Protein AF-A0A9J6ZWC7-F1 (afdb_monomer_lite)

pLDDT: mean 93.31, std 6.36, range [54.69, 98.81]

Sequence (562 aa):
MQPASQAVLKKHYLTGLRQRFKWEINRMTSGAMGELLAERPDAANLSFLMSYLYGYHWLRHNVHPSYLADLLVPFRRSRGFLMDLLLESEDAEAFVRGYIDHWLQAPADAPVQRAQLLALLESADGDPERLTARVVRLWQGLGLLTESYKLAYSGLAREERQRYGEMLNEADRERLALLDGLPDPGGETRFAKLGLIPAMGCPQTCRHCMFIWRPPVKQQLEPQSLYQLVDGLTESVLFTGGDLTRHLDHFYAAIRSMRHIRQFAILLNGDFADNRASTERVFKAMQRALKDRPVHWPDASLLLQISFDEFHQEVVVDKRGALKERIPVAKIANIVETAPHFKRIQLCLLHKQTSLNFSMELFQKGVFGRLLEELRERGQQVQLLSSAPSPRLKRNPLDSSQQGQLIKDASFVLARHPQRPILLTSSTIDAYGRAELLEAGEFVKEHDLLQQVLQSGPPPGESFDTDLMFWFNGWVTLFNAVHISLGNLQQEGAERILARHRKDPLSAALQRFDRRLLEYYAEIRDDLQPLIDKATGPHHLFHMLTEQAEARLHLTRRLLGH

Radius of gyration: 26.54 Å; chains: 1; bounding box: 59×59×76 Å

Organism: NCBI:txid393765

Secondary structure (DSSP, 8-state):
-PPPPHHHHHHHHHHHHHHHHHHHHHHIIIIIHHHHTTTSTTHHHHHHHHHHHHHHHHHHHHS-GGGHHHHHGGGHHHHHHHHHHHHH-SSHHHHHHHHHHHHHHS-TT--HHHHHHHHHHHTTTT-HHHHHHHHHHHHHHHTTT-S-HHHHHHHHHHHHHHHHHTTT-HHHHHHHHHHHTSPP------BS-EEEES----S---TT-S-SS-----SPP-HHHHHHHHHTTBSEEEE-SS-GGGGHHHHHHHHHH-SS--EEEEEE-STT-SSHHHHHHHHHHHHHHHHSS-TTSPP-EEEEEEE-STTTT-EEE-TTS-EEESS-HHHHHHHHHHGGG-TTEEEEEEEE--GGGGSGGGGTSHHHHHHHHHHHHTT--EEEEEEEEEEEEEEETTEEEEEEEEEEEEEEEETT-TT--EEEEEE-----GGGGGS-TTSS---HHHHHHHHHH-PPTT------EEEETTSEEEESS-TT-EEEEHHHH-HHHHHHHHHH-HHHHHHHTT-THHHHHHHTT-S-HHHHHHH-SSHHHHHHHTTSSHHHHHHHHHHHTT-

Foldseek 3Di:
DDFDDLVVLLVQQLVVVLVVLVLQLCCQLVCPQLVLCVVPPLSVLLSNLVSLLLSLLCCVQPPDLVCLLVSCVVVCPPPVQSSCLSNPQPDSLSSQLSLLVVLVPDDPPDDPNSVSSVVLCVVQVVDSNSSSVVSVVVSVVSVPSVDHLVVVQVVLQVVVVVLVVCQVPPLLVVLLVVLLPDDFPDDQAADQEEEEEAFQDAPFDFLLDQPSDTDGLPFFDPLLVVLAVRLRHYQYYEYDHYACLVVCVSLLVSLARRQRHAEYEYEHQLQQQPDLVSLLVSLVSVLVSQVNHDPPGDRHAYEYEHAFECRSQPWDQDPVRGIHGSRHLLSVLSNQVNQLVRPRYAAEYEYAAALCQQDPCVCCDGRNVVNQVSCVVVVWDKAWDDWDWDPDWFAHLSHRVDIDTGGAKTWMHTPVRRVRIHIYGYDYRWCRRSSLVDDSRGHTFALVQQVCCLPPWHDPPDFAQQHWYAYRSQWIAGDLQRSNTLDGCVVQNDVSSSSSSSSQLLSVCRGRLNNVLLVQLVVPDVCSVVLSVSTRHSSNSSNVQVSDSNSSSSSRCVSVVD

InterPro domains:
  IPR007197 Radical SAM [SFLDS00029] (199-310)
  IPR058240 Radical SAM superfamily [SSF102114] (194-265)

Structure (mmCIF, N/CA/C/O backbone):
data_AF-A0A9J6ZWC7-F1
#
_entry.id   AF-A0A9J6ZWC7-F1
#
loop_
_atom_site.group_PDB
_atom_site.id
_atom_site.type_symbol
_atom_site.label_atom_id
_atom_site.label_alt_id
_atom_site.label_comp_id
_atom_site.label_asym_id
_atom_site.label_entity_id
_atom_site.label_seq_id
_atom_site.pdbx_PDB_ins_code
_atom_site.Cartn_x
_atom_site.Cartn_y
_atom_site.Cartn_z
_atom_site.occupancy
_atom_site.B_iso_or_equiv
_atom_site.auth_seq_id
_atom_site.auth_comp_id
_atom_site.auth_asym_id
_atom_site.auth_atom_id
_atom_site.pdbx_PDB_model_num
ATOM 1 N N . MET A 1 1 ? -20.782 -17.957 -11.125 1.00 54.69 1 MET A N 1
ATOM 2 C CA . MET A 1 1 ? -20.296 -18.124 -9.740 1.00 54.69 1 MET A CA 1
ATOM 3 C C . MET A 1 1 ? -21.247 -17.356 -8.848 1.00 54.69 1 MET A C 1
ATOM 5 O O . MET A 1 1 ? -21.543 -16.216 -9.192 1.00 54.69 1 MET A O 1
ATOM 9 N N . GLN A 1 2 ? -21.794 -17.967 -7.797 1.00 57.41 2 GLN A N 1
ATOM 10 C CA . GLN A 1 2 ? -22.556 -17.180 -6.830 1.00 57.41 2 GLN A CA 1
ATOM 11 C C . GLN A 1 2 ? -21.550 -16.403 -5.971 1.00 57.41 2 GLN A C 1
ATOM 13 O O . GLN A 1 2 ? -20.580 -17.004 -5.512 1.00 57.41 2 GLN A O 1
ATOM 18 N N . PRO A 1 3 ? -21.710 -15.080 -5.812 1.00 68.88 3 PRO A N 1
ATOM 19 C CA . PRO A 1 3 ? -20.962 -14.330 -4.813 1.00 68.88 3 PRO A CA 1
ATOM 20 C C . PRO A 1 3 ? -21.109 -14.994 -3.441 1.00 68.88 3 PRO A C 1
ATOM 22 O O . PRO A 1 3 ? -22.145 -15.612 -3.176 1.00 68.88 3 PRO A O 1
ATOM 25 N N . ALA A 1 4 ? -20.113 -14.833 -2.565 1.00 82.12 4 ALA A N 1
ATOM 26 C CA . ALA A 1 4 ? -20.266 -15.233 -1.171 1.00 82.12 4 ALA A CA 1
ATOM 27 C C . ALA A 1 4 ? -21.575 -14.655 -0.607 1.00 82.12 4 ALA A C 1
ATOM 29 O O . ALA A 1 4 ? -21.960 -13.520 -0.916 1.00 82.12 4 ALA A O 1
ATOM 30 N N . SER A 1 5 ? -22.290 -15.452 0.187 1.00 90.81 5 SER A N 1
ATOM 31 C CA . SER A 1 5 ? -23.587 -15.032 0.714 1.00 90.81 5 SER A CA 1
ATOM 32 C C . SER A 1 5 ? -23.440 -13.780 1.584 1.00 90.81 5 SER A C 1
ATOM 34 O O . SER A 1 5 ? -22.409 -13.565 2.227 1.00 90.81 5 SER A O 1
ATOM 36 N N . GLN A 1 6 ? -24.492 -12.961 1.662 1.00 94.25 6 GLN A N 1
ATOM 37 C CA . GLN A 1 6 ? -24.478 -11.767 2.515 1.00 94.25 6 GLN A CA 1
ATOM 38 C C . GLN A 1 6 ? -24.183 -12.108 3.984 1.00 94.25 6 GLN A C 1
ATOM 40 O O . GLN A 1 6 ? -23.531 -11.326 4.667 1.00 94.25 6 GLN A O 1
ATOM 45 N N . ALA A 1 7 ? -24.593 -13.288 4.462 1.00 93.62 7 ALA A N 1
ATOM 46 C CA . ALA A 1 7 ? -24.286 -13.749 5.815 1.00 93.62 7 ALA A CA 1
ATOM 47 C C . ALA A 1 7 ? -22.776 -13.976 6.026 1.00 93.62 7 ALA A C 1
ATOM 49 O O . ALA A 1 7 ? -22.216 -13.517 7.024 1.00 93.62 7 ALA A O 1
ATOM 50 N N . VAL A 1 8 ? -22.107 -14.629 5.070 1.00 93.62 8 VAL A N 1
ATOM 51 C CA . VAL A 1 8 ? -20.653 -14.859 5.104 1.00 93.62 8 VAL A CA 1
ATOM 52 C C . VAL A 1 8 ? -19.900 -13.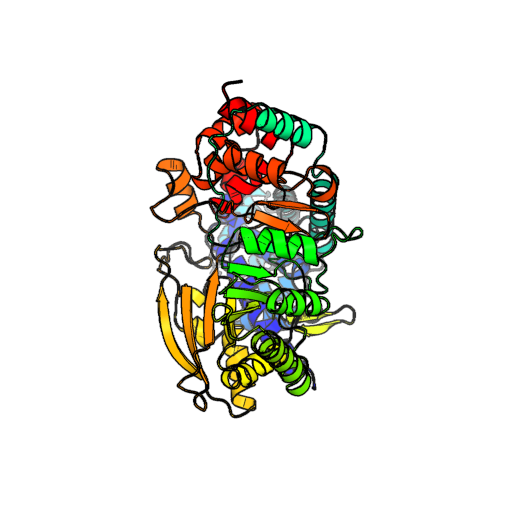532 5.006 1.00 93.62 8 VAL A C 1
ATOM 54 O O . VAL A 1 8 ? -19.039 -13.239 5.836 1.00 93.62 8 VAL A O 1
ATOM 57 N N . LEU A 1 9 ? -20.282 -12.671 4.061 1.00 95.25 9 LEU A N 1
ATOM 58 C CA . LEU A 1 9 ? -19.668 -11.351 3.907 1.00 95.25 9 LEU A CA 1
ATOM 59 C C . LEU A 1 9 ? -19.861 -10.477 5.149 1.00 95.25 9 LEU A C 1
ATOM 61 O O . LEU A 1 9 ? -18.912 -9.829 5.585 1.00 95.25 9 LEU A O 1
ATOM 65 N N . LYS A 1 10 ? -21.046 -10.509 5.773 1.00 96.06 10 LYS A N 1
ATOM 66 C CA . LYS A 1 10 ? -21.331 -9.790 7.024 1.00 96.06 10 LYS A CA 1
ATOM 67 C C . LYS A 1 10 ? -20.418 -10.251 8.153 1.00 96.06 10 LYS A C 1
ATOM 69 O O . LYS A 1 10 ? -19.895 -9.407 8.877 1.00 96.06 10 LYS A O 1
ATOM 74 N N . LYS A 1 11 ? -20.167 -11.559 8.277 1.00 95.12 11 LYS A N 1
ATOM 75 C CA . LYS A 1 11 ? -19.208 -12.097 9.254 1.00 95.12 11 LYS A CA 1
ATOM 76 C C . LYS A 1 11 ? -17.814 -11.498 9.039 1.00 95.12 11 LYS A C 1
ATOM 78 O O . LYS A 1 11 ? -17.239 -10.977 9.989 1.00 95.12 11 LYS A O 1
ATOM 83 N N . HIS A 1 12 ? -17.283 -11.535 7.817 1.00 94.38 12 HIS A N 1
ATOM 84 C CA . HIS A 1 12 ? -15.941 -11.009 7.532 1.00 94.38 12 HIS A CA 1
ATOM 85 C C . HIS A 1 12 ? -15.851 -9.489 7.717 1.00 94.38 12 HIS A C 1
ATOM 87 O O . HIS A 1 12 ? -14.918 -9.011 8.361 1.00 94.38 12 HIS A O 1
ATOM 93 N N . TYR A 1 13 ? -16.846 -8.750 7.223 1.00 95.62 13 TYR A N 1
ATOM 94 C CA . TYR A 1 13 ? -16.947 -7.299 7.372 1.00 95.62 13 TYR A CA 1
ATOM 95 C C . TYR A 1 13 ? -16.936 -6.875 8.846 1.00 95.62 13 TYR A C 1
ATOM 97 O O . TYR A 1 13 ? -16.116 -6.053 9.257 1.00 95.62 13 TYR A O 1
ATOM 105 N N . LEU A 1 14 ? -17.793 -7.490 9.670 1.00 96.25 14 LEU A N 1
ATOM 106 C CA . LEU A 1 14 ? -17.870 -7.180 11.097 1.00 96.25 14 LEU A CA 1
ATOM 107 C C . LEU A 1 14 ? -16.609 -7.606 11.850 1.00 96.25 14 LEU A C 1
ATOM 109 O O . LEU A 1 14 ? -16.180 -6.885 12.744 1.00 96.25 14 LEU A O 1
ATOM 113 N N . THR A 1 15 ? -15.997 -8.746 11.516 1.00 93.25 15 THR A N 1
ATOM 114 C CA . THR A 1 15 ? -14.742 -9.175 12.155 1.00 93.25 15 THR A CA 1
ATOM 115 C C . THR A 1 15 ? -13.626 -8.155 11.932 1.00 93.25 15 THR A C 1
ATOM 117 O O . THR A 1 15 ? -13.000 -7.741 12.907 1.00 93.25 15 THR A O 1
ATOM 120 N N . GLY A 1 16 ? -13.412 -7.711 10.688 1.00 91.38 16 GLY A N 1
ATOM 121 C CA . GLY A 1 16 ? -12.384 -6.714 10.373 1.00 91.38 16 GLY A CA 1
ATOM 122 C C . GLY A 1 16 ? -12.642 -5.371 11.060 1.00 91.38 16 GLY A C 1
ATOM 123 O O . GLY A 1 16 ? -11.756 -4.825 11.715 1.00 91.38 16 GLY A O 1
ATOM 124 N N . LEU A 1 17 ? -13.879 -4.864 11.000 1.00 94.56 17 LEU A N 1
ATOM 125 C CA . LEU A 1 17 ? -14.219 -3.586 11.634 1.00 94.56 17 LEU A CA 1
ATOM 126 C C . LEU A 1 17 ? -14.171 -3.628 13.163 1.00 94.56 17 LEU A C 1
ATOM 128 O O . LEU A 1 17 ? -13.737 -2.661 13.778 1.00 94.56 17 LEU A O 1
ATOM 132 N N . ARG A 1 18 ? -14.573 -4.736 13.797 1.00 94.62 18 ARG A N 1
ATOM 133 C CA . ARG A 1 18 ? -14.462 -4.894 15.257 1.00 94.62 18 ARG A CA 1
ATOM 134 C C . ARG A 1 18 ? -13.010 -4.889 15.710 1.00 94.62 18 ARG A C 1
ATOM 136 O O . ARG A 1 18 ? -12.722 -4.338 16.767 1.00 94.62 18 ARG A O 1
ATOM 143 N N . GLN A 1 19 ? -12.112 -5.501 14.939 1.00 91.19 19 GLN A N 1
ATOM 144 C CA . GLN A 1 19 ? -10.681 -5.458 15.232 1.00 91.19 19 GLN A CA 1
ATOM 145 C C . GLN A 1 19 ? -10.161 -4.023 15.160 1.00 91.19 19 GLN A C 1
ATOM 147 O O . GLN A 1 19 ? -9.636 -3.543 16.160 1.00 91.19 19 GLN A O 1
ATOM 152 N N . ARG A 1 20 ? -10.415 -3.312 14.053 1.00 92.19 20 ARG A N 1
ATOM 153 C CA . ARG A 1 20 ? -10.023 -1.902 13.894 1.00 92.19 20 ARG A CA 1
ATOM 154 C C . ARG A 1 20 ? -10.582 -1.007 15.002 1.00 92.19 20 ARG A C 1
ATOM 156 O O . ARG A 1 20 ? -9.818 -0.323 15.670 1.00 92.19 20 ARG A O 1
ATOM 163 N N . PHE A 1 21 ? -11.886 -1.095 15.278 1.00 94.44 21 PHE A N 1
ATOM 164 C CA . PHE A 1 21 ? -12.525 -0.322 16.347 1.00 94.44 21 PHE A CA 1
ATOM 165 C C . PHE A 1 21 ? -11.898 -0.604 17.715 1.00 94.44 21 PHE A C 1
ATOM 167 O O . PHE A 1 21 ? -11.541 0.318 18.443 1.00 94.44 21 PHE A O 1
ATOM 174 N N . LYS A 1 22 ? -11.719 -1.886 18.065 1.00 92.88 22 LYS A N 1
ATOM 175 C CA . LYS A 1 22 ? -11.086 -2.279 19.328 1.00 92.88 22 LYS A CA 1
ATOM 176 C C . LYS A 1 22 ? -9.674 -1.704 19.441 1.00 92.88 22 LYS A C 1
ATOM 178 O O . LYS A 1 22 ? -9.298 -1.254 20.519 1.00 92.88 22 LYS A O 1
ATOM 183 N N . TRP A 1 23 ? -8.895 -1.749 18.366 1.00 90.75 23 TRP A N 1
ATOM 184 C CA . TRP A 1 23 ? -7.521 -1.256 18.365 1.00 90.75 23 TRP A CA 1
ATOM 185 C C . TRP A 1 23 ? -7.457 0.251 18.528 1.00 90.75 23 TRP A C 1
ATOM 187 O O . TRP A 1 23 ? -6.712 0.714 19.382 1.00 90.75 23 TRP A O 1
ATOM 197 N N . GLU A 1 24 ? -8.279 1.000 17.802 1.00 92.50 24 GLU A N 1
ATOM 198 C CA . GLU A 1 24 ? -8.314 2.453 17.937 1.00 92.50 24 GLU A CA 1
ATOM 199 C C . GLU A 1 24 ? -8.761 2.889 19.338 1.00 92.50 24 GLU A C 1
ATOM 201 O O . GLU A 1 24 ? -8.116 3.739 19.953 1.00 92.50 24 GLU A O 1
ATOM 206 N N . ILE A 1 25 ? -9.784 2.247 19.914 1.00 93.50 25 ILE A N 1
ATOM 207 C CA . ILE A 1 25 ? -10.195 2.523 21.299 1.00 93.50 25 ILE A CA 1
ATOM 208 C C . ILE A 1 25 ? -9.080 2.178 22.290 1.00 93.50 25 ILE A C 1
ATOM 210 O O . ILE A 1 25 ? -8.806 2.962 23.200 1.00 93.50 25 ILE A O 1
ATOM 214 N N . ASN A 1 26 ? -8.412 1.034 22.129 1.00 92.44 26 ASN A N 1
ATOM 215 C CA . ASN A 1 26 ? -7.294 0.662 22.994 1.00 92.44 26 ASN A CA 1
ATOM 216 C C . ASN A 1 26 ? -6.139 1.663 22.868 1.00 92.44 26 ASN A C 1
ATOM 218 O O . ASN A 1 26 ? -5.677 2.166 23.880 1.00 92.44 26 ASN A O 1
ATOM 222 N N . ARG A 1 27 ? -5.729 2.025 21.648 1.00 91.06 27 ARG A N 1
ATOM 223 C CA . ARG A 1 27 ? -4.666 3.008 21.389 1.00 91.06 27 ARG A CA 1
ATOM 224 C C . ARG A 1 27 ? -4.960 4.342 22.074 1.00 91.06 27 ARG A C 1
ATOM 226 O O . ARG A 1 27 ? -4.100 4.877 22.769 1.00 91.06 27 ARG A O 1
ATOM 233 N N . MET A 1 28 ? -6.183 4.852 21.917 1.00 93.69 28 MET A N 1
ATOM 234 C CA . MET A 1 28 ? -6.595 6.116 22.528 1.00 93.69 28 MET A CA 1
ATOM 235 C C . MET A 1 28 ? -6.631 6.033 24.056 1.00 93.69 28 MET A C 1
ATOM 237 O O . MET A 1 28 ? -6.068 6.899 24.725 1.00 93.69 28 MET A O 1
ATOM 241 N N . THR A 1 29 ? -7.204 4.959 24.609 1.00 92.88 29 THR A N 1
ATOM 242 C CA . THR A 1 29 ? -7.317 4.776 26.068 1.00 92.88 29 THR A CA 1
ATOM 243 C C . THR A 1 29 ? -6.007 4.386 26.758 1.00 92.88 29 THR A C 1
ATOM 245 O O . THR A 1 29 ? -5.887 4.596 27.962 1.00 92.88 29 THR A O 1
ATOM 248 N N . SER A 1 30 ? -5.023 3.856 26.028 1.00 90.56 30 SER A N 1
ATOM 249 C CA . SER A 1 30 ? -3.704 3.469 26.549 1.00 90.56 30 SER A CA 1
ATOM 250 C C . SER A 1 30 ? -2.672 4.600 26.556 1.00 90.56 30 SER A C 1
ATOM 252 O O . SER A 1 30 ? -1.551 4.365 26.994 1.00 90.56 30 SER A O 1
ATOM 254 N N . GLY A 1 31 ? -3.023 5.808 26.105 1.00 89.94 31 GLY A N 1
ATOM 255 C CA . GLY A 1 31 ? -2.154 6.982 26.251 1.00 89.94 31 GLY A CA 1
ATOM 256 C C . GLY A 1 31 ? -2.227 7.983 25.106 1.00 89.94 31 GLY A C 1
ATOM 257 O O . GLY A 1 31 ? -2.042 9.170 25.354 1.00 89.94 31 GLY A O 1
ATOM 258 N N . ALA A 1 32 ? -2.586 7.561 23.888 1.00 91.44 32 ALA A N 1
ATOM 259 C CA . ALA A 1 32 ? -2.527 8.453 22.726 1.00 91.44 32 ALA A CA 1
ATOM 260 C C . ALA A 1 32 ? -3.464 9.668 22.850 1.00 91.44 32 ALA A C 1
ATOM 262 O O . ALA A 1 32 ? -3.132 10.756 22.390 1.00 91.44 32 ALA A O 1
ATOM 263 N N . MET A 1 33 ? -4.622 9.520 23.507 1.00 95.81 33 MET A N 1
ATOM 264 C CA . MET A 1 33 ? -5.476 10.675 23.803 1.00 95.81 33 MET A CA 1
ATOM 265 C C . MET A 1 33 ? -4.850 11.600 24.856 1.00 95.81 33 MET A C 1
ATOM 267 O O . MET A 1 33 ? -4.997 12.812 24.771 1.00 95.81 33 MET A O 1
ATOM 271 N N . GLY A 1 34 ? -4.130 11.044 25.831 1.00 95.19 34 GLY A N 1
ATOM 272 C CA . GLY A 1 34 ? -3.400 11.830 26.825 1.00 95.19 34 GLY A CA 1
ATOM 273 C C . GLY A 1 34 ? -2.278 12.654 26.199 1.00 95.19 34 GLY A C 1
ATOM 274 O O . GLY A 1 34 ? -2.135 13.821 26.540 1.00 95.19 34 GLY A O 1
ATOM 275 N N . GLU A 1 35 ? -1.547 12.088 25.235 1.00 92.88 35 GLU A N 1
ATOM 276 C CA . GLU A 1 35 ? -0.516 12.793 24.457 1.00 92.88 35 GLU A CA 1
ATOM 277 C C . GLU A 1 35 ? -1.107 13.961 23.657 1.00 92.88 35 GLU A C 1
ATOM 279 O O . GLU A 1 35 ? -0.589 15.073 23.712 1.00 92.88 35 GLU A O 1
ATOM 284 N N . LEU A 1 36 ? -2.248 13.746 22.992 1.00 93.44 36 LEU A N 1
ATOM 285 C CA . LEU A 1 36 ? -2.978 14.806 22.281 1.00 93.44 36 LEU A CA 1
ATOM 286 C C . LEU A 1 36 ? -3.473 15.926 23.210 1.00 93.44 36 LEU A C 1
ATOM 288 O O . LEU A 1 36 ? -3.717 17.045 22.765 1.00 93.44 36 LEU A O 1
ATOM 292 N N . LEU A 1 37 ? -3.645 15.623 24.496 1.00 94.94 37 LEU A N 1
ATOM 293 C CA . LEU A 1 37 ? -4.096 16.557 25.520 1.00 94.94 37 LEU A CA 1
ATOM 294 C C . LEU A 1 37 ? -2.947 17.061 26.405 1.00 94.94 37 LEU A C 1
ATOM 296 O O . LEU A 1 37 ? -3.234 17.778 27.357 1.00 94.94 37 LEU A O 1
ATOM 300 N N . ALA A 1 38 ? -1.683 16.711 26.135 1.00 87.88 38 ALA A N 1
ATOM 301 C CA . ALA A 1 38 ? -0.575 16.825 27.094 1.00 87.88 38 ALA A CA 1
ATOM 302 C C . ALA A 1 38 ? -0.332 18.244 27.638 1.00 87.88 38 ALA A C 1
ATOM 304 O O . ALA A 1 38 ? 0.132 18.404 28.763 1.00 87.88 38 ALA A O 1
ATOM 305 N N . GLU A 1 39 ? -0.699 19.282 26.884 1.00 88.12 39 GLU A N 1
ATOM 306 C CA . GLU A 1 39 ? -0.608 20.681 27.323 1.00 88.12 39 GLU A CA 1
ATOM 307 C C . GLU A 1 39 ? -1.696 21.084 28.343 1.00 88.12 39 GLU A C 1
ATOM 309 O O . GLU A 1 39 ? -1.729 22.221 28.817 1.00 88.12 39 GLU A O 1
ATOM 314 N N . ARG A 1 40 ? -2.626 20.180 28.680 1.00 89.25 40 ARG A N 1
ATOM 315 C CA . ARG A 1 40 ? -3.758 20.438 29.578 1.00 89.25 40 ARG A CA 1
ATOM 316 C C . ARG A 1 40 ? -3.476 19.904 30.988 1.00 89.25 40 ARG A C 1
ATOM 318 O O . ARG A 1 40 ? -3.154 18.726 31.140 1.00 89.25 40 ARG A O 1
ATOM 325 N N . PRO A 1 41 ? -3.714 20.704 32.043 1.00 89.62 41 PRO A N 1
ATOM 326 C CA . PRO A 1 41 ? -3.497 20.265 33.424 1.00 89.62 41 PRO A CA 1
ATOM 327 C C . PRO A 1 41 ? -4.420 19.111 33.848 1.00 89.62 41 PRO A C 1
ATOM 329 O O . PRO A 1 41 ? -4.077 18.338 34.735 1.00 89.62 41 PRO A O 1
ATOM 332 N N . ASP A 1 42 ? -5.578 18.960 33.204 1.00 93.44 42 ASP A N 1
ATOM 333 C CA . ASP A 1 42 ? -6.567 17.917 33.477 1.00 93.44 42 ASP A CA 1
ATOM 334 C C . ASP A 1 42 ? -6.637 16.836 32.384 1.00 93.44 42 ASP A C 1
ATOM 336 O O . ASP A 1 42 ? -7.616 16.086 32.306 1.00 93.44 42 ASP A O 1
ATOM 340 N N . ALA A 1 43 ? -5.583 16.703 31.568 1.00 94.25 43 ALA A N 1
ATOM 341 C CA . ALA A 1 43 ? -5.481 15.705 30.500 1.00 94.25 43 ALA A CA 1
ATOM 342 C C . ALA A 1 43 ? -5.809 14.282 30.982 1.00 94.25 43 ALA A C 1
ATOM 344 O O . ALA A 1 43 ? -6.548 13.551 30.318 1.00 94.25 43 ALA A O 1
ATOM 345 N N . ALA A 1 44 ? -5.319 13.900 32.165 1.00 93.31 44 ALA A N 1
ATOM 346 C CA . ALA A 1 44 ? -5.562 12.583 32.753 1.00 93.31 44 ALA A CA 1
ATOM 347 C C . ALA A 1 44 ? -7.055 12.312 33.016 1.00 93.31 44 ALA A C 1
ATOM 349 O O . ALA A 1 44 ? -7.523 11.192 32.809 1.00 93.31 44 ALA A O 1
ATOM 350 N N . ASN A 1 45 ? -7.814 13.335 33.422 1.00 95.88 45 ASN A N 1
ATOM 351 C CA . ASN A 1 45 ? -9.249 13.212 33.682 1.00 95.88 45 ASN A CA 1
ATOM 352 C C . ASN A 1 45 ? -10.063 13.221 32.377 1.00 95.88 45 ASN A C 1
ATOM 354 O O . ASN A 1 45 ? -11.038 12.483 32.253 1.00 95.88 45 ASN A O 1
ATOM 358 N N . LEU A 1 46 ? -9.640 14.008 31.381 1.00 96.31 46 LEU A N 1
ATOM 359 C CA . LEU A 1 46 ? -10.296 14.096 30.070 1.00 96.31 46 LEU A CA 1
ATOM 360 C C . LEU A 1 46 ? -10.080 12.851 29.198 1.00 96.31 46 LEU A C 1
ATOM 362 O O . LEU A 1 46 ? -10.957 12.491 28.411 1.00 96.31 46 LEU A O 1
ATOM 366 N N . SER A 1 47 ? -8.925 12.192 29.324 1.00 96.19 47 SER A N 1
ATOM 367 C CA . SER A 1 47 ? -8.447 11.190 28.360 1.00 96.19 47 SER A CA 1
ATOM 368 C C . SER A 1 47 ? -9.444 10.063 28.086 1.00 96.19 47 SER A C 1
ATOM 370 O O . SER A 1 47 ? -9.643 9.689 26.929 1.00 96.19 47 SER A O 1
ATOM 372 N N . PHE A 1 48 ? -10.104 9.525 29.116 1.00 95.75 48 PHE A N 1
ATOM 373 C CA . PHE A 1 48 ? -11.038 8.411 28.933 1.00 95.75 48 PHE A CA 1
ATOM 374 C C . PHE A 1 48 ? -12.311 8.836 28.183 1.00 95.75 48 PHE A C 1
ATOM 376 O O . PHE A 1 48 ? -12.675 8.192 27.199 1.00 95.75 48 PHE A O 1
ATOM 383 N N . LEU A 1 49 ? -12.951 9.935 28.602 1.00 96.88 49 LEU A N 1
ATOM 384 C CA . LEU A 1 49 ? -14.126 10.503 27.928 1.00 96.88 49 LEU A CA 1
ATOM 385 C C . LEU A 1 49 ? -13.801 10.849 26.470 1.00 96.88 49 LEU A C 1
ATOM 387 O O . LEU A 1 49 ? -14.489 10.406 25.552 1.00 96.88 49 LEU A O 1
ATOM 391 N N . MET A 1 50 ? -12.700 11.569 26.254 1.00 97.69 50 MET A N 1
ATOM 392 C CA . MET A 1 50 ? -12.266 11.991 24.924 1.00 97.69 50 MET A CA 1
ATOM 393 C C . MET A 1 50 ? -11.932 10.800 24.016 1.00 97.69 50 MET A C 1
ATOM 395 O O . MET A 1 50 ? -12.216 10.845 22.822 1.00 97.69 50 MET A O 1
ATOM 399 N N . SER A 1 51 ? -11.412 9.695 24.564 1.00 97.38 51 SER A N 1
ATOM 400 C CA . SER A 1 51 ? -11.172 8.461 23.797 1.00 97.38 51 SER A CA 1
ATOM 401 C C . SER A 1 51 ? -12.465 7.828 23.273 1.00 97.38 51 SER A C 1
ATOM 403 O O . SER A 1 51 ? -12.486 7.284 22.169 1.00 97.38 51 SER A O 1
ATOM 405 N N . TYR A 1 52 ? -13.562 7.902 24.028 1.00 97.19 52 TYR A N 1
ATOM 406 C CA . TYR A 1 52 ? -14.857 7.402 23.562 1.00 97.19 52 TYR A CA 1
ATOM 407 C C . TYR A 1 52 ? -15.607 8.400 22.685 1.00 97.19 52 TYR A C 1
ATOM 409 O O . TYR A 1 52 ? -16.308 7.964 21.775 1.00 97.19 52 TYR A O 1
ATOM 417 N N . LEU A 1 53 ? -15.398 9.706 22.873 1.00 97.62 53 LEU A N 1
ATOM 418 C CA . LEU A 1 53 ? -15.851 10.710 21.912 1.00 97.62 53 LEU A CA 1
ATOM 419 C C . LEU A 1 53 ? -15.146 10.528 20.555 1.00 97.62 53 LEU A C 1
ATOM 421 O O . LEU A 1 53 ? -15.788 10.549 19.507 1.00 97.62 53 LEU A O 1
ATOM 425 N N . TYR A 1 54 ? -13.849 10.209 20.561 1.00 97.06 54 TYR A N 1
ATOM 426 C CA . TYR A 1 54 ? -13.156 9.745 19.360 1.00 97.06 54 TYR A CA 1
ATOM 427 C C . TYR A 1 54 ? -13.831 8.494 18.777 1.00 97.06 54 TYR A C 1
ATOM 429 O O . TYR A 1 54 ? -14.118 8.453 17.584 1.00 97.06 54 TYR A O 1
ATOM 437 N N . GLY A 1 55 ? -14.152 7.499 19.612 1.00 96.56 55 GLY A N 1
ATOM 438 C CA . GLY A 1 55 ? -14.893 6.300 19.204 1.00 96.56 55 GLY A CA 1
ATOM 439 C C . GLY A 1 55 ? -16.233 6.595 18.525 1.00 96.56 55 GLY A C 1
ATOM 440 O O . GLY A 1 55 ? -16.557 5.985 17.504 1.00 96.56 55 GLY A O 1
ATOM 441 N N . TYR A 1 56 ? -16.989 7.558 19.055 1.00 97.00 56 TYR A N 1
ATOM 442 C CA . TYR A 1 56 ? -18.258 8.032 18.503 1.00 97.00 56 TYR A CA 1
ATOM 443 C C . TYR A 1 56 ? -18.085 8.544 17.065 1.00 97.00 56 TYR A C 1
ATOM 445 O O . TYR A 1 56 ? -18.827 8.130 16.163 1.00 97.00 56 TYR A O 1
ATOM 453 N N . HIS A 1 57 ? -17.081 9.398 16.841 1.00 95.56 57 HIS A N 1
ATOM 454 C CA . HIS A 1 57 ? -16.773 9.948 15.521 1.00 95.56 57 HIS A CA 1
ATOM 455 C C . HIS A 1 57 ? -16.194 8.885 14.588 1.00 95.56 57 HIS A C 1
ATOM 457 O O . HIS A 1 57 ? -16.585 8.812 13.422 1.00 95.56 57 HIS A O 1
ATOM 463 N N . TRP A 1 58 ? -15.328 8.010 15.102 1.00 95.00 58 TRP A N 1
ATOM 464 C CA . TRP A 1 58 ? -14.724 6.926 14.336 1.00 95.00 58 TRP A CA 1
ATOM 465 C C . TRP A 1 58 ? -15.786 6.008 13.733 1.00 95.00 58 TRP A C 1
ATOM 467 O O . TRP A 1 58 ? -15.716 5.703 12.543 1.00 95.00 58 TRP A O 1
ATOM 477 N N . LEU A 1 59 ? -16.802 5.613 14.513 1.00 95.50 59 LEU A N 1
ATOM 478 C CA . LEU A 1 59 ? -17.894 4.756 14.037 1.00 95.50 59 LEU A CA 1
ATOM 479 C C . LEU A 1 59 ? -18.662 5.408 12.884 1.00 95.50 59 LEU A C 1
ATOM 481 O O . LEU A 1 59 ? -18.898 4.763 11.867 1.00 95.50 59 LEU A O 1
ATOM 485 N N . ARG A 1 60 ? -18.997 6.694 13.008 1.00 92.44 60 ARG A N 1
ATOM 486 C CA . ARG A 1 60 ? -19.721 7.452 11.970 1.00 92.44 60 ARG A CA 1
ATOM 487 C C . ARG A 1 60 ? -18.880 7.690 10.721 1.00 92.44 60 ARG A C 1
ATOM 489 O O . ARG A 1 60 ? -19.420 7.785 9.623 1.00 92.44 60 ARG A O 1
ATOM 496 N N . HIS A 1 61 ? -17.564 7.756 10.884 1.00 90.00 61 HIS A N 1
ATOM 497 C CA . HIS A 1 61 ? -16.627 7.941 9.788 1.00 90.00 61 HIS A CA 1
ATOM 498 C C . HIS A 1 61 ? -16.334 6.628 9.032 1.00 90.00 61 HIS A C 1
ATOM 500 O O . HIS A 1 61 ? -16.189 6.639 7.810 1.00 90.00 61 HIS A O 1
ATOM 506 N N . ASN A 1 62 ? -16.283 5.489 9.734 1.00 90.38 62 ASN A N 1
ATOM 507 C CA . ASN A 1 62 ? -15.802 4.211 9.191 1.00 90.38 62 ASN A CA 1
ATOM 508 C C . ASN A 1 62 ? -16.885 3.165 8.912 1.00 90.38 62 ASN A C 1
ATOM 510 O O . ASN A 1 62 ? -16.652 2.237 8.133 1.00 90.38 62 ASN A O 1
ATOM 514 N N . VAL A 1 63 ? -18.040 3.253 9.570 1.00 93.12 63 VAL A N 1
ATOM 515 C CA . VAL A 1 63 ? -19.014 2.160 9.616 1.00 93.12 63 VAL A CA 1
ATOM 516 C C . VAL A 1 63 ? -20.311 2.606 8.968 1.00 93.12 63 VAL A C 1
ATOM 518 O O . VAL A 1 63 ? -20.946 3.570 9.382 1.00 93.12 63 VAL A O 1
ATOM 521 N N . HIS A 1 64 ? -20.742 1.863 7.950 1.00 92.94 64 HIS A N 1
ATOM 522 C CA . HIS A 1 64 ? -22.050 2.097 7.353 1.00 92.94 64 HIS A CA 1
ATOM 523 C C . HIS A 1 64 ? -23.173 1.902 8.400 1.00 92.94 64 HIS A C 1
ATOM 525 O O . HIS A 1 64 ? -23.165 0.869 9.084 1.00 92.94 64 HIS A O 1
ATOM 531 N N . PRO A 1 65 ? -24.166 2.814 8.495 1.00 92.25 65 PRO A N 1
ATOM 532 C CA . PRO A 1 65 ? -25.157 2.828 9.578 1.00 92.25 65 PRO A CA 1
ATOM 533 C C . PRO A 1 65 ? -25.871 1.492 9.814 1.00 92.25 65 PRO A C 1
ATOM 535 O O . PRO A 1 65 ? -26.034 1.067 10.953 1.00 92.25 65 PRO A O 1
ATOM 538 N N . SER A 1 66 ? -26.207 0.767 8.741 1.00 93.81 66 SER A N 1
ATOM 539 C CA . SER A 1 66 ? -26.889 -0.538 8.813 1.00 93.81 66 SER A CA 1
ATOM 540 C C . SER A 1 66 ? -26.124 -1.638 9.561 1.00 93.81 66 SER A C 1
ATOM 542 O O . SER A 1 66 ? -26.700 -2.688 9.825 1.00 93.81 66 SER A O 1
ATOM 544 N N . TYR A 1 67 ? -24.843 -1.436 9.877 1.00 95.25 67 TYR A N 1
ATOM 545 C CA . TYR A 1 67 ? -24.002 -2.419 10.568 1.00 95.25 67 TYR A CA 1
ATOM 546 C C . TYR A 1 67 ? -23.473 -1.925 11.919 1.00 95.25 67 TYR A C 1
ATOM 548 O O . TYR A 1 67 ? -22.758 -2.668 12.592 1.00 95.25 67 TYR A O 1
ATOM 556 N N . LEU A 1 68 ? -23.805 -0.695 12.326 1.00 94.50 68 LEU A N 1
ATOM 557 C CA . LEU A 1 68 ? -23.250 -0.072 13.530 1.00 94.50 68 LEU A CA 1
ATOM 558 C C . LEU A 1 68 ? -23.672 -0.828 14.797 1.00 94.50 68 LEU A C 1
ATOM 560 O O . LEU A 1 68 ? -22.818 -1.218 15.592 1.00 94.50 68 LEU A O 1
ATOM 564 N N . ALA A 1 69 ? -24.966 -1.131 14.935 1.00 95.31 69 ALA A N 1
ATOM 565 C CA . ALA A 1 69 ? -25.482 -1.903 16.065 1.00 95.31 69 ALA A CA 1
ATOM 566 C C . ALA A 1 69 ? -24.814 -3.286 16.166 1.00 95.31 69 ALA A C 1
ATOM 568 O O . ALA A 1 69 ? -24.287 -3.652 17.217 1.00 95.31 69 ALA A O 1
ATOM 569 N N . ASP A 1 70 ? -24.752 -4.025 15.052 1.00 96.12 70 ASP A N 1
ATOM 570 C CA . ASP A 1 70 ? -24.129 -5.351 15.002 1.00 96.12 70 ASP A CA 1
ATOM 571 C C . ASP A 1 70 ? -22.642 -5.319 15.369 1.00 96.12 70 ASP A C 1
ATOM 573 O O . ASP A 1 70 ? -22.137 -6.242 16.015 1.00 96.12 70 ASP A O 1
ATOM 577 N N . LEU A 1 71 ? -21.917 -4.278 14.953 1.00 96.00 71 LEU A N 1
ATOM 578 C CA . LEU A 1 71 ? -20.505 -4.111 15.281 1.00 96.00 71 LEU A CA 1
ATOM 579 C C . LEU A 1 71 ? -20.304 -4.045 16.795 1.00 96.00 71 LEU A C 1
ATOM 581 O O . LEU A 1 71 ? -19.405 -4.725 17.294 1.00 96.00 71 LEU A O 1
ATOM 585 N N . LEU A 1 72 ? -21.158 -3.300 17.505 1.00 95.69 72 LEU A N 1
ATOM 586 C CA . LEU A 1 72 ? -21.006 -3.010 18.932 1.00 95.69 72 LEU A CA 1
ATOM 587 C C . LEU A 1 72 ? -21.428 -4.152 19.869 1.00 95.69 72 LEU A C 1
ATOM 589 O O . LEU A 1 72 ? -20.962 -4.194 21.009 1.00 95.69 72 LEU A O 1
ATOM 593 N N . VAL A 1 73 ? -22.242 -5.113 19.406 1.00 94.50 73 VAL A N 1
ATOM 594 C CA . VAL A 1 73 ? -22.773 -6.224 20.230 1.00 94.50 73 VAL A CA 1
ATOM 595 C C . VAL A 1 73 ? -21.714 -6.898 21.124 1.00 94.50 73 VAL A C 1
ATOM 597 O O . VAL A 1 73 ? -21.956 -7.006 22.329 1.00 94.50 73 VAL A O 1
ATOM 600 N N . PRO A 1 74 ? -20.531 -7.319 20.626 1.00 93.56 74 PRO A N 1
ATOM 601 C CA . PRO A 1 74 ? -19.558 -8.033 21.459 1.00 93.56 74 PRO A CA 1
ATOM 602 C C . PRO A 1 74 ? -18.925 -7.178 22.565 1.00 93.56 74 PRO A C 1
ATOM 604 O O . PRO A 1 74 ? -18.381 -7.730 23.520 1.00 93.56 74 PRO A O 1
ATOM 607 N N . PHE A 1 75 ? -18.980 -5.849 22.452 1.00 93.69 75 PHE A N 1
ATOM 608 C CA . PHE A 1 75 ? -18.355 -4.919 23.396 1.00 93.69 75 PHE A CA 1
ATOM 609 C C . PHE A 1 75 ? -19.287 -4.514 24.551 1.00 93.69 75 PHE A C 1
ATOM 611 O O . PHE A 1 75 ? -18.831 -3.936 25.536 1.00 93.69 75 PHE A O 1
ATOM 618 N N . ARG A 1 76 ? -20.580 -4.870 24.488 1.00 91.56 76 ARG A N 1
ATOM 619 C CA . ARG A 1 76 ? -21.574 -4.505 25.515 1.00 91.56 76 ARG A CA 1
ATOM 620 C C . ARG A 1 76 ? -21.324 -5.149 26.881 1.00 91.56 76 ARG A C 1
ATOM 622 O O . ARG A 1 76 ? -21.731 -4.590 27.891 1.00 91.56 76 ARG A O 1
ATOM 629 N N . ARG A 1 77 ? -20.659 -6.310 26.940 1.00 84.25 77 ARG A N 1
ATOM 630 C CA . ARG A 1 77 ? -20.569 -7.125 28.169 1.00 84.25 77 ARG A CA 1
ATOM 631 C C . ARG A 1 77 ? -19.899 -6.406 29.349 1.00 84.25 77 ARG A C 1
ATOM 633 O O . ARG A 1 77 ? -20.299 -6.642 30.480 1.00 84.25 77 ARG A O 1
ATOM 640 N N . SER A 1 78 ? -18.894 -5.565 29.102 1.00 72.75 78 SER A N 1
ATOM 641 C CA . SER A 1 78 ? -18.170 -4.829 30.156 1.00 72.75 78 SER A CA 1
ATOM 642 C C . SER A 1 78 ? -18.431 -3.322 30.159 1.00 72.75 78 SER A C 1
ATOM 644 O O . SER A 1 78 ? -18.088 -2.650 31.127 1.00 72.75 78 SER A O 1
ATOM 646 N N . ARG A 1 79 ? -18.995 -2.773 29.076 1.00 83.25 79 ARG A N 1
ATOM 647 C CA . ARG A 1 79 ? -19.157 -1.327 28.848 1.00 83.25 79 ARG A CA 1
ATOM 648 C C . ARG A 1 79 ? -20.488 -1.010 28.155 1.00 83.25 79 ARG A C 1
ATOM 650 O O . ARG A 1 79 ? -20.529 -0.190 27.245 1.00 83.25 79 ARG A O 1
ATOM 657 N N . GLY A 1 80 ? -21.560 -1.692 28.566 1.00 90.62 80 GLY A N 1
ATOM 658 C CA . GLY A 1 80 ? -22.888 -1.620 27.943 1.00 90.62 80 GLY A CA 1
ATOM 659 C C . GLY A 1 80 ? -23.371 -0.190 27.713 1.00 90.62 80 GLY A C 1
ATOM 660 O O . GLY A 1 80 ? -23.619 0.168 26.569 1.00 90.62 80 GLY A O 1
ATOM 661 N N . PHE A 1 81 ? -23.350 0.639 28.762 1.00 93.81 81 PHE A N 1
ATOM 662 C CA . PHE A 1 81 ? -23.792 2.035 28.683 1.00 93.81 81 PHE A CA 1
ATOM 663 C C . PHE A 1 81 ? -23.015 2.854 27.639 1.00 93.81 81 PHE A C 1
ATOM 665 O O . PHE A 1 81 ? -23.605 3.641 26.913 1.00 93.81 81 PHE A O 1
ATOM 672 N N . LEU A 1 82 ? -21.695 2.649 27.511 1.00 95.31 82 LEU A N 1
ATOM 673 C CA . LEU A 1 82 ? -20.901 3.348 26.495 1.00 95.31 82 LEU A CA 1
ATOM 674 C C . LEU A 1 82 ? -21.306 2.902 25.096 1.00 95.31 82 LEU A C 1
ATOM 676 O O . LEU A 1 82 ? -21.356 3.723 24.192 1.00 95.31 82 LEU A O 1
ATOM 680 N N . MET A 1 83 ? -21.582 1.611 24.902 1.00 96.69 83 MET A N 1
ATOM 681 C CA . MET A 1 83 ? -22.026 1.113 23.600 1.00 96.69 83 MET A CA 1
ATOM 682 C C . MET A 1 83 ? -23.408 1.658 23.233 1.00 96.69 83 MET A C 1
ATOM 684 O O . MET A 1 83 ? -23.631 1.945 22.060 1.00 96.69 83 MET A O 1
ATOM 688 N N . ASP A 1 84 ? -24.292 1.827 24.220 1.00 96.06 84 ASP A N 1
ATOM 689 C CA . ASP A 1 84 ? -25.589 2.491 24.050 1.00 96.06 84 ASP A CA 1
ATOM 690 C C . ASP A 1 84 ? -25.395 3.952 23.645 1.00 96.06 84 ASP A C 1
ATOM 692 O O . ASP A 1 84 ? -25.854 4.351 22.580 1.00 96.06 84 ASP A O 1
ATOM 696 N N . LEU A 1 85 ? -24.578 4.714 24.381 1.00 97.00 85 LEU A N 1
ATOM 697 C CA . LEU A 1 85 ? -24.267 6.104 24.032 1.00 97.00 85 LEU A CA 1
ATOM 698 C C . LEU A 1 85 ? -23.666 6.239 22.625 1.00 97.00 85 LEU A C 1
ATOM 700 O O . LEU A 1 85 ? -24.080 7.106 21.859 1.00 97.00 85 LEU A O 1
ATOM 704 N N . LEU A 1 86 ? -22.713 5.382 22.248 1.00 96.88 86 LEU A N 1
ATOM 705 C CA . LEU A 1 86 ? -22.094 5.412 20.917 1.00 96.88 86 LEU A CA 1
ATOM 706 C C . LEU A 1 86 ? -23.114 5.202 19.783 1.00 96.88 86 LEU A C 1
ATOM 708 O O . LEU A 1 86 ? -22.961 5.793 18.705 1.00 96.88 86 LEU A O 1
ATOM 712 N N . LEU A 1 87 ? -24.114 4.350 20.028 1.00 95.81 87 LEU A N 1
ATOM 713 C CA . LEU A 1 87 ? -25.163 3.975 19.083 1.00 95.81 87 LEU A CA 1
ATOM 714 C C . LEU A 1 87 ? -26.279 5.024 19.012 1.00 95.81 87 LEU A C 1
ATOM 716 O O . LEU A 1 87 ? -26.699 5.372 17.912 1.00 95.81 87 LEU A O 1
ATOM 720 N N . GLU A 1 88 ? -26.741 5.509 20.161 1.00 95.69 88 GLU A N 1
ATOM 721 C CA . GLU A 1 88 ? -27.985 6.275 20.299 1.00 95.69 88 GLU A CA 1
ATOM 722 C C . GLU A 1 88 ? -27.776 7.791 20.238 1.00 95.69 88 GLU A C 1
ATOM 724 O O . GLU A 1 88 ? -28.701 8.514 19.883 1.00 95.69 88 GLU A O 1
ATOM 729 N N . SER A 1 89 ? -26.569 8.286 20.535 1.00 97.12 89 SER A N 1
ATOM 730 C CA . SER A 1 89 ? -26.312 9.732 20.544 1.00 97.12 89 SER A CA 1
ATOM 731 C C . SER A 1 89 ? -26.423 10.334 19.140 1.00 97.12 89 SER A C 1
ATOM 733 O O . SER A 1 89 ? -25.754 9.891 18.197 1.00 97.12 89 SER A O 1
ATOM 735 N N . GLU A 1 90 ? -27.232 11.381 19.000 1.00 94.62 90 GLU A N 1
ATOM 736 C CA . GLU A 1 90 ? -27.463 12.058 17.719 1.00 94.62 90 GLU A CA 1
ATOM 737 C C . GLU A 1 90 ? -26.222 12.831 17.254 1.00 94.62 90 GLU A C 1
ATOM 739 O O . GLU A 1 90 ? -25.813 12.724 16.097 1.00 94.62 90 GLU A O 1
ATOM 744 N N . ASP A 1 91 ? -25.548 13.508 18.183 1.00 95.69 91 ASP A N 1
ATOM 745 C CA . ASP A 1 91 ? -24.339 14.300 17.963 1.00 95.69 91 ASP A CA 1
ATOM 746 C C . ASP A 1 91 ? -23.304 14.098 19.097 1.00 95.69 91 ASP A C 1
ATOM 748 O O . ASP A 1 91 ? -23.468 13.265 19.997 1.00 95.69 91 ASP A O 1
ATOM 752 N N . ALA A 1 92 ? -22.193 14.835 19.018 1.00 95.50 92 ALA A N 1
ATOM 753 C CA . ALA A 1 92 ? -21.140 14.822 20.031 1.00 95.50 92 ALA A CA 1
ATOM 754 C C . ALA A 1 92 ? -21.603 15.393 21.383 1.00 95.50 92 ALA A C 1
ATOM 756 O O . ALA A 1 92 ? -21.120 14.959 22.427 1.00 95.50 92 ALA A O 1
ATOM 757 N N . GLU A 1 93 ? -22.522 16.359 21.373 1.00 97.69 93 GLU A N 1
ATOM 758 C CA . GLU A 1 93 ? -23.033 17.014 22.577 1.00 97.69 93 GLU A CA 1
ATOM 759 C C . GLU A 1 93 ? -23.917 16.049 23.372 1.00 97.69 93 GLU A C 1
ATOM 761 O O . GLU A 1 93 ? -23.685 15.841 24.563 1.00 97.69 93 GLU A O 1
ATOM 766 N N . ALA A 1 94 ? -24.840 15.364 22.694 1.00 98.06 94 ALA A N 1
ATOM 767 C CA . ALA A 1 94 ? -25.675 14.307 23.251 1.00 98.06 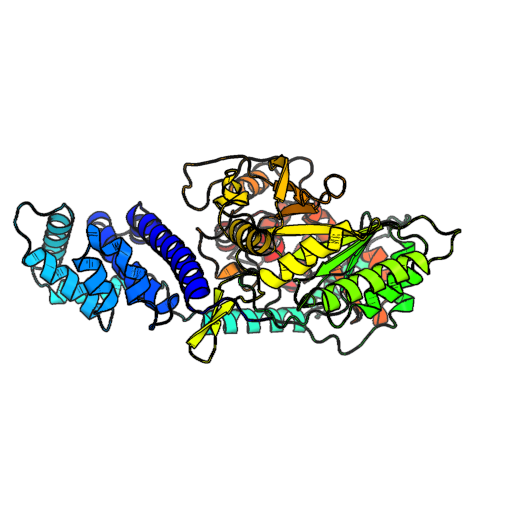94 ALA A CA 1
ATOM 768 C C . ALA A 1 94 ? -24.833 13.168 23.847 1.00 98.06 94 ALA A C 1
ATOM 770 O O . ALA A 1 94 ? -25.123 12.697 24.947 1.00 98.06 94 ALA A O 1
ATOM 771 N N . PHE A 1 95 ? -23.749 12.774 23.167 1.00 98.25 95 PHE A N 1
ATOM 772 C CA . PHE A 1 95 ? -22.822 11.765 23.684 1.00 98.25 95 PHE A CA 1
ATOM 773 C C . PHE A 1 95 ? -22.173 12.203 25.003 1.00 98.25 95 PHE A C 1
ATOM 775 O O . PHE A 1 95 ? -22.125 11.431 25.964 1.00 98.25 95 PHE A O 1
ATOM 782 N N . VAL A 1 96 ? -21.677 13.443 25.061 1.00 98.19 96 VAL A N 1
ATOM 783 C CA . VAL A 1 96 ? -21.015 13.980 26.256 1.00 98.19 96 VAL A CA 1
ATOM 784 C C . VAL A 1 96 ? -22.009 14.149 27.405 1.00 98.19 96 VAL A C 1
ATOM 786 O O . VAL A 1 96 ? -21.705 13.699 28.510 1.00 98.19 96 VAL A O 1
ATOM 789 N N . ARG A 1 97 ? -23.203 14.705 27.156 1.00 98.25 97 ARG A N 1
ATOM 790 C CA . ARG A 1 97 ? -24.265 14.819 28.172 1.00 98.25 97 ARG A CA 1
ATOM 791 C C . ARG A 1 97 ? -24.630 13.458 28.751 1.00 98.25 97 ARG A C 1
ATOM 793 O O . ARG A 1 97 ? -24.561 13.274 29.961 1.00 98.25 97 ARG A O 1
ATOM 800 N N . GLY A 1 98 ? -24.888 12.469 27.894 1.00 97.88 98 GLY A N 1
ATOM 801 C CA . GLY A 1 98 ? -25.226 11.119 28.343 1.00 97.88 98 GLY A CA 1
ATOM 802 C C . GLY A 1 98 ? -24.112 10.445 29.154 1.00 97.88 98 GLY A C 1
ATOM 803 O O . GLY A 1 98 ? -24.392 9.709 30.102 1.00 97.88 98 GLY A O 1
ATOM 804 N N . TYR A 1 99 ? -22.840 10.721 28.843 1.00 97.56 99 TYR A N 1
ATOM 805 C CA . TYR A 1 99 ? -21.715 10.259 29.662 1.00 97.56 99 TYR A CA 1
ATOM 806 C C . TYR A 1 99 ? -21.697 10.924 31.045 1.00 97.56 99 TYR A C 1
ATOM 808 O O . TYR A 1 99 ? -21.464 10.243 32.047 1.00 97.56 99 TYR A O 1
ATOM 816 N N . ILE A 1 100 ? -21.925 12.240 31.106 1.00 97.56 100 ILE A N 1
ATOM 817 C CA . ILE A 1 100 ? -21.967 12.999 32.362 1.00 97.56 100 ILE A CA 1
ATOM 818 C C . ILE A 1 100 ? -23.120 12.493 33.238 1.00 97.56 100 ILE A C 1
ATOM 820 O O . ILE A 1 100 ? -22.895 12.126 34.394 1.00 97.56 100 ILE A O 1
ATOM 824 N N . ASP A 1 101 ? -24.319 12.379 32.668 1.00 96.62 101 ASP A N 1
ATOM 825 C CA . ASP A 1 101 ? -25.526 11.922 33.363 1.00 96.62 101 ASP A CA 1
ATOM 826 C C . ASP A 1 101 ? -25.355 10.520 33.952 1.00 96.62 101 ASP A C 1
ATOM 828 O O . ASP A 1 101 ? -25.697 10.285 35.115 1.00 96.62 101 ASP A O 1
ATOM 832 N N . HIS A 1 102 ? -24.764 9.596 33.186 1.00 95.06 102 HIS A N 1
ATOM 833 C CA . HIS A 1 102 ? -24.509 8.232 33.644 1.00 95.06 102 HIS A CA 1
ATOM 834 C C . HIS A 1 102 ? -23.685 8.204 34.939 1.00 95.06 102 HIS A C 1
ATOM 836 O O . HIS A 1 102 ? -24.031 7.511 35.896 1.00 95.06 102 HIS A O 1
ATOM 842 N N . TRP A 1 103 ? -22.591 8.962 34.985 1.00 94.75 103 TRP A N 1
ATOM 843 C CA . TRP A 1 103 ? -21.670 8.939 36.121 1.00 94.75 103 TRP A CA 1
ATOM 844 C C . TRP A 1 103 ? -22.132 9.794 37.304 1.00 94.75 103 TRP A C 1
ATOM 846 O O . TRP A 1 103 ? -21.761 9.487 38.439 1.00 94.75 103 TRP A O 1
ATOM 856 N N . LEU A 1 104 ? -22.967 10.811 37.078 1.00 93.94 104 LEU A N 1
ATOM 857 C CA . LEU A 1 104 ? -23.653 11.532 38.155 1.00 93.94 104 LEU A CA 1
ATOM 858 C C . LEU A 1 104 ? -24.640 10.628 38.904 1.00 93.94 104 LEU A C 1
ATOM 860 O O . LEU A 1 104 ? -24.753 10.724 40.126 1.00 93.94 104 LEU A O 1
ATOM 864 N N . GLN A 1 105 ? -25.308 9.721 38.187 1.00 92.06 105 GLN A N 1
ATOM 865 C CA . GLN A 1 105 ? -26.262 8.761 38.754 1.00 92.06 105 GLN A CA 1
ATOM 866 C C . GLN A 1 105 ? -25.597 7.479 39.284 1.00 92.06 105 GLN A C 1
ATOM 868 O O . GLN A 1 105 ? -26.229 6.698 39.998 1.00 92.06 105 GLN A O 1
ATOM 873 N N . ALA A 1 106 ? -24.324 7.249 38.952 1.00 88.75 106 ALA A N 1
ATOM 874 C CA . ALA A 1 106 ? -23.585 6.074 39.391 1.00 88.75 106 ALA A CA 1
ATOM 875 C C . ALA A 1 106 ? -23.295 6.106 40.909 1.00 88.75 106 ALA A C 1
ATOM 877 O O . ALA A 1 106 ? -23.037 7.180 41.471 1.00 88.75 106 ALA A O 1
ATOM 878 N N . PRO A 1 107 ? -23.288 4.937 41.579 1.00 84.25 107 PRO A N 1
ATOM 879 C CA . PRO A 1 107 ? -23.032 4.844 43.013 1.00 84.25 107 PRO A CA 1
ATOM 880 C C . PRO A 1 107 ? -21.600 5.277 43.373 1.00 84.25 107 PRO A C 1
ATOM 882 O O . PRO A 1 107 ? -20.719 5.395 42.520 1.00 84.25 107 PRO A O 1
ATOM 885 N N . ALA A 1 108 ? -21.356 5.559 44.655 1.00 75.62 108 ALA A N 1
ATOM 886 C CA . ALA A 1 108 ? -20.081 6.117 45.113 1.00 75.62 108 ALA A CA 1
ATOM 887 C C . ALA A 1 108 ? -18.879 5.165 44.950 1.00 75.62 108 ALA A C 1
ATOM 889 O O . ALA A 1 108 ? -17.756 5.642 44.813 1.00 75.62 108 ALA A O 1
ATOM 890 N N . ASP A 1 109 ? -19.114 3.852 44.928 1.00 78.94 109 ASP A N 1
ATOM 891 C CA . ASP A 1 109 ? -18.133 2.785 44.683 1.00 78.94 109 ASP A CA 1
ATOM 892 C C . ASP A 1 109 ? -17.878 2.517 43.186 1.00 78.94 109 ASP A C 1
ATOM 894 O O . ASP A 1 109 ? -17.231 1.535 42.815 1.00 78.94 109 ASP A O 1
ATOM 898 N N . ALA A 1 110 ? -18.381 3.390 42.310 1.00 79.44 110 ALA A N 1
ATOM 899 C CA . ALA A 1 110 ? -18.168 3.303 40.876 1.00 79.44 110 ALA A CA 1
ATOM 900 C C . ALA A 1 110 ? -16.676 3.375 40.474 1.00 79.44 110 ALA A C 1
ATOM 902 O O . ALA A 1 110 ? -15.838 3.900 41.212 1.00 79.44 110 ALA A O 1
ATOM 903 N N . PRO A 1 111 ? -16.337 2.895 39.260 1.00 86.44 111 PRO A N 1
ATOM 904 C CA . PRO A 1 111 ? -14.993 2.974 38.693 1.00 86.44 111 PRO A CA 1
ATOM 905 C C . PRO A 1 111 ? -14.362 4.375 38.715 1.00 86.44 111 PRO A C 1
ATOM 907 O O . PRO A 1 111 ? -15.051 5.395 38.765 1.00 86.44 111 PRO A O 1
ATOM 910 N N . VAL A 1 112 ? -13.031 4.417 38.558 1.00 90.94 112 VAL A N 1
ATOM 911 C CA . VAL A 1 112 ? -12.201 5.642 38.537 1.00 90.94 112 VAL A CA 1
ATOM 912 C C . VAL A 1 112 ? -12.745 6.748 37.620 1.00 90.94 112 VAL A C 1
ATOM 914 O O . VAL A 1 112 ? -12.590 7.930 37.916 1.00 90.94 112 VAL A O 1
ATOM 917 N N . GLN A 1 113 ? -13.450 6.376 36.550 1.00 92.12 113 GLN A N 1
ATOM 918 C CA . GLN A 1 113 ? -14.096 7.294 35.612 1.00 92.12 113 GLN A CA 1
ATOM 919 C C . GLN A 1 113 ? -15.090 8.255 36.281 1.00 92.12 113 GLN A C 1
ATOM 921 O O . GLN A 1 113 ? -15.189 9.405 35.854 1.00 92.12 113 GLN A O 1
ATOM 926 N N . ARG A 1 114 ? -15.784 7.833 37.349 1.00 93.12 114 ARG A N 1
ATOM 927 C CA . ARG A 1 114 ? -16.676 8.718 38.111 1.00 93.12 114 ARG A CA 1
ATOM 928 C C . ARG A 1 114 ? -15.890 9.808 38.835 1.00 93.12 114 ARG A C 1
ATOM 930 O O . ARG A 1 114 ? -16.254 10.974 38.752 1.00 93.12 114 ARG A O 1
ATOM 937 N N . ALA A 1 115 ? -14.801 9.445 39.511 1.00 93.25 115 ALA A N 1
ATOM 938 C CA . ALA A 1 115 ? -13.946 10.409 40.205 1.00 93.25 115 ALA A CA 1
ATOM 939 C C . ALA A 1 115 ? -13.307 11.405 39.223 1.00 93.25 115 ALA A C 1
ATOM 941 O O . ALA A 1 115 ? -13.289 12.605 39.491 1.00 93.25 115 ALA A O 1
ATOM 942 N N . GLN A 1 116 ? -12.860 10.917 38.060 1.00 95.44 116 GLN A N 1
ATOM 943 C CA . GLN A 1 116 ? -12.351 11.762 36.977 1.00 95.44 116 GLN A CA 1
ATOM 944 C C . GLN A 1 116 ? -13.413 12.756 36.492 1.00 95.44 116 GLN A C 1
ATOM 946 O O . GLN A 1 116 ? -13.110 13.937 36.342 1.00 95.44 116 GLN A O 1
ATOM 951 N N . LEU A 1 117 ? -14.663 12.313 36.299 1.00 96.06 117 LEU A N 1
ATOM 952 C CA . LEU A 1 117 ? -15.752 13.212 35.924 1.00 96.06 117 LEU A CA 1
ATOM 953 C C . LEU A 1 117 ? -16.033 14.259 37.007 1.00 96.06 117 LEU A C 1
ATOM 955 O O . LEU A 1 117 ? -16.197 15.428 36.674 1.00 96.06 117 LEU A O 1
ATOM 959 N N . LEU A 1 118 ? -16.095 13.868 38.282 1.00 95.12 118 LEU A N 1
ATOM 960 C CA . LEU A 1 118 ? -16.375 14.807 39.374 1.00 95.12 118 LEU A CA 1
ATOM 961 C C . LEU A 1 118 ? -15.305 15.905 39.466 1.00 95.12 118 LEU A C 1
ATOM 963 O O . LEU A 1 118 ? -15.653 17.072 39.621 1.00 95.12 118 LEU A O 1
ATOM 967 N N . ALA A 1 119 ? -14.030 15.561 39.268 1.00 95.62 119 ALA A N 1
ATOM 968 C CA . ALA A 1 119 ? -12.949 16.546 39.184 1.00 95.62 119 ALA A CA 1
ATOM 969 C C . ALA A 1 119 ? -13.099 17.487 37.969 1.00 95.62 119 ALA A C 1
ATOM 971 O O . ALA A 1 119 ? -12.824 18.683 38.058 1.00 95.62 119 ALA A O 1
ATOM 972 N N . LEU A 1 120 ? -13.564 16.972 36.824 1.00 96.69 120 LEU A N 1
ATOM 973 C CA . LEU A 1 120 ? -13.867 17.808 35.657 1.00 96.69 120 LEU A CA 1
ATOM 974 C C . LEU A 1 120 ? -15.062 18.735 35.907 1.00 96.69 120 LEU A C 1
ATOM 976 O O . LEU A 1 120 ? -15.025 19.887 35.478 1.00 96.69 120 LEU A O 1
ATOM 980 N N . LEU A 1 121 ? -16.097 18.265 36.604 1.00 96.62 121 LEU A N 1
ATOM 981 C CA . LEU A 1 121 ? -17.255 19.078 36.981 1.00 96.62 121 LEU A CA 1
ATOM 982 C C . LEU A 1 121 ? -16.863 20.201 37.935 1.00 96.62 121 LEU A C 1
ATOM 984 O O . LEU A 1 121 ? -17.308 21.326 37.744 1.00 96.62 121 LEU A O 1
ATOM 988 N N . GLU A 1 122 ? -15.991 19.935 38.906 1.00 95.25 122 GLU A N 1
ATOM 989 C CA . GLU A 1 122 ? -15.459 20.970 39.799 1.00 95.25 122 GLU A CA 1
ATOM 990 C C . GLU A 1 122 ? -14.756 22.083 39.005 1.00 95.25 122 GLU A C 1
ATOM 992 O O . GLU A 1 122 ? -15.017 23.262 39.227 1.00 95.25 122 GLU A O 1
ATOM 997 N N . SER A 1 123 ? -13.970 21.726 37.980 1.00 92.50 123 SER A N 1
ATOM 998 C CA . SER A 1 123 ? -13.348 22.707 37.069 1.00 92.50 123 SER A CA 1
ATOM 999 C C . SER A 1 123 ? -14.347 23.506 36.211 1.00 92.50 123 SER A C 1
ATOM 1001 O O . SER A 1 123 ? -13.972 24.484 35.560 1.00 92.50 123 SER A O 1
ATOM 1003 N N . ALA A 1 124 ? -15.608 23.072 36.178 1.00 94.38 124 ALA A N 1
ATOM 1004 C CA . ALA A 1 124 ? -16.718 23.698 35.474 1.00 94.38 124 ALA A CA 1
ATOM 1005 C C . ALA A 1 124 ? -17.763 24.288 36.442 1.00 94.38 124 ALA A C 1
ATOM 1007 O O . ALA A 1 124 ? -18.917 24.447 36.057 1.00 94.38 124 ALA A O 1
ATOM 1008 N N . ASP A 1 125 ? -17.373 24.616 37.681 1.00 94.56 125 ASP A N 1
ATOM 1009 C CA . ASP A 1 125 ? -18.243 25.170 38.733 1.00 94.56 125 ASP A CA 1
ATOM 1010 C C . ASP A 1 125 ? -19.451 24.273 39.076 1.00 94.56 125 ASP A C 1
ATOM 1012 O O . ASP A 1 125 ? -20.513 24.744 39.478 1.00 94.56 125 ASP A O 1
ATOM 1016 N N . GLY A 1 126 ? -19.298 22.957 38.902 1.00 94.44 126 GLY A N 1
ATOM 1017 C CA . GLY A 1 126 ? -20.347 21.967 39.137 1.00 94.44 126 GLY A CA 1
ATOM 1018 C C . GLY A 1 126 ? -21.442 21.932 38.067 1.00 94.44 126 GLY A C 1
ATOM 1019 O O . GLY A 1 126 ? -22.434 21.237 38.273 1.00 94.44 126 GLY A O 1
ATOM 1020 N N . ASP A 1 127 ? -21.279 22.645 36.947 1.00 97.19 127 ASP A N 1
ATOM 1021 C CA . ASP A 1 127 ? -22.273 22.760 35.874 1.00 97.19 127 ASP A CA 1
ATOM 1022 C C . ASP A 1 127 ? -22.027 21.729 34.741 1.00 97.19 127 ASP A C 1
ATOM 1024 O O . ASP A 1 127 ? -21.042 21.842 33.993 1.00 97.19 127 ASP A O 1
ATOM 1028 N N . PRO A 1 128 ? -22.923 20.730 34.567 1.00 97.06 128 PRO A N 1
ATOM 1029 C CA . PRO A 1 128 ? -22.840 19.738 33.492 1.00 97.06 128 PRO A CA 1
ATOM 1030 C C . PRO A 1 128 ? -22.866 20.329 32.078 1.00 97.06 128 PRO A C 1
ATOM 1032 O O . PRO A 1 128 ? -22.178 19.823 31.186 1.00 97.06 128 PRO A O 1
ATOM 1035 N N . GLU A 1 129 ? -23.620 21.404 31.851 1.00 97.44 129 GLU A N 1
ATOM 1036 C CA . GLU A 1 129 ? -23.742 22.031 30.531 1.00 97.44 129 GLU A CA 1
ATOM 1037 C C . GLU A 1 129 ? -22.465 22.778 30.168 1.00 97.44 129 GLU A C 1
ATOM 1039 O O . GLU A 1 129 ? -21.942 22.661 29.053 1.00 97.44 129 GLU A O 1
ATOM 1044 N N . ARG A 1 130 ? -21.882 23.475 31.145 1.00 97.50 130 ARG A N 1
ATOM 1045 C CA . ARG A 1 130 ? -20.585 24.127 30.967 1.00 97.50 130 ARG A CA 1
ATOM 1046 C C . ARG A 1 130 ? -19.474 23.118 30.699 1.00 97.50 130 ARG A C 1
ATOM 1048 O O . ARG A 1 130 ? -18.631 23.365 29.831 1.00 97.50 130 ARG A O 1
ATOM 1055 N N . LEU A 1 131 ? -19.474 21.980 31.398 1.00 97.94 131 LEU A N 1
ATOM 1056 C CA . LEU A 1 131 ? -18.524 20.902 31.124 1.00 97.94 131 LEU A CA 1
ATOM 1057 C C . LEU A 1 131 ? -18.732 20.319 29.719 1.00 97.94 131 LEU A C 1
ATOM 1059 O O . LEU A 1 131 ? -17.757 20.139 28.988 1.00 97.94 131 LEU A O 1
ATOM 1063 N N . THR A 1 132 ? -19.980 20.089 29.312 1.00 98.31 132 THR A N 1
ATOM 1064 C CA . THR A 1 132 ? -20.321 19.597 27.969 1.00 98.31 132 THR A CA 1
ATOM 1065 C C . THR A 1 132 ? -19.766 20.520 26.886 1.00 98.31 132 THR A C 1
ATOM 1067 O O . THR A 1 132 ? -18.985 20.085 26.033 1.00 98.31 132 THR A O 1
ATOM 1070 N N . ALA A 1 133 ? -20.080 21.817 26.959 1.00 97.44 133 ALA A N 1
ATOM 1071 C CA . ALA A 1 133 ? -19.608 22.813 25.999 1.00 97.44 133 ALA A CA 1
ATOM 1072 C C . ALA A 1 133 ? -18.073 22.903 25.962 1.00 97.44 133 ALA A C 1
ATOM 1074 O O . ALA A 1 133 ? -17.475 23.095 24.898 1.00 97.44 133 ALA A O 1
ATOM 1075 N N . ARG A 1 134 ? -17.414 22.741 27.117 1.00 96.81 134 ARG A N 1
ATOM 1076 C CA . ARG A 1 134 ? -15.952 22.694 27.218 1.00 96.81 134 ARG A CA 1
ATOM 1077 C C . ARG A 1 134 ? -15.382 21.478 26.488 1.00 96.81 134 ARG A C 1
ATOM 1079 O O . ARG A 1 134 ? -14.474 21.649 25.678 1.00 96.81 134 ARG A O 1
ATOM 1086 N N . VAL A 1 135 ? -15.903 20.278 26.742 1.00 97.25 135 VAL A N 1
ATOM 1087 C CA . VAL A 1 135 ? -15.432 19.028 26.118 1.00 97.25 135 VAL A CA 1
ATOM 1088 C C . VAL A 1 135 ? -15.627 19.063 24.602 1.00 97.25 135 VAL A C 1
ATOM 1090 O O . VAL A 1 135 ? -14.687 18.774 23.863 1.00 97.25 135 VAL A O 1
ATOM 1093 N N . VAL A 1 136 ? -16.797 19.491 24.121 1.00 96.88 136 VAL A N 1
ATOM 1094 C CA . VAL A 1 136 ? -17.077 19.606 22.678 1.00 96.88 136 VAL A CA 1
ATOM 1095 C C . VAL A 1 136 ? -16.135 20.611 22.009 1.00 96.88 136 VAL A C 1
ATOM 1097 O O . VAL A 1 136 ? -15.576 20.322 20.951 1.00 96.88 136 VAL A O 1
ATOM 1100 N N . ARG A 1 137 ? -15.884 21.764 22.641 1.00 96.19 137 ARG A N 1
ATOM 1101 C CA . ARG A 1 137 ? -14.930 22.760 22.127 1.00 96.19 137 ARG A CA 1
ATOM 1102 C C . ARG A 1 137 ? -13.503 22.215 22.076 1.00 96.19 137 ARG A C 1
ATOM 1104 O O . ARG A 1 137 ? -12.790 22.465 21.108 1.00 96.19 137 ARG A O 1
ATOM 1111 N N . LEU A 1 138 ? -13.082 21.478 23.105 1.00 95.38 138 LEU A N 1
ATOM 1112 C CA . LEU A 1 138 ? -11.767 20.834 23.129 1.00 95.38 138 LEU A CA 1
ATOM 1113 C C . LEU A 1 138 ? -11.635 19.827 21.988 1.00 95.38 138 LEU A C 1
ATOM 1115 O O . LEU A 1 138 ? -10.637 19.854 21.278 1.00 95.38 138 LEU A O 1
ATOM 1119 N N . TRP A 1 139 ? -12.656 18.998 21.772 1.00 95.38 139 TRP A N 1
ATOM 1120 C CA . TRP A 1 139 ? -12.694 18.054 20.659 1.00 95.38 139 TRP A CA 1
ATOM 1121 C C . TRP A 1 139 ? -12.564 18.743 19.300 1.00 95.38 139 TRP A C 1
ATOM 1123 O O . TRP A 1 139 ? -11.713 18.359 18.501 1.00 95.38 139 TRP A O 1
ATOM 1133 N N . GLN A 1 140 ? -13.345 19.798 19.059 1.00 93.50 140 GLN A N 1
ATOM 1134 C CA . GLN A 1 140 ? -13.251 20.589 17.828 1.00 93.50 140 GLN A CA 1
ATOM 1135 C C . GLN A 1 140 ? -11.841 21.163 17.627 1.00 93.50 140 GLN A C 1
ATOM 1137 O O . GLN A 1 140 ? -11.331 21.163 16.509 1.00 93.50 140 GLN A O 1
ATOM 1142 N N . GLY A 1 141 ? -11.187 21.590 18.712 1.00 92.94 141 GLY A N 1
ATOM 1143 C CA . GLY A 1 141 ? -9.813 22.089 18.690 1.00 92.94 141 GLY A CA 1
ATOM 1144 C C . GLY A 1 141 ? -8.751 21.040 18.341 1.00 92.94 141 GLY A C 1
ATOM 1145 O O . GLY A 1 141 ? -7.688 21.423 17.867 1.00 92.94 141 GLY A O 1
ATOM 1146 N N . LEU A 1 142 ? -9.021 19.740 18.525 1.00 92.00 142 LEU A N 1
ATOM 1147 C CA . LEU A 1 142 ? -8.087 18.670 18.140 1.00 92.00 142 LEU A CA 1
ATOM 1148 C C . LEU A 1 142 ? -8.037 18.441 16.621 1.00 92.00 142 LEU A C 1
ATOM 1150 O O . LEU A 1 142 ? -7.106 17.805 16.135 1.00 92.00 142 LEU A O 1
ATOM 1154 N N . GLY A 1 143 ? -9.043 18.901 15.867 1.00 89.31 143 GLY A N 1
ATOM 1155 C CA . GLY A 1 143 ? -9.066 18.770 14.406 1.00 89.31 143 GLY A CA 1
ATOM 1156 C C . GLY A 1 143 ? -9.124 17.325 13.886 1.00 89.31 143 GLY A C 1
ATOM 1157 O O . GLY A 1 143 ? -8.801 17.076 12.726 1.00 89.31 143 GLY A O 1
ATOM 1158 N N . LEU A 1 144 ? -9.535 16.361 14.717 1.00 89.38 144 LEU A N 1
ATOM 1159 C CA . LEU A 1 144 ? -9.587 14.941 14.360 1.00 89.38 144 LEU A CA 1
ATOM 1160 C C . LEU A 1 144 ? -10.889 14.596 13.633 1.00 89.38 144 LEU A C 1
ATOM 1162 O O . LEU A 1 144 ? -11.966 15.020 14.047 1.00 89.38 144 LEU A O 1
ATOM 1166 N N . LEU A 1 145 ? -10.803 13.756 12.592 1.00 86.38 145 LEU A N 1
ATOM 1167 C CA . LEU A 1 145 ? -11.966 13.232 11.850 1.00 86.38 145 LEU A CA 1
ATOM 1168 C C . LEU A 1 145 ? -12.909 14.342 11.321 1.00 86.38 145 LEU A C 1
ATOM 1170 O O . LEU A 1 145 ? -14.116 14.132 11.204 1.00 86.38 145 LEU A O 1
ATOM 1174 N N . THR A 1 146 ? -12.358 15.523 11.019 1.00 80.31 146 THR A N 1
ATOM 1175 C CA . THR A 1 146 ? -13.090 16.733 10.595 1.00 80.31 146 THR A CA 1
ATOM 1176 C C . THR A 1 146 ? -13.678 16.622 9.193 1.00 80.31 146 THR A C 1
ATOM 1178 O O . THR A 1 146 ? -14.730 17.192 8.909 1.00 80.31 146 THR A O 1
ATOM 1181 N N . GLU A 1 147 ? -13.031 15.857 8.319 1.00 81.50 147 GLU A N 1
ATOM 1182 C CA . GLU A 1 147 ? -13.506 15.581 6.969 1.00 81.50 147 GLU A CA 1
ATOM 1183 C C . GLU A 1 147 ? -14.014 14.145 6.847 1.00 81.50 147 GLU A C 1
ATOM 1185 O O . GLU A 1 147 ? -13.616 13.257 7.593 1.00 81.50 147 GLU A O 1
ATOM 1190 N N . SER A 1 148 ? -14.889 13.883 5.873 1.00 81.81 148 SER A N 1
ATOM 1191 C CA . SER A 1 148 ? -15.261 12.506 5.520 1.00 81.81 148 SER A CA 1
ATOM 1192 C C . SER A 1 148 ? -14.175 11.847 4.665 1.00 81.81 148 SER A C 1
ATOM 1194 O O . SER A 1 148 ? -13.535 12.524 3.860 1.00 81.81 148 SER A O 1
ATOM 1196 N N . TYR A 1 149 ? -14.052 10.512 4.708 1.00 79.38 149 TYR A N 1
ATOM 1197 C CA . TYR A 1 149 ? -13.156 9.772 3.800 1.00 79.38 149 TYR A CA 1
ATOM 1198 C C . TYR A 1 149 ? -13.347 10.149 2.331 1.00 79.38 149 TYR A C 1
ATOM 1200 O O . TYR A 1 149 ? -12.390 10.169 1.565 1.00 79.38 149 TYR A O 1
ATOM 1208 N N . LYS A 1 150 ? -14.588 10.426 1.915 1.00 81.94 150 LYS A N 1
ATOM 1209 C CA . LYS A 1 150 ? -14.902 10.804 0.535 1.00 81.94 150 LYS A CA 1
ATOM 1210 C C . LYS A 1 150 ? -14.268 12.146 0.159 1.00 81.94 150 LYS A C 1
ATOM 1212 O O . LYS A 1 150 ? -13.789 12.279 -0.967 1.00 81.94 150 LYS A O 1
ATOM 1217 N N . LEU A 1 151 ? -14.287 13.117 1.071 1.00 84.25 151 LEU A N 1
ATOM 1218 C CA . LEU A 1 151 ? -13.685 14.434 0.865 1.00 84.25 151 LEU A CA 1
ATOM 1219 C C . LEU A 1 151 ? -12.161 14.323 0.848 1.00 84.25 151 LEU A C 1
ATOM 1221 O O . LEU A 1 151 ? -11.567 14.676 -0.167 1.00 84.25 151 LEU A O 1
ATOM 1225 N N . ALA A 1 152 ? -11.570 13.695 1.868 1.00 84.12 152 ALA A N 1
ATOM 1226 C CA . ALA A 1 152 ? -10.124 13.480 1.949 1.00 84.12 152 ALA A CA 1
ATOM 1227 C C . ALA A 1 152 ? -9.587 12.734 0.711 1.00 84.12 152 ALA A C 1
ATOM 1229 O O . ALA A 1 152 ? -8.639 13.167 0.062 1.00 84.12 152 ALA A O 1
ATOM 1230 N N . TYR A 1 153 ? -10.270 11.662 0.292 1.00 84.75 153 TYR A N 1
ATOM 1231 C CA . TYR A 1 153 ? -9.950 10.936 -0.942 1.00 84.75 153 TYR A CA 1
ATOM 1232 C C . TYR A 1 153 ? -10.019 11.819 -2.195 1.00 84.75 153 TYR A C 1
ATOM 1234 O O . TYR A 1 153 ? -9.185 11.689 -3.088 1.00 84.75 153 TYR A O 1
ATOM 1242 N N . SER A 1 154 ? -11.018 12.701 -2.288 1.00 85.75 154 SER A N 1
ATOM 1243 C CA . SER A 1 154 ? -11.165 13.605 -3.435 1.00 85.75 154 SER A CA 1
ATOM 1244 C C . SER A 1 154 ? -10.064 14.670 -3.465 1.00 85.75 154 SER A C 1
ATOM 1246 O O . SER A 1 154 ? -9.613 15.029 -4.553 1.00 85.75 154 SER A O 1
ATOM 1248 N N . GLY A 1 155 ? -9.617 15.138 -2.294 1.00 85.56 155 GLY A N 1
ATOM 1249 C CA . GLY A 1 155 ? -8.463 16.024 -2.140 1.00 85.56 155 GLY A CA 1
ATOM 1250 C C . GLY A 1 155 ? -7.189 15.378 -2.677 1.00 85.56 155 GLY A C 1
ATOM 1251 O O . GLY A 1 155 ? -6.628 15.872 -3.655 1.00 85.56 155 GLY A O 1
ATOM 1252 N N . LEU A 1 156 ? -6.838 14.201 -2.151 1.00 85.88 156 LEU A N 1
ATOM 1253 C CA . LEU A 1 156 ? -5.663 13.442 -2.596 1.00 85.88 156 LEU A CA 1
ATOM 1254 C C . LEU A 1 156 ? -5.714 13.111 -4.098 1.00 85.88 156 LEU A C 1
ATOM 1256 O O . LEU A 1 156 ? -4.722 13.237 -4.810 1.00 85.88 156 LEU A O 1
ATOM 1260 N N . ALA A 1 157 ? -6.886 12.733 -4.625 1.00 85.12 157 ALA A N 1
ATOM 1261 C CA . ALA A 1 157 ? -7.053 12.462 -6.055 1.00 85.12 157 ALA A CA 1
ATOM 1262 C C . ALA A 1 157 ? -6.794 13.701 -6.932 1.00 85.12 157 ALA A C 1
ATOM 1264 O O . ALA A 1 157 ? -6.318 13.576 -8.063 1.00 85.12 157 ALA A O 1
ATOM 1265 N N . ARG A 1 158 ? -7.149 14.896 -6.444 1.00 86.44 158 ARG A N 1
ATOM 1266 C CA . ARG A 1 158 ? -6.899 16.164 -7.139 1.00 86.44 158 ARG A CA 1
ATOM 1267 C C . ARG A 1 158 ? -5.416 16.524 -7.099 1.00 86.44 158 ARG A C 1
ATOM 1269 O O . ARG A 1 158 ? -4.889 16.924 -8.132 1.00 86.44 158 ARG A O 1
ATOM 1276 N N . GLU A 1 159 ? -4.767 16.352 -5.954 1.00 85.19 159 GLU A N 1
ATOM 1277 C CA . GLU A 1 159 ? -3.329 16.592 -5.784 1.00 85.19 159 GLU A CA 1
ATOM 1278 C C . GLU A 1 159 ? -2.504 15.668 -6.680 1.00 85.19 159 GLU A C 1
ATOM 1280 O O . GLU A 1 159 ? -1.686 16.144 -7.463 1.00 85.19 159 GLU A O 1
ATOM 1285 N N . GLU A 1 160 ? -2.790 14.364 -6.691 1.00 85.12 160 GLU A N 1
ATOM 1286 C CA . GLU A 1 160 ? -2.118 13.442 -7.611 1.00 85.12 160 GLU A CA 1
ATOM 1287 C C . GLU A 1 160 ? -2.352 13.814 -9.077 1.00 85.12 160 GLU A C 1
ATOM 1289 O O . GLU A 1 160 ? -1.420 13.806 -9.881 1.00 85.12 160 GLU A O 1
ATOM 1294 N N . ARG A 1 161 ? -3.588 14.176 -9.447 1.00 85.00 161 ARG A N 1
ATOM 1295 C CA . ARG A 1 161 ? -3.886 14.635 -10.810 1.00 85.00 161 ARG A CA 1
ATOM 1296 C C . ARG A 1 161 ? -3.021 15.822 -11.211 1.00 85.00 161 ARG A C 1
ATOM 1298 O O . ARG A 1 161 ? -2.575 15.874 -12.356 1.00 85.00 161 ARG A O 1
ATOM 1305 N N . GLN A 1 162 ? -2.847 16.773 -10.303 1.00 85.00 162 GLN A N 1
ATOM 1306 C CA . GLN A 1 162 ? -2.010 17.936 -10.531 1.00 85.00 162 GLN A CA 1
ATOM 1307 C C . GLN A 1 162 ? -0.548 17.515 -10.721 1.00 85.00 162 GLN A C 1
ATOM 1309 O O . GLN A 1 162 ? 0.019 17.825 -11.765 1.00 85.00 162 GLN A O 1
ATOM 1314 N N . ARG A 1 163 ? 0.004 16.696 -9.814 1.00 83.31 163 ARG A N 1
ATOM 1315 C CA . ARG A 1 163 ? 1.390 16.194 -9.895 1.00 83.31 163 ARG A CA 1
ATOM 1316 C C . ARG A 1 163 ? 1.702 15.533 -11.240 1.00 83.31 163 ARG A C 1
ATOM 1318 O O . ARG A 1 163 ? 2.686 15.873 -11.887 1.00 83.31 163 ARG A O 1
ATOM 1325 N N . TYR A 1 164 ? 0.847 14.622 -11.709 1.00 81.75 164 TYR A N 1
ATOM 1326 C CA . TYR A 1 164 ? 1.055 13.984 -13.016 1.00 81.75 164 TYR A CA 1
ATOM 1327 C C . TYR A 1 164 ? 0.803 14.927 -14.200 1.00 81.75 164 TYR A C 1
ATOM 1329 O O . TYR A 1 164 ? 1.376 14.723 -15.269 1.00 81.75 164 TYR A O 1
ATOM 1337 N N . GLY A 1 165 ? -0.073 15.925 -14.047 1.00 82.00 165 GLY A N 1
ATOM 1338 C CA . GLY A 1 165 ? -0.290 16.968 -15.052 1.00 82.00 165 GLY A CA 1
ATOM 1339 C C . GLY A 1 165 ? 0.912 17.904 -15.210 1.00 82.00 165 GLY A C 1
ATOM 1340 O O . GLY A 1 165 ? 1.127 18.436 -16.295 1.00 82.00 165 GLY A O 1
ATOM 1341 N N . GLU A 1 166 ? 1.702 18.054 -14.151 1.00 85.44 166 GLU A N 1
ATOM 1342 C CA . GLU A 1 166 ? 2.920 18.864 -14.086 1.00 85.44 166 GLU A CA 1
ATOM 1343 C C . GLU A 1 166 ? 4.192 18.062 -14.403 1.00 85.44 166 GLU A C 1
ATOM 1345 O O . GLU A 1 166 ? 5.293 18.606 -14.366 1.00 85.44 166 GLU A O 1
ATOM 1350 N N . MET A 1 167 ? 4.083 16.774 -14.740 1.00 87.94 167 MET A N 1
ATOM 1351 C CA . MET A 1 167 ? 5.262 15.977 -15.066 1.00 87.94 167 MET A CA 1
ATOM 1352 C C . MET A 1 167 ? 5.957 16.509 -16.325 1.00 87.94 167 MET A C 1
ATOM 1354 O O . MET A 1 167 ? 5.309 16.712 -17.355 1.00 87.94 167 MET A O 1
ATOM 1358 N N . LEU A 1 168 ? 7.282 16.692 -16.258 1.00 92.38 168 LEU A N 1
ATOM 1359 C CA . LEU A 1 168 ? 8.068 17.363 -17.305 1.00 92.38 168 LEU A CA 1
ATOM 1360 C C . LEU A 1 168 ? 7.640 18.832 -17.525 1.00 92.38 168 LEU A C 1
ATOM 1362 O O . LEU A 1 168 ? 7.652 19.322 -18.666 1.00 92.38 168 LEU A O 1
ATOM 1366 N N . ASN A 1 169 ? 7.257 19.531 -16.447 1.00 93.75 169 ASN A N 1
ATOM 1367 C CA . ASN A 1 169 ? 7.088 20.988 -16.425 1.00 93.75 169 ASN A CA 1
ATOM 1368 C C . ASN A 1 169 ? 8.432 21.727 -16.602 1.00 93.75 169 ASN A C 1
ATOM 1370 O O . ASN A 1 169 ? 9.464 21.130 -16.904 1.00 93.75 169 ASN A O 1
ATOM 1374 N N . GLU A 1 170 ? 8.418 23.051 -16.451 1.00 96.94 170 GLU A N 1
ATOM 1375 C CA . GLU A 1 170 ? 9.604 23.897 -16.610 1.00 96.94 170 GLU A CA 1
ATOM 1376 C C . GLU A 1 170 ? 10.750 23.512 -15.663 1.00 96.94 170 GLU A C 1
ATOM 1378 O O . GLU A 1 170 ? 11.866 23.310 -16.137 1.00 96.94 170 GLU A O 1
ATOM 1383 N N . ALA A 1 171 ? 10.475 23.316 -14.369 1.00 96.94 171 ALA A N 1
ATOM 1384 C CA . ALA A 1 171 ? 11.496 22.942 -13.390 1.00 96.94 171 ALA A CA 1
ATOM 1385 C C . ALA A 1 171 ? 12.110 21.560 -13.682 1.00 96.94 171 ALA A C 1
ATOM 1387 O O . ALA A 1 171 ? 13.329 21.393 -13.607 1.00 96.94 171 ALA A O 1
ATOM 1388 N N . ASP A 1 172 ? 11.297 20.578 -14.088 1.00 96.12 172 ASP A N 1
ATOM 1389 C CA . ASP A 1 172 ? 11.808 19.277 -14.533 1.00 96.12 172 ASP A CA 1
ATOM 1390 C C . ASP A 1 172 ? 12.669 19.415 -15.798 1.00 96.12 172 ASP A C 1
ATOM 1392 O O . ASP A 1 172 ? 13.740 18.819 -15.876 1.00 96.12 172 ASP A O 1
ATOM 1396 N N . ARG A 1 173 ? 12.246 20.206 -16.791 1.00 97.38 173 ARG A N 1
ATOM 1397 C CA . ARG A 1 173 ? 13.031 20.416 -18.023 1.00 97.38 173 ARG A CA 1
ATOM 1398 C C . ARG A 1 173 ? 14.347 21.117 -17.747 1.00 97.38 173 ARG A C 1
ATOM 1400 O O . ARG A 1 173 ? 15.360 20.729 -18.323 1.00 97.38 173 ARG A O 1
ATOM 1407 N N . GLU A 1 174 ? 14.340 22.110 -16.867 1.00 98.19 174 GLU A N 1
ATOM 1408 C CA . GLU A 1 174 ? 15.560 22.775 -16.435 1.00 98.19 174 GLU A CA 1
ATOM 1409 C C . GLU A 1 174 ? 16.497 21.779 -15.748 1.00 98.19 174 GLU A C 1
ATOM 1411 O O . GLU A 1 174 ? 17.675 21.690 -16.097 1.00 98.19 174 GLU A O 1
ATOM 1416 N N . ARG A 1 175 ? 15.965 20.947 -14.848 1.00 98.19 175 ARG A N 1
ATOM 1417 C CA . ARG A 1 175 ? 16.737 19.884 -14.204 1.00 98.19 175 ARG A CA 1
ATOM 1418 C C . ARG A 1 175 ? 17.347 18.936 -15.237 1.00 98.19 175 ARG A C 1
ATOM 1420 O O . ARG A 1 175 ? 18.530 18.625 -15.148 1.00 98.19 175 ARG A O 1
ATOM 1427 N N . LEU A 1 176 ? 16.569 18.478 -16.217 1.00 98.25 176 LEU A N 1
ATOM 1428 C CA . LEU A 1 176 ? 17.054 17.584 -17.272 1.00 98.25 176 LEU A CA 1
ATOM 1429 C C . LEU A 1 176 ? 18.123 18.254 -18.150 1.00 98.25 176 LEU A C 1
ATOM 1431 O O . LEU A 1 176 ? 19.081 17.586 -18.535 1.00 98.25 176 LEU A O 1
ATOM 1435 N N . ALA A 1 177 ? 18.015 19.560 -18.408 1.00 98.12 177 ALA A N 1
ATOM 1436 C CA . ALA A 1 177 ? 19.036 20.322 -19.125 1.00 98.12 177 ALA A CA 1
ATOM 1437 C C . ALA A 1 177 ? 20.360 20.401 -18.346 1.00 98.12 177 ALA A C 1
ATOM 1439 O O . ALA A 1 177 ? 21.423 20.286 -18.956 1.00 98.12 177 ALA A O 1
ATOM 1440 N N . LEU A 1 178 ? 20.311 20.513 -17.009 1.00 98.19 178 LEU A N 1
ATOM 1441 C CA . LEU A 1 178 ? 21.513 20.393 -16.172 1.00 98.19 178 LEU A CA 1
ATOM 1442 C C . LEU A 1 178 ? 22.183 19.031 -16.382 1.00 98.19 178 LEU A C 1
ATOM 1444 O O . LEU A 1 178 ? 23.390 18.979 -16.593 1.00 98.19 178 LEU A O 1
ATOM 1448 N N . LEU A 1 179 ? 21.404 17.941 -16.390 1.00 97.75 179 LEU A N 1
ATOM 1449 C CA . LEU A 1 179 ? 21.936 16.589 -16.614 1.00 97.75 179 LEU A CA 1
ATOM 1450 C C . LEU A 1 179 ? 22.546 16.423 -18.009 1.00 97.75 179 LEU A C 1
ATOM 1452 O O . LEU A 1 179 ? 23.582 15.777 -18.160 1.00 97.75 179 LEU A O 1
ATOM 1456 N N . ASP A 1 180 ? 21.914 17.002 -19.029 1.00 97.44 180 ASP A N 1
ATOM 1457 C CA . ASP A 1 180 ? 22.415 16.951 -20.403 1.00 97.44 180 ASP A CA 1
ATOM 1458 C C . ASP A 1 180 ? 23.786 17.640 -20.534 1.00 97.44 180 ASP A C 1
ATOM 1460 O O . ASP A 1 180 ? 24.617 17.186 -21.322 1.00 97.44 180 ASP A O 1
ATOM 1464 N N . GLY A 1 181 ? 24.047 18.676 -19.727 1.00 96.50 181 GLY A N 1
ATOM 1465 C CA . GLY A 1 181 ? 25.327 19.389 -19.672 1.00 96.50 181 GLY A CA 1
ATOM 1466 C C . GLY A 1 181 ? 26.457 18.656 -18.939 1.00 96.50 181 GLY A C 1
ATOM 1467 O O . GLY A 1 181 ? 27.616 19.051 -19.071 1.00 96.50 181 GLY A O 1
ATOM 1468 N N . LEU A 1 182 ? 26.162 17.591 -18.184 1.00 96.44 182 LEU A N 1
ATOM 1469 C CA . LEU A 1 182 ? 27.179 16.818 -17.464 1.00 96.44 182 LEU A CA 1
ATOM 1470 C C . LEU A 1 182 ? 27.953 15.882 -18.410 1.00 96.44 182 LEU A C 1
ATOM 1472 O O . LEU A 1 182 ? 27.367 15.345 -19.363 1.00 96.44 182 LEU A O 1
ATOM 1476 N N . PRO A 1 183 ? 29.248 15.617 -18.140 1.00 93.56 183 PRO A N 1
ATOM 1477 C CA . PRO A 1 183 ? 30.010 14.626 -18.894 1.00 93.56 183 PRO A CA 1
ATOM 1478 C C . PRO A 1 183 ? 29.361 13.242 -18.766 1.00 93.56 183 PRO A C 1
ATOM 1480 O O . PRO A 1 183 ? 28.936 12.842 -17.683 1.00 93.56 183 PRO A O 1
ATOM 1483 N N . ASP A 1 184 ? 29.264 12.507 -19.875 1.00 88.25 184 ASP A N 1
ATOM 1484 C CA . ASP A 1 184 ? 28.802 11.117 -19.836 1.00 88.25 184 ASP A CA 1
ATOM 1485 C C . ASP A 1 184 ? 29.959 10.222 -19.397 1.00 88.25 184 ASP A C 1
ATOM 1487 O O . ASP A 1 184 ? 30.978 10.195 -20.093 1.00 88.25 184 ASP A O 1
ATOM 1491 N N . PRO A 1 185 ? 29.835 9.485 -18.277 1.00 85.25 185 PRO A N 1
ATOM 1492 C CA . PRO A 1 185 ? 30.856 8.515 -17.895 1.00 85.25 185 PRO A CA 1
ATOM 1493 C C . PRO A 1 185 ? 31.022 7.397 -18.941 1.00 85.25 185 PRO A C 1
ATOM 1495 O O . PRO A 1 185 ? 32.017 6.675 -18.907 1.00 85.25 185 PRO A O 1
ATOM 1498 N N . GLY A 1 186 ? 30.079 7.259 -19.881 1.00 79.88 186 GLY A N 1
ATOM 1499 C CA . GLY A 1 186 ? 30.063 6.193 -20.871 1.00 79.88 186 GLY A CA 1
ATOM 1500 C C . GLY A 1 186 ? 29.754 4.833 -20.243 1.00 79.88 186 GLY A C 1
ATOM 1501 O O . GLY A 1 186 ? 29.416 4.723 -19.064 1.00 79.88 186 GLY A O 1
ATOM 1502 N N . GLY A 1 187 ? 29.863 3.780 -21.054 1.00 77.94 187 GLY A N 1
ATOM 1503 C CA . GLY A 1 187 ? 29.650 2.395 -20.631 1.00 77.94 187 GLY A CA 1
ATOM 1504 C C . GLY A 1 187 ? 28.310 1.800 -21.066 1.00 77.94 187 GLY A C 1
ATOM 1505 O O . GLY A 1 187 ? 27.332 2.502 -21.334 1.00 77.94 187 GLY A O 1
ATOM 1506 N N . GLU A 1 188 ? 28.277 0.469 -21.152 1.00 78.88 188 GLU A N 1
ATOM 1507 C CA . GLU A 1 188 ? 27.042 -0.263 -21.424 1.00 78.88 188 GLU A CA 1
ATOM 1508 C C . GLU A 1 188 ? 26.062 -0.085 -20.263 1.00 78.88 188 GLU A C 1
ATOM 1510 O O . GLU A 1 188 ? 26.388 -0.322 -19.100 1.00 78.88 188 GLU A O 1
ATOM 1515 N N . THR A 1 189 ? 24.835 0.328 -20.579 1.00 85.06 189 THR A N 1
ATOM 1516 C CA . THR A 1 189 ? 23.767 0.414 -19.582 1.00 85.06 189 THR A CA 1
ATOM 1517 C C . THR A 1 189 ? 23.019 -0.906 -19.555 1.00 85.06 189 THR A C 1
ATOM 1519 O O . THR A 1 189 ? 22.316 -1.242 -20.506 1.00 85.06 189 THR A O 1
ATOM 1522 N N . ARG A 1 190 ? 23.167 -1.651 -18.459 1.00 91.88 190 ARG A N 1
ATOM 1523 C CA . ARG A 1 190 ? 22.459 -2.910 -18.239 1.00 91.88 190 ARG A CA 1
ATOM 1524 C C . ARG A 1 190 ? 21.763 -2.894 -16.888 1.00 91.88 190 ARG A C 1
ATOM 1526 O O . ARG A 1 190 ? 22.372 -2.540 -15.883 1.00 91.88 190 ARG A O 1
ATOM 1533 N N . PHE A 1 191 ? 20.503 -3.308 -16.871 1.00 94.94 191 PHE A N 1
ATOM 1534 C CA . PHE A 1 191 ? 19.662 -3.299 -15.676 1.00 94.94 191 PHE A CA 1
ATOM 1535 C C . PHE A 1 191 ? 19.395 -4.713 -15.169 1.00 94.94 191 PHE A C 1
ATOM 1537 O O . PHE A 1 191 ? 19.222 -5.650 -15.958 1.00 94.94 191 PHE A O 1
ATOM 1544 N N . ALA A 1 192 ? 19.282 -4.853 -13.847 1.00 93.31 192 ALA A N 1
ATOM 1545 C CA . ALA A 1 192 ? 18.861 -6.103 -13.217 1.00 93.31 192 ALA A CA 1
ATOM 1546 C C . ALA A 1 192 ? 17.409 -6.452 -13.579 1.00 93.31 192 ALA A C 1
ATOM 1548 O O . ALA A 1 192 ? 17.090 -7.622 -13.802 1.00 93.31 192 ALA A O 1
ATOM 1549 N N . LYS A 1 193 ? 16.546 -5.436 -13.679 1.00 96.31 193 LYS A N 1
ATOM 1550 C CA . LYS A 1 193 ? 15.181 -5.529 -14.203 1.00 96.31 193 LYS A CA 1
ATOM 1551 C C . LYS A 1 193 ? 14.758 -4.198 -14.826 1.00 96.31 193 LYS A C 1
ATOM 1553 O O . LYS A 1 193 ? 15.305 -3.153 -14.497 1.00 96.31 193 LYS A O 1
ATOM 1558 N N . LEU A 1 194 ? 13.739 -4.231 -15.679 1.00 97.94 194 LEU A N 1
ATOM 1559 C CA . LEU A 1 194 ? 13.050 -3.028 -16.156 1.00 97.94 194 LEU A CA 1
ATOM 1560 C C . LEU A 1 194 ? 11.531 -3.176 -16.047 1.00 97.94 194 LEU A C 1
ATOM 1562 O O . LEU A 1 194 ? 10.981 -4.272 -16.185 1.00 97.94 194 LEU A O 1
ATOM 1566 N N . GLY A 1 195 ? 10.850 -2.061 -15.790 1.00 97.25 195 GLY A N 1
ATOM 1567 C CA . GLY A 1 195 ? 9.394 -1.989 -15.727 1.00 97.25 195 GLY A CA 1
ATOM 1568 C C . GLY A 1 195 ? 8.774 -1.585 -17.063 1.00 97.25 195 GLY A C 1
ATOM 1569 O O . GLY A 1 195 ? 9.268 -0.685 -17.739 1.00 97.25 195 GLY A O 1
ATOM 1570 N N . LEU A 1 196 ? 7.649 -2.201 -17.415 1.00 96.75 196 LEU A N 1
ATOM 1571 C CA . LEU A 1 196 ? 6.765 -1.770 -18.494 1.00 96.75 196 LEU A CA 1
ATOM 1572 C C . LEU A 1 196 ? 5.389 -1.426 -17.925 1.00 96.75 196 LEU A C 1
ATOM 1574 O O . LEU A 1 196 ? 4.792 -2.236 -17.210 1.00 96.75 196 LEU A O 1
ATOM 1578 N N . ILE A 1 197 ? 4.880 -0.244 -18.280 1.00 93.81 197 ILE A N 1
ATOM 1579 C CA . ILE A 1 197 ? 3.560 0.248 -17.870 1.00 93.81 197 ILE A CA 1
ATOM 1580 C C . ILE A 1 197 ? 2.686 0.468 -19.112 1.00 93.81 197 ILE A C 1
ATOM 1582 O O . ILE A 1 197 ? 2.710 1.548 -19.714 1.00 93.81 197 ILE A O 1
ATOM 1586 N N . PRO A 1 198 ? 1.885 -0.541 -19.508 1.00 91.94 198 PRO A N 1
ATOM 1587 C CA . PRO A 1 198 ? 0.938 -0.400 -20.611 1.00 91.94 198 PRO A CA 1
ATOM 1588 C C . PRO A 1 198 ? -0.244 0.508 -20.264 1.00 91.94 198 PRO A C 1
ATOM 1590 O O . PRO A 1 198 ? -0.761 1.223 -21.120 1.00 91.94 198 PRO A O 1
ATOM 1593 N N . ALA A 1 199 ? -0.698 0.456 -19.010 1.00 88.75 199 ALA A N 1
ATOM 1594 C CA . ALA A 1 199 ? -1.863 1.189 -18.539 1.00 88.75 199 ALA A CA 1
ATOM 1595 C C . ALA A 1 199 ? -1.844 1.369 -17.016 1.00 88.75 199 ALA A C 1
ATOM 1597 O O . ALA A 1 199 ? -1.424 0.479 -16.278 1.00 88.75 199 ALA A O 1
ATOM 1598 N N . MET A 1 200 ? -2.399 2.492 -16.550 1.00 85.44 200 MET A N 1
ATOM 1599 C CA . MET A 1 200 ? -2.583 2.787 -15.121 1.00 85.44 200 MET A CA 1
ATOM 1600 C C . MET A 1 200 ? -4.030 2.647 -14.635 1.00 85.44 200 MET A C 1
ATOM 1602 O O . MET A 1 200 ? -4.290 2.683 -13.435 1.00 85.44 200 MET A O 1
ATOM 1606 N N . GLY A 1 201 ? -4.992 2.461 -15.543 1.00 83.19 201 GLY A N 1
ATOM 1607 C CA . GLY A 1 201 ? -6.407 2.270 -15.211 1.00 83.19 201 GLY A CA 1
ATOM 1608 C C . GLY A 1 201 ? -6.647 1.017 -14.361 1.00 83.19 201 GLY A C 1
ATOM 1609 O O . GLY A 1 201 ? -6.265 -0.066 -14.777 1.00 83.19 201 GLY A O 1
ATOM 1610 N N . CYS A 1 202 ? -7.316 1.125 -13.207 1.00 85.81 202 CYS A N 1
ATOM 1611 C CA . CYS A 1 202 ? -7.715 -0.034 -12.395 1.00 85.81 202 CYS A CA 1
ATOM 1612 C C . CYS A 1 202 ? -9.122 0.147 -11.781 1.00 85.81 202 CYS A C 1
ATOM 1614 O O . CYS A 1 202 ? -9.326 0.995 -10.920 1.00 85.81 202 CYS A O 1
ATOM 1616 N N . PRO A 1 203 ? -10.150 -0.632 -12.134 1.00 83.69 203 PRO A N 1
ATOM 1617 C CA . PRO A 1 203 ? -11.491 -0.415 -11.573 1.00 83.69 203 PRO A CA 1
ATOM 1618 C C . PRO A 1 203 ? -11.538 -0.574 -10.040 1.00 83.69 203 PRO A C 1
ATOM 1620 O O . PRO A 1 203 ? -12.478 -0.112 -9.392 1.00 83.69 203 PRO A O 1
ATOM 1623 N N . GLN A 1 204 ? -10.508 -1.191 -9.458 1.00 85.88 204 GLN A N 1
ATOM 1624 C CA . GLN A 1 204 ? -10.365 -1.374 -8.027 1.00 85.88 204 GLN A CA 1
ATOM 1625 C C . GLN A 1 204 ? -9.864 -0.094 -7.352 1.00 85.88 204 GLN A C 1
ATOM 1627 O O . GLN A 1 204 ? -8.917 0.558 -7.793 1.00 85.88 204 GLN A O 1
ATOM 1632 N N . THR A 1 205 ? -10.515 0.262 -6.249 1.00 82.12 205 THR A N 1
ATOM 1633 C CA . THR A 1 205 ? -10.129 1.371 -5.371 1.00 82.12 205 THR A CA 1
ATOM 1634 C C . THR A 1 205 ? -9.526 0.810 -4.083 1.00 82.12 205 THR A C 1
ATOM 1636 O O . THR A 1 205 ? -10.120 0.928 -3.017 1.00 82.12 205 THR A O 1
ATOM 1639 N N . CYS A 1 206 ? -8.386 0.120 -4.157 1.00 89.19 206 CYS A N 1
ATOM 1640 C CA . CYS A 1 206 ? -7.721 -0.421 -2.962 1.00 89.19 206 CYS A CA 1
ATOM 1641 C C . CYS A 1 206 ? -7.257 0.720 -2.039 1.00 89.19 206 CYS A C 1
ATOM 1643 O O . CYS A 1 206 ? -6.876 1.785 -2.528 1.00 89.19 206 CYS A O 1
ATOM 1645 N N . ARG A 1 207 ? -7.311 0.528 -0.713 1.00 89.69 207 ARG A N 1
ATOM 1646 C CA . ARG A 1 207 ? -6.960 1.585 0.256 1.00 89.69 207 ARG A CA 1
ATOM 1647 C C . ARG A 1 207 ? -5.464 1.892 0.323 1.00 89.69 207 ARG A C 1
ATOM 1649 O O . ARG A 1 207 ? -5.124 3.019 0.627 1.00 89.69 207 ARG A O 1
ATOM 1656 N N . HIS A 1 208 ? -4.600 0.943 -0.038 1.00 90.62 208 HIS A N 1
ATOM 1657 C CA . HIS A 1 208 ? -3.146 1.160 -0.083 1.00 90.62 208 HIS A CA 1
ATOM 1658 C C . HIS A 1 208 ? -2.607 1.584 -1.457 1.00 90.62 208 HIS A C 1
ATOM 1660 O O . HIS A 1 208 ? -1.399 1.689 -1.642 1.00 90.62 208 HIS A O 1
ATOM 1666 N N . CYS A 1 209 ? -3.480 1.758 -2.454 1.00 86.62 209 CYS A N 1
ATOM 1667 C CA . CYS A 1 209 ? -3.021 2.038 -3.809 1.00 86.62 209 CYS A CA 1
ATOM 1668 C C . CYS A 1 209 ? -2.423 3.446 -3.886 1.00 86.62 209 CYS A C 1
ATOM 1670 O O . CYS A 1 209 ? -3.120 4.421 -3.602 1.00 86.62 209 CYS A O 1
ATOM 1672 N N . MET A 1 210 ? -1.170 3.518 -4.339 1.00 79.00 210 MET A N 1
ATOM 1673 C CA . MET A 1 210 ? -0.472 4.771 -4.626 1.00 79.00 210 MET A CA 1
ATOM 1674 C C . MET A 1 210 ? -1.206 5.596 -5.689 1.00 79.00 210 MET A C 1
ATOM 1676 O O . MET A 1 210 ? -1.402 6.781 -5.496 1.00 79.00 210 MET A O 1
ATOM 1680 N N . PHE A 1 211 ? -1.685 4.957 -6.762 1.00 75.25 211 PHE A N 1
ATOM 1681 C CA . PHE A 1 211 ? -2.290 5.632 -7.916 1.00 75.25 211 PHE A CA 1
ATOM 1682 C C . PHE A 1 211 ? -3.804 5.838 -7.752 1.00 75.25 211 PHE A C 1
ATOM 1684 O O . PHE A 1 211 ? -4.631 5.107 -8.329 1.00 75.25 211 PHE A O 1
ATOM 1691 N N . ILE A 1 212 ? -4.165 6.843 -6.957 1.00 73.12 212 ILE A N 1
ATOM 1692 C CA . ILE A 1 212 ? -5.525 7.367 -6.813 1.00 73.12 212 ILE A CA 1
ATOM 1693 C C . ILE A 1 212 ? -5.995 7.978 -8.131 1.00 73.12 212 ILE A C 1
ATOM 1695 O O . ILE A 1 212 ? -7.097 7.665 -8.596 1.00 73.12 212 ILE A O 1
ATOM 1699 N N . TRP A 1 213 ? -5.158 8.821 -8.739 1.00 71.62 213 TRP A N 1
ATOM 1700 C CA . TRP A 1 213 ? -5.384 9.370 -10.070 1.00 71.62 213 TRP A CA 1
ATOM 1701 C C . TRP A 1 213 ? -4.488 8.698 -11.105 1.00 71.62 213 TRP A C 1
ATOM 1703 O O . TRP A 1 213 ? -3.367 8.283 -10.828 1.00 71.62 213 TRP A O 1
ATOM 1713 N N . ARG A 1 214 ? -5.019 8.525 -12.320 1.00 71.56 214 ARG A N 1
ATOM 1714 C CA . ARG A 1 214 ? -4.385 7.698 -13.349 1.00 71.56 214 ARG A CA 1
ATOM 1715 C C . ARG A 1 214 ? -4.314 8.461 -14.660 1.00 71.56 214 ARG A C 1
ATOM 1717 O O . ARG A 1 214 ? -5.369 8.688 -15.265 1.00 71.56 214 ARG A O 1
ATOM 1724 N N . PRO A 1 215 ? -3.108 8.827 -15.121 1.00 63.62 215 PRO A N 1
ATOM 1725 C CA . PRO A 1 215 ? -2.957 9.495 -16.398 1.00 63.62 215 PRO A CA 1
ATOM 1726 C C . PRO A 1 215 ? -3.476 8.576 -17.509 1.00 63.62 215 PRO A C 1
ATOM 1728 O O . PRO A 1 215 ? -3.106 7.397 -17.568 1.00 63.62 215 PRO A O 1
ATOM 1731 N N . PRO A 1 216 ? -4.368 9.066 -18.386 1.00 63.94 216 PRO A N 1
ATOM 1732 C CA . PRO A 1 216 ? -4.822 8.270 -19.508 1.00 63.94 216 PRO A CA 1
ATOM 1733 C C . PRO A 1 216 ? -3.659 8.104 -20.496 1.00 63.94 216 PRO A C 1
ATOM 1735 O O . PRO A 1 216 ? -3.077 9.085 -20.956 1.00 63.94 216 PRO A O 1
ATOM 1738 N N . VAL A 1 217 ? -3.342 6.860 -20.857 1.00 63.59 217 VAL A N 1
ATOM 1739 C CA . VAL A 1 217 ? -2.365 6.531 -21.908 1.00 63.59 217 VAL A CA 1
ATOM 1740 C C . VAL A 1 217 ? -3.036 6.783 -23.266 1.00 63.59 217 VAL A C 1
ATOM 1742 O O . VAL A 1 217 ? -3.563 5.866 -23.889 1.00 63.59 217 VAL A O 1
ATOM 1745 N N . LYS A 1 218 ? -3.153 8.058 -23.665 1.00 58.91 218 LYS A N 1
ATOM 1746 C CA . LYS A 1 218 ? -3.847 8.468 -24.905 1.00 58.91 218 LYS A CA 1
ATOM 1747 C C . LYS A 1 218 ? -2.961 8.392 -26.147 1.00 58.91 218 LYS A C 1
ATOM 1749 O O . LYS A 1 218 ? -3.474 8.144 -27.230 1.00 58.91 218 LYS A O 1
ATOM 1754 N N . GLN A 1 219 ? -1.660 8.616 -25.987 1.00 59.44 219 GLN A N 1
ATOM 1755 C CA . GLN A 1 219 ? -0.657 8.370 -27.020 1.00 59.44 219 GLN A CA 1
ATOM 1756 C C . GLN A 1 219 ? 0.013 7.049 -26.675 1.00 59.44 219 GLN A C 1
ATOM 1758 O O . GLN A 1 219 ? 0.462 6.881 -25.547 1.00 59.44 219 GLN A O 1
ATOM 1763 N N . GLN A 1 220 ? 0.010 6.099 -27.604 1.00 65.81 220 GLN A N 1
ATOM 1764 C CA . GLN A 1 220 ? 0.726 4.842 -27.438 1.00 65.81 220 GLN A CA 1
ATOM 1765 C C . GLN A 1 220 ? 1.985 4.920 -28.292 1.00 65.81 220 GLN A C 1
ATOM 1767 O O . GLN A 1 220 ? 1.915 5.162 -29.494 1.00 65.81 220 GLN A O 1
ATOM 1772 N N . LEU A 1 221 ? 3.142 4.755 -27.658 1.00 74.50 221 LEU A N 1
ATOM 1773 C CA . LEU A 1 221 ? 4.330 4.262 -28.332 1.00 74.50 221 LEU A CA 1
ATOM 1774 C C . LEU A 1 221 ? 3.964 2.992 -29.090 1.00 74.50 221 LEU A C 1
ATOM 1776 O O . LEU A 1 221 ? 3.241 2.151 -28.555 1.00 74.50 221 LEU A O 1
ATOM 1780 N N . GLU A 1 222 ? 4.530 2.835 -30.284 1.00 82.62 222 GLU A N 1
ATOM 1781 C CA . GLU A 1 222 ? 4.526 1.547 -30.966 1.00 82.62 222 GLU A CA 1
ATOM 1782 C C . GLU A 1 222 ? 5.170 0.506 -30.040 1.00 82.62 222 GLU A C 1
ATOM 1784 O O . GLU A 1 222 ? 6.373 0.594 -29.771 1.00 82.62 222 GLU A O 1
ATOM 1789 N N . PRO A 1 223 ? 4.414 -0.476 -29.509 1.00 87.75 223 PRO A N 1
ATOM 1790 C CA . PRO A 1 223 ? 4.928 -1.323 -28.437 1.00 87.75 223 PRO A CA 1
ATOM 1791 C C . PRO A 1 223 ? 6.176 -2.103 -28.854 1.00 87.75 223 PRO A C 1
ATOM 1793 O O . PRO A 1 223 ? 7.053 -2.359 -28.036 1.00 87.75 223 PRO A O 1
ATOM 1796 N N . GLN A 1 224 ? 6.291 -2.435 -30.141 1.00 91.75 224 GLN A N 1
ATOM 1797 C CA . GLN A 1 224 ? 7.395 -3.230 -30.661 1.00 91.75 224 GLN A CA 1
ATOM 1798 C C . GLN A 1 224 ? 8.753 -2.516 -30.585 1.00 91.75 224 GLN A C 1
ATOM 1800 O O . GLN A 1 224 ? 9.751 -3.177 -30.297 1.00 91.75 224 GLN A O 1
ATOM 1805 N N . SER A 1 225 ? 8.814 -1.196 -30.799 1.00 91.38 225 SER A N 1
ATOM 1806 C CA . SER A 1 225 ? 10.075 -0.447 -30.674 1.00 91.38 225 SER A CA 1
ATOM 1807 C C . SER A 1 225 ? 10.510 -0.353 -29.213 1.00 91.38 225 SER A C 1
ATOM 1809 O O . SER A 1 225 ? 11.683 -0.548 -28.894 1.00 91.38 225 SER A O 1
ATOM 1811 N N . LEU A 1 226 ? 9.549 -0.160 -28.306 1.00 94.62 226 LEU A N 1
ATOM 1812 C CA . LEU A 1 226 ? 9.802 -0.200 -26.872 1.00 94.62 226 LEU A CA 1
ATOM 1813 C C . LEU A 1 226 ? 10.282 -1.588 -26.423 1.00 94.62 226 LEU A C 1
ATOM 1815 O O . LEU A 1 226 ? 11.206 -1.690 -25.617 1.00 94.62 226 LEU A O 1
ATOM 1819 N N . TYR A 1 227 ? 9.701 -2.662 -26.963 1.00 97.19 227 TYR A N 1
ATOM 1820 C CA . TYR A 1 227 ? 10.135 -4.019 -26.644 1.00 97.19 227 TYR A CA 1
ATOM 1821 C C . TYR A 1 227 ? 11.573 -4.282 -27.078 1.00 97.19 227 TYR A C 1
ATOM 1823 O O . TYR A 1 227 ? 12.334 -4.841 -26.298 1.00 97.19 227 TYR A O 1
ATOM 1831 N N . GLN A 1 228 ? 11.953 -3.850 -28.283 1.00 96.06 228 GLN A N 1
ATOM 1832 C CA . GLN A 1 228 ? 13.326 -3.976 -28.782 1.00 96.06 228 GLN A CA 1
ATOM 1833 C C . GLN A 1 228 ? 14.324 -3.210 -27.913 1.00 96.06 228 GLN A C 1
ATOM 1835 O O . GLN A 1 228 ? 15.389 -3.738 -27.604 1.00 96.06 228 GLN A O 1
ATOM 1840 N N . LEU A 1 229 ? 13.966 -1.996 -27.483 1.00 95.81 229 LEU A N 1
ATOM 1841 C CA . LEU A 1 229 ? 14.794 -1.210 -26.574 1.00 95.81 229 LEU A CA 1
ATOM 1842 C C . LEU A 1 229 ? 15.019 -1.950 -25.250 1.00 95.81 229 LEU A C 1
ATOM 1844 O O . LEU A 1 229 ? 16.157 -2.145 -24.840 1.00 95.81 229 LEU A O 1
ATOM 1848 N N . VAL A 1 230 ? 13.943 -2.386 -24.592 1.00 97.19 230 VAL A N 1
ATOM 1849 C CA . VAL A 1 230 ? 14.035 -3.054 -23.284 1.00 97.19 230 VAL A CA 1
ATOM 1850 C C . VAL A 1 230 ? 14.752 -4.404 -23.385 1.00 97.19 230 VAL A C 1
ATOM 1852 O O . VAL A 1 230 ? 15.565 -4.724 -22.520 1.00 97.19 230 VAL A O 1
ATOM 1855 N N . ASP A 1 231 ? 14.524 -5.161 -24.460 1.00 97.50 231 ASP A N 1
ATOM 1856 C CA . ASP A 1 231 ? 15.205 -6.433 -24.738 1.00 97.50 231 ASP A CA 1
ATOM 1857 C C . ASP A 1 231 ? 16.725 -6.281 -24.921 1.00 97.50 231 ASP A C 1
ATOM 1859 O O . ASP A 1 231 ? 17.469 -7.238 -24.728 1.00 97.50 231 ASP A O 1
ATOM 1863 N N . GLY A 1 232 ? 17.202 -5.087 -25.285 1.00 96.44 232 GLY A N 1
ATOM 1864 C CA . GLY A 1 232 ? 18.631 -4.774 -25.365 1.00 96.44 232 GLY A CA 1
ATOM 1865 C C . GLY A 1 232 ? 19.276 -4.401 -24.025 1.00 96.44 232 GLY A C 1
ATOM 1866 O O . GLY A 1 232 ? 20.498 -4.357 -23.939 1.00 96.44 232 GLY A O 1
ATOM 1867 N N . LEU A 1 233 ? 18.483 -4.127 -22.983 1.00 97.25 233 LEU A N 1
ATOM 1868 C CA . LEU A 1 233 ? 18.955 -3.502 -21.739 1.00 97.25 233 LEU A CA 1
ATOM 1869 C C . LEU A 1 233 ? 18.899 -4.423 -20.513 1.00 97.25 233 LEU A C 1
ATOM 1871 O O . LEU A 1 233 ? 19.516 -4.129 -19.488 1.00 97.25 233 LEU A O 1
ATOM 1875 N N . THR A 1 234 ? 18.153 -5.526 -20.572 1.00 97.56 234 THR A N 1
ATOM 1876 C CA . THR A 1 234 ? 17.978 -6.437 -19.432 1.00 97.56 234 THR A CA 1
ATOM 1877 C C . THR A 1 234 ? 17.655 -7.863 -19.880 1.00 97.56 234 THR A C 1
ATOM 1879 O O . THR A 1 234 ? 17.359 -8.114 -21.042 1.00 97.56 234 THR A O 1
ATOM 1882 N N . GLU A 1 235 ? 17.710 -8.812 -18.944 1.00 97.88 235 GLU A N 1
ATOM 1883 C CA . GLU A 1 235 ? 17.191 -10.178 -19.118 1.00 97.88 235 GLU A CA 1
ATOM 1884 C C . GLU A 1 235 ? 15.884 -10.406 -18.329 1.00 97.88 235 GLU A C 1
ATOM 1886 O O . GLU A 1 235 ? 15.327 -11.508 -18.362 1.00 97.88 235 GLU A O 1
ATOM 1891 N N . SER A 1 236 ? 15.386 -9.389 -17.613 1.00 98.06 236 SER A N 1
ATOM 1892 C CA . SER A 1 236 ? 14.228 -9.487 -16.718 1.00 98.06 236 SER A CA 1
ATOM 1893 C C . SER A 1 236 ? 13.297 -8.286 -16.865 1.00 98.06 236 SER A C 1
ATOM 1895 O O . SER A 1 236 ? 13.709 -7.139 -16.696 1.00 98.06 236 SER A O 1
ATOM 1897 N N . VAL A 1 237 ? 12.020 -8.538 -17.150 1.00 98.19 237 VAL A N 1
ATOM 1898 C CA . VAL A 1 237 ? 11.019 -7.480 -17.344 1.00 98.19 237 VAL A CA 1
ATOM 1899 C C . VAL A 1 237 ? 9.799 -7.698 -16.459 1.00 98.19 237 VAL A C 1
ATOM 1901 O O . VAL A 1 237 ? 9.298 -8.817 -16.336 1.00 98.19 237 VAL A O 1
ATOM 1904 N N . LEU A 1 238 ? 9.289 -6.615 -15.872 1.00 98.06 238 LEU A N 1
ATOM 1905 C CA . LEU A 1 238 ? 8.050 -6.598 -15.099 1.00 98.06 238 LEU A CA 1
ATOM 1906 C C . LEU A 1 238 ? 6.994 -5.735 -15.786 1.00 98.06 238 LEU A C 1
ATOM 1908 O O . LEU A 1 238 ? 7.160 -4.527 -15.924 1.00 98.06 238 LEU A O 1
ATOM 1912 N N . PHE A 1 239 ? 5.863 -6.340 -16.127 1.00 97.69 239 PHE A N 1
ATOM 1913 C CA . PHE A 1 239 ? 4.649 -5.627 -16.503 1.00 97.69 239 PHE A CA 1
ATOM 1914 C C . PHE A 1 239 ? 3.859 -5.267 -15.245 1.00 97.69 239 PHE A C 1
ATOM 1916 O O . PHE A 1 239 ? 3.460 -6.148 -14.479 1.00 97.69 239 PHE A O 1
ATOM 1923 N N . THR A 1 240 ? 3.634 -3.975 -15.026 1.00 93.81 240 THR A N 1
ATOM 1924 C CA . THR A 1 240 ? 2.927 -3.454 -13.849 1.00 93.81 240 THR A CA 1
ATOM 1925 C C . THR A 1 240 ? 2.151 -2.178 -14.190 1.00 93.81 240 THR A C 1
ATOM 1927 O O . THR A 1 240 ? 2.134 -1.735 -15.339 1.00 93.81 240 THR A O 1
ATOM 1930 N N . GLY A 1 241 ? 1.466 -1.608 -13.203 1.00 87.44 241 GLY A N 1
ATOM 1931 C CA . GLY A 1 241 ? 0.668 -0.396 -13.328 1.00 87.44 241 GLY A CA 1
ATOM 1932 C C . GLY A 1 241 ? -0.708 -0.571 -12.699 1.00 87.44 241 GLY A C 1
ATOM 1933 O O . GLY A 1 241 ? -0.828 -0.911 -11.523 1.00 87.44 241 GLY A O 1
ATOM 1934 N N . GLY A 1 242 ? -1.751 -0.314 -13.487 1.00 86.19 242 GLY A N 1
ATOM 1935 C CA . GLY A 1 242 ? -3.141 -0.525 -13.090 1.00 86.19 242 GLY A CA 1
ATOM 1936 C C . GLY A 1 242 ? -3.579 -1.989 -13.195 1.00 86.19 242 GLY A C 1
ATOM 1937 O O . GLY A 1 242 ? -2.824 -2.923 -12.950 1.00 86.19 242 GLY A O 1
ATOM 1938 N N . ASP A 1 243 ? -4.833 -2.199 -13.589 1.00 89.81 243 ASP A N 1
ATOM 1939 C CA . ASP A 1 243 ? -5.352 -3.526 -13.894 1.00 89.81 243 ASP A CA 1
ATOM 1940 C C . ASP A 1 243 ? -5.032 -3.887 -15.346 1.00 89.81 243 ASP A C 1
ATOM 1942 O O . ASP A 1 243 ? -5.677 -3.422 -16.290 1.00 89.81 243 ASP A O 1
ATOM 1946 N N . LEU A 1 244 ? -4.029 -4.744 -15.522 1.00 93.31 244 LEU A N 1
ATOM 1947 C CA . LEU A 1 244 ? -3.567 -5.156 -16.843 1.00 93.31 244 LEU A CA 1
ATOM 1948 C C . LEU A 1 244 ? -4.402 -6.285 -17.462 1.00 93.31 244 LEU A C 1
ATOM 1950 O O . LEU A 1 244 ? -4.059 -6.751 -18.546 1.00 93.31 244 LEU A O 1
ATOM 1954 N N . THR A 1 245 ? -5.517 -6.705 -16.851 1.00 92.31 245 THR A N 1
ATOM 1955 C CA . THR A 1 245 ? -6.385 -7.773 -17.387 1.00 92.31 245 THR A CA 1
ATOM 1956 C C . THR A 1 245 ? -6.812 -7.503 -18.834 1.00 92.31 245 THR A C 1
ATOM 1958 O O . THR A 1 245 ? -6.823 -8.411 -19.662 1.00 92.31 245 THR A O 1
ATOM 1961 N N . ARG A 1 246 ? -7.113 -6.242 -19.173 1.00 91.50 246 ARG A N 1
ATOM 1962 C CA . ARG A 1 246 ? -7.501 -5.824 -20.536 1.00 91.50 246 ARG A CA 1
ATOM 1963 C C . ARG A 1 246 ? -6.316 -5.524 -21.460 1.00 91.50 246 ARG A C 1
ATOM 1965 O O . ARG A 1 246 ? -6.523 -5.158 -22.609 1.00 91.50 246 ARG A O 1
ATOM 1972 N N . HIS A 1 247 ? -5.096 -5.670 -20.958 1.00 92.56 247 HIS A N 1
ATOM 1973 C CA . HIS A 1 247 ? -3.843 -5.328 -21.633 1.00 92.56 247 HIS A CA 1
ATOM 1974 C C . HIS A 1 247 ? -2.892 -6.534 -21.736 1.00 92.56 247 HIS A C 1
ATOM 1976 O O . HIS A 1 247 ? -1.721 -6.375 -22.081 1.00 92.56 247 HIS A O 1
ATOM 1982 N N . LEU A 1 248 ? -3.389 -7.747 -21.462 1.00 96.38 248 LEU A N 1
ATOM 1983 C CA . LEU A 1 248 ? -2.613 -8.989 -21.497 1.00 96.38 248 LEU A CA 1
ATOM 1984 C C . LEU A 1 248 ? -1.995 -9.282 -22.872 1.00 96.38 248 LEU A C 1
ATOM 1986 O O . LEU A 1 248 ? -0.932 -9.895 -22.935 1.00 96.38 248 LEU A O 1
ATOM 1990 N N . ASP A 1 249 ? -2.597 -8.802 -23.961 1.00 95.94 249 ASP A N 1
ATOM 1991 C CA . ASP A 1 249 ? -2.054 -8.999 -25.308 1.00 95.94 249 ASP A CA 1
ATOM 1992 C C . ASP A 1 249 ? -0.680 -8.345 -25.491 1.00 95.94 249 ASP A C 1
ATOM 1994 O O . ASP A 1 249 ? 0.190 -8.933 -26.134 1.00 95.94 249 ASP A O 1
ATOM 1998 N N . HIS A 1 250 ? -0.427 -7.199 -24.848 1.00 96.00 250 HIS A N 1
ATOM 1999 C CA . HIS A 1 250 ? 0.904 -6.584 -24.828 1.00 96.00 250 HIS A CA 1
ATOM 2000 C C . HIS A 1 250 ? 1.930 -7.483 -24.133 1.00 96.00 250 HIS A C 1
ATOM 2002 O O . HIS A 1 250 ? 3.055 -7.635 -24.603 1.00 96.00 250 HIS A O 1
ATOM 2008 N N . PHE A 1 251 ? 1.532 -8.132 -23.040 1.00 97.88 251 PHE A N 1
ATOM 2009 C CA . PHE A 1 251 ? 2.398 -9.070 -22.336 1.00 97.88 251 PHE A CA 1
ATOM 2010 C C . PHE A 1 251 ? 2.693 -10.311 -23.187 1.00 97.88 251 PHE A C 1
ATOM 2012 O O . PHE A 1 251 ? 3.841 -10.740 -23.295 1.00 97.88 251 PHE A O 1
ATOM 2019 N N . TYR A 1 252 ? 1.682 -10.860 -23.866 1.00 98.25 252 TYR A N 1
ATOM 2020 C CA . TYR A 1 252 ? 1.871 -11.993 -24.774 1.00 98.25 252 TYR A CA 1
ATOM 2021 C C . TYR A 1 252 ? 2.745 -11.637 -25.979 1.00 98.25 252 TYR A C 1
ATOM 2023 O O . TYR A 1 252 ? 3.543 -12.465 -26.413 1.00 98.25 252 TYR A O 1
ATOM 2031 N N . ALA A 1 253 ? 2.595 -10.432 -26.531 1.00 97.81 253 ALA A N 1
ATOM 2032 C CA . ALA A 1 253 ? 3.422 -9.942 -27.627 1.00 97.81 253 ALA A CA 1
ATOM 2033 C C . ALA A 1 253 ? 4.890 -9.819 -27.198 1.00 97.81 253 ALA A C 1
ATOM 2035 O O . ALA A 1 253 ? 5.756 -10.374 -27.870 1.00 97.81 253 ALA A O 1
ATOM 2036 N N . ALA A 1 254 ? 5.153 -9.205 -26.041 1.00 98.12 254 ALA A N 1
ATOM 2037 C CA . ALA A 1 254 ? 6.499 -9.075 -25.487 1.00 98.12 254 ALA A CA 1
ATOM 2038 C C . ALA A 1 254 ? 7.177 -10.437 -25.265 1.00 98.12 254 ALA A C 1
ATOM 2040 O O . ALA A 1 254 ? 8.319 -10.630 -25.679 1.00 98.12 254 ALA A O 1
ATOM 2041 N N . ILE A 1 255 ? 6.457 -11.425 -24.712 1.00 98.50 255 ILE A N 1
ATOM 2042 C CA . ILE A 1 255 ? 6.983 -12.793 -24.550 1.00 98.50 255 ILE A CA 1
ATOM 2043 C C . ILE A 1 255 ? 7.423 -13.391 -25.892 1.00 98.50 255 ILE A C 1
ATOM 2045 O O . ILE A 1 255 ? 8.412 -14.119 -25.938 1.00 98.50 255 ILE A O 1
ATOM 2049 N N . ARG A 1 256 ? 6.711 -13.112 -26.986 1.00 97.88 256 ARG A N 1
ATOM 2050 C CA . ARG A 1 256 ? 7.038 -13.669 -28.306 1.00 97.88 256 ARG A CA 1
ATOM 2051 C C . ARG A 1 256 ? 8.158 -12.923 -29.025 1.00 97.88 256 ARG A C 1
ATOM 2053 O O . ARG A 1 256 ? 8.809 -13.533 -29.866 1.00 97.88 256 ARG A O 1
ATOM 2060 N N . SER A 1 257 ? 8.362 -11.638 -28.739 1.00 97.44 257 SER A N 1
ATOM 2061 C CA . SER A 1 257 ? 9.247 -10.781 -29.538 1.00 97.44 257 SER A CA 1
ATOM 2062 C C . SER A 1 257 ? 10.556 -10.381 -28.856 1.00 97.44 257 SER A C 1
ATOM 2064 O O . SER A 1 257 ? 11.505 -10.054 -29.562 1.00 97.44 257 SER A O 1
ATOM 2066 N N . MET A 1 258 ? 10.639 -10.438 -27.524 1.00 98.19 258 MET A N 1
ATOM 2067 C CA . MET A 1 258 ? 11.850 -10.092 -26.769 1.00 98.19 258 MET A CA 1
ATOM 2068 C C . MET A 1 258 ? 12.787 -11.298 -26.647 1.00 98.19 258 MET A C 1
ATOM 2070 O O . MET A 1 258 ? 12.497 -12.251 -25.916 1.00 98.19 258 MET A O 1
ATOM 2074 N N . ARG A 1 259 ? 13.899 -11.286 -27.381 1.00 97.56 259 ARG A N 1
ATOM 2075 C CA . ARG A 1 259 ? 14.804 -12.429 -27.529 1.00 97.56 259 ARG A CA 1
ATOM 2076 C C . ARG A 1 259 ? 15.611 -12.726 -26.272 1.00 97.56 259 ARG A C 1
ATOM 2078 O O . ARG A 1 259 ? 15.761 -13.896 -25.918 1.00 97.56 259 ARG A O 1
ATOM 2085 N N . HIS A 1 260 ? 16.167 -11.705 -25.639 1.00 97.81 260 HIS A N 1
ATOM 2086 C CA . HIS A 1 260 ? 17.150 -11.837 -24.565 1.00 97.81 260 HIS A CA 1
ATOM 2087 C C . HIS A 1 260 ? 16.509 -11.987 -23.187 1.00 97.81 260 HIS A C 1
ATOM 2089 O O . HIS A 1 260 ? 17.147 -12.517 -22.277 1.00 97.81 260 HIS A O 1
ATOM 2095 N N . ILE A 1 261 ? 15.244 -11.590 -23.037 1.00 98.12 261 ILE A N 1
ATOM 2096 C CA . ILE A 1 261 ? 14.514 -11.758 -21.780 1.00 98.12 261 ILE A CA 1
ATOM 2097 C C . ILE A 1 261 ? 14.353 -13.240 -21.423 1.00 98.12 261 ILE A C 1
ATOM 2099 O O . ILE A 1 261 ? 13.783 -14.034 -22.178 1.00 98.12 261 ILE A O 1
ATOM 2103 N N . ARG A 1 262 ? 14.821 -13.582 -20.221 1.00 97.38 262 ARG A N 1
ATOM 2104 C CA . ARG A 1 262 ? 14.711 -14.904 -19.592 1.00 97.38 262 ARG A CA 1
ATOM 2105 C C . ARG A 1 262 ? 13.636 -14.934 -18.517 1.00 97.38 262 ARG A C 1
ATOM 2107 O O . ARG A 1 262 ? 13.029 -15.976 -18.299 1.00 97.38 262 ARG A O 1
ATOM 2114 N N . GLN A 1 263 ? 13.366 -13.803 -17.868 1.00 97.88 263 GLN A N 1
ATOM 2115 C CA . GLN A 1 263 ? 12.348 -13.708 -16.830 1.00 97.88 263 GLN A CA 1
ATOM 2116 C C . GLN A 1 263 ? 11.289 -12.673 -17.207 1.00 97.88 263 GLN A C 1
ATOM 2118 O O . GLN A 1 263 ? 11.529 -11.469 -17.190 1.00 97.88 263 GLN A O 1
ATOM 2123 N N . PHE A 1 264 ? 10.083 -13.154 -17.494 1.00 98.62 264 PHE A N 1
ATOM 2124 C CA . PHE A 1 264 ? 8.905 -12.305 -17.628 1.00 98.62 264 PHE A CA 1
ATOM 2125 C C . PHE A 1 264 ? 8.148 -12.296 -16.306 1.00 98.62 264 PHE A C 1
ATOM 2127 O O . PHE A 1 264 ? 7.860 -13.350 -15.741 1.00 98.62 264 PHE A O 1
ATOM 2134 N N . ALA A 1 265 ? 7.793 -11.123 -15.808 1.00 98.50 265 ALA A N 1
ATOM 2135 C CA . ALA A 1 265 ? 6.906 -10.971 -14.669 1.00 98.50 265 ALA A CA 1
ATOM 2136 C C . ALA A 1 265 ? 5.714 -10.098 -15.054 1.00 98.50 265 ALA A C 1
ATOM 2138 O O . ALA A 1 265 ? 5.846 -9.149 -15.827 1.00 98.50 265 ALA A O 1
ATOM 2139 N N . ILE A 1 266 ? 4.543 -10.416 -14.510 1.00 98.56 266 ILE A N 1
ATOM 2140 C CA . ILE A 1 266 ? 3.362 -9.560 -14.611 1.00 98.56 266 ILE A CA 1
ATOM 2141 C C . ILE A 1 266 ? 2.649 -9.508 -13.268 1.00 98.56 266 ILE A C 1
ATOM 2143 O O . ILE A 1 266 ? 2.412 -10.550 -12.653 1.00 98.56 266 ILE A O 1
ATOM 2147 N N . LEU A 1 267 ? 2.297 -8.297 -12.843 1.00 97.44 267 LEU A N 1
ATOM 2148 C CA . LEU A 1 267 ? 1.483 -8.049 -11.664 1.00 97.44 267 LEU A CA 1
ATOM 2149 C C . LEU A 1 267 ? 0.022 -7.825 -12.062 1.00 97.44 267 LEU A C 1
ATOM 2151 O O . LEU A 1 267 ? -0.296 -6.898 -12.804 1.00 97.44 267 LEU A O 1
ATOM 2155 N N . LEU A 1 268 ? -0.867 -8.677 -11.554 1.00 96.62 268 LEU A N 1
ATOM 2156 C CA . LEU A 1 268 ? -2.318 -8.581 -11.715 1.00 96.62 268 LEU A CA 1
ATOM 2157 C C . LEU A 1 268 ? -3.002 -8.568 -10.344 1.00 96.62 268 LEU A C 1
ATOM 2159 O O . LEU A 1 268 ? -2.452 -9.025 -9.351 1.00 96.62 268 LEU A O 1
ATOM 2163 N N . ASN A 1 269 ? -4.244 -8.101 -10.290 1.00 93.56 269 ASN A N 1
ATOM 2164 C CA . ASN A 1 269 ? -5.050 -8.088 -9.063 1.00 93.56 269 ASN A CA 1
ATOM 2165 C C . ASN A 1 269 ? -5.956 -9.339 -8.917 1.00 93.56 269 ASN A C 1
ATOM 2167 O O . ASN A 1 269 ? -6.601 -9.526 -7.890 1.00 93.56 269 ASN A O 1
ATOM 2171 N N . GLY A 1 270 ? -6.009 -10.194 -9.948 1.00 94.50 270 GLY A N 1
ATOM 2172 C CA . GLY A 1 270 ? -6.839 -11.402 -10.005 1.00 94.50 270 GLY A CA 1
ATOM 2173 C C . GLY A 1 270 ? -8.220 -11.234 -10.656 1.00 94.50 270 GLY A C 1
ATOM 2174 O O . GLY A 1 270 ? -8.970 -12.207 -10.727 1.00 94.50 270 GLY A O 1
ATOM 2175 N N . ASP A 1 271 ? -8.572 -10.053 -11.175 1.00 92.62 271 ASP A N 1
ATOM 2176 C CA . ASP A 1 271 ? -9.919 -9.781 -11.700 1.00 92.62 271 ASP A CA 1
ATOM 2177 C C . ASP A 1 271 ? -10.295 -10.657 -12.911 1.00 92.62 271 ASP A C 1
ATOM 2179 O O . ASP A 1 271 ? -11.455 -11.040 -13.049 1.00 92.62 271 ASP A O 1
ATOM 2183 N N . PHE A 1 272 ? -9.320 -11.092 -13.718 1.00 95.31 272 PHE A N 1
ATOM 2184 C CA . PHE A 1 272 ? -9.526 -12.005 -14.857 1.00 95.31 272 PHE A CA 1
ATOM 2185 C C . PHE A 1 272 ? -10.070 -13.402 -14.483 1.00 95.31 272 PHE A C 1
ATOM 2187 O O . PHE A 1 272 ? -10.556 -14.153 -15.340 1.00 95.31 272 PHE A O 1
ATOM 2194 N N . ALA A 1 273 ? -9.954 -13.796 -13.214 1.00 97.06 273 ALA A N 1
ATOM 2195 C CA . ALA A 1 273 ? -10.183 -15.159 -12.752 1.00 97.06 273 ALA A CA 1
ATOM 2196 C C . ALA A 1 273 ? -11.625 -15.406 -12.273 1.00 97.06 273 ALA A C 1
ATOM 2198 O O . ALA A 1 273 ? -11.843 -16.005 -11.220 1.00 97.06 273 ALA A O 1
ATOM 2199 N N . ASP A 1 274 ? -12.623 -14.959 -13.041 1.00 95.69 274 ASP A N 1
ATOM 2200 C CA . ASP A 1 274 ? -14.052 -15.125 -12.718 1.00 95.69 274 ASP A CA 1
ATOM 2201 C C . ASP A 1 274 ? -14.478 -16.584 -12.496 1.00 95.69 274 ASP A C 1
ATOM 2203 O O . ASP A 1 274 ? -15.396 -16.867 -11.725 1.00 95.69 274 ASP A O 1
ATOM 2207 N N . ASN A 1 275 ? -13.849 -17.519 -13.204 1.00 95.69 275 ASN A N 1
ATOM 2208 C CA . ASN A 1 275 ? -14.064 -18.952 -13.057 1.00 95.69 275 ASN A CA 1
ATOM 2209 C C . ASN A 1 275 ? -12.860 -19.728 -13.602 1.00 95.69 275 ASN A C 1
ATOM 2211 O O . ASN A 1 275 ? -12.018 -19.182 -14.313 1.00 95.69 275 ASN A O 1
ATOM 2215 N N . ARG A 1 276 ? -12.828 -21.038 -13.343 1.00 93.81 276 ARG A N 1
ATOM 2216 C CA . ARG A 1 276 ? -11.770 -21.928 -13.837 1.00 93.81 276 ARG A CA 1
ATOM 2217 C C . ARG A 1 276 ? -11.516 -21.806 -15.345 1.00 93.81 276 ARG A C 1
ATOM 2219 O O . ARG A 1 276 ? -10.363 -21.788 -15.755 1.00 93.81 276 ARG A O 1
ATOM 2226 N N . ALA A 1 277 ? -12.554 -21.686 -16.175 1.00 96.88 277 ALA A N 1
ATOM 2227 C CA . ALA A 1 277 ? -12.379 -21.597 -17.624 1.00 96.88 277 ALA A CA 1
ATOM 2228 C C . ALA A 1 277 ? -11.735 -20.268 -18.059 1.00 96.88 277 ALA A C 1
ATOM 2230 O O . ALA A 1 277 ? -10.870 -20.267 -18.935 1.00 96.88 277 ALA A O 1
ATOM 2231 N N . SER A 1 278 ? -12.114 -19.130 -17.464 1.00 97.38 278 SER A N 1
ATOM 2232 C CA . SER A 1 278 ? -11.458 -17.845 -17.749 1.00 97.38 278 SER A CA 1
ATOM 2233 C C . SER A 1 278 ? -10.011 -17.833 -17.259 1.00 97.38 278 SER A C 1
ATOM 2235 O O . SER A 1 278 ? -9.125 -17.432 -18.015 1.00 97.38 278 SER A O 1
ATOM 2237 N N . THR A 1 279 ? -9.753 -18.368 -16.065 1.00 98.38 279 THR A N 1
ATOM 2238 C CA . THR A 1 279 ? -8.402 -18.511 -15.516 1.00 98.38 279 THR A CA 1
ATOM 2239 C C . THR A 1 279 ? -7.530 -19.396 -16.404 1.00 98.38 279 THR A C 1
ATOM 2241 O O . THR A 1 279 ? -6.456 -18.973 -16.830 1.00 98.38 279 THR A O 1
ATOM 2244 N N . GLU A 1 280 ? -8.000 -20.591 -16.772 1.00 98.31 280 GLU A N 1
ATOM 2245 C CA . GLU A 1 280 ? -7.263 -21.499 -17.654 1.00 98.31 280 GLU A CA 1
ATOM 2246 C C . GLU A 1 280 ? -6.968 -20.878 -19.021 1.00 98.31 280 GLU A C 1
ATOM 2248 O O . GLU A 1 280 ? -5.895 -21.126 -19.568 1.00 98.31 280 GLU A O 1
ATOM 2253 N N . ARG A 1 281 ? -7.879 -20.070 -19.587 1.00 98.31 281 ARG A N 1
ATOM 2254 C CA . ARG A 1 281 ? -7.625 -19.368 -20.857 1.00 98.31 281 ARG A CA 1
ATOM 2255 C C . ARG A 1 281 ? -6.423 -18.432 -20.755 1.00 98.31 281 ARG A C 1
ATOM 2257 O O . ARG A 1 281 ? -5.564 -18.479 -21.633 1.00 98.31 281 ARG A O 1
ATOM 2264 N N . VAL A 1 282 ? -6.325 -17.645 -19.682 1.00 98.38 282 VAL A N 1
ATOM 2265 C CA . VAL A 1 282 ? -5.192 -16.730 -19.460 1.00 98.38 282 VAL A CA 1
ATOM 2266 C C . VAL A 1 282 ? -3.880 -17.505 -19.294 1.00 98.38 282 VAL A C 1
ATOM 2268 O O . VAL A 1 282 ? -2.897 -17.192 -19.965 1.00 98.38 282 VAL A O 1
ATOM 2271 N N . PHE A 1 283 ? -3.867 -18.572 -18.488 1.00 98.56 283 PHE A N 1
ATOM 2272 C CA . PHE A 1 283 ? -2.676 -19.416 -18.315 1.00 98.56 283 PHE A CA 1
ATOM 2273 C C . PHE A 1 283 ? -2.265 -20.137 -19.611 1.00 98.56 283 PHE A C 1
ATOM 2275 O O . PHE A 1 283 ? -1.078 -20.198 -19.940 1.00 98.56 283 PHE A O 1
ATOM 2282 N N . LYS A 1 284 ? -3.228 -20.653 -20.389 1.00 98.56 284 LYS A N 1
ATOM 2283 C CA . LYS A 1 284 ? -2.974 -21.272 -21.702 1.00 98.56 284 LYS A CA 1
ATOM 2284 C C . LYS A 1 284 ? -2.391 -20.262 -22.687 1.00 98.56 284 LYS A C 1
ATOM 2286 O O . LYS A 1 284 ? -1.462 -20.615 -23.408 1.00 98.56 284 LYS A O 1
ATOM 2291 N N . ALA A 1 285 ? -2.880 -19.021 -22.700 1.00 98.56 285 ALA A N 1
ATOM 2292 C CA . ALA A 1 285 ? -2.340 -17.960 -23.549 1.00 98.56 285 ALA A CA 1
ATOM 2293 C C . ALA A 1 285 ? -0.891 -17.603 -23.172 1.00 98.56 285 ALA A C 1
ATOM 2295 O O . ALA A 1 285 ? -0.035 -17.551 -24.054 1.00 98.56 285 ALA A O 1
ATOM 2296 N N . MET A 1 286 ? -0.591 -17.472 -21.874 1.00 98.44 286 MET A N 1
ATOM 2297 C CA . MET A 1 286 ? 0.776 -17.277 -21.370 1.00 98.44 286 MET A CA 1
ATOM 2298 C C . MET A 1 286 ? 1.709 -18.429 -21.767 1.00 98.44 286 MET A C 1
ATOM 2300 O O . MET A 1 286 ? 2.786 -18.212 -22.321 1.00 98.44 286 MET A O 1
ATOM 2304 N N . GLN A 1 287 ? 1.285 -19.675 -21.534 1.00 97.94 287 GLN A N 1
ATOM 2305 C CA . GLN A 1 287 ? 2.071 -20.852 -21.903 1.00 97.94 287 GLN A CA 1
ATOM 2306 C C . GLN A 1 287 ? 2.273 -20.952 -23.418 1.00 97.94 287 GLN A C 1
ATOM 2308 O O . GLN A 1 287 ? 3.349 -21.353 -23.859 1.00 97.94 287 GLN A O 1
ATOM 2313 N N . ARG A 1 288 ? 1.257 -20.606 -24.215 1.00 98.25 288 ARG A N 1
ATOM 2314 C CA . ARG A 1 288 ? 1.364 -20.567 -25.674 1.00 98.25 288 ARG A CA 1
ATOM 2315 C C . ARG A 1 288 ? 2.383 -19.522 -26.112 1.00 98.25 288 ARG A C 1
ATOM 2317 O O . ARG A 1 288 ? 3.274 -19.874 -26.867 1.00 98.25 288 ARG A O 1
ATOM 2324 N N . ALA A 1 289 ? 2.332 -18.303 -25.574 1.00 98.38 289 ALA A N 1
ATOM 2325 C CA . ALA A 1 289 ? 3.321 -17.271 -25.884 1.00 98.38 289 ALA A CA 1
ATOM 2326 C C . ALA A 1 289 ? 4.761 -17.743 -25.602 1.00 98.38 289 ALA A C 1
ATOM 2328 O O . ALA A 1 289 ? 5.641 -17.549 -26.432 1.00 98.38 289 ALA A O 1
ATOM 2329 N N . LEU A 1 290 ? 4.989 -18.451 -24.488 1.00 97.62 290 LEU A N 1
ATOM 2330 C CA . LEU A 1 290 ? 6.288 -19.058 -24.169 1.00 97.62 290 LEU A CA 1
ATOM 2331 C C . LEU A 1 290 ? 6.697 -20.204 -25.114 1.00 97.62 290 LEU A C 1
ATOM 2333 O O . LEU A 1 290 ? 7.890 -20.461 -25.271 1.00 97.62 290 LEU A O 1
ATOM 2337 N N . LYS A 1 291 ? 5.737 -20.949 -25.676 1.00 96.44 291 LYS A N 1
ATOM 2338 C CA . LYS A 1 291 ? 5.979 -22.037 -26.644 1.00 96.44 291 LYS A CA 1
ATOM 2339 C C . LYS A 1 291 ? 6.211 -21.521 -28.062 1.00 96.44 291 LYS A C 1
ATOM 2341 O O . LYS A 1 291 ? 6.944 -22.156 -28.805 1.00 96.44 291 LYS A O 1
ATOM 2346 N N . ASP A 1 292 ? 5.595 -20.396 -28.412 1.00 97.06 292 ASP A N 1
ATOM 2347 C CA . ASP A 1 292 ? 5.732 -19.750 -29.720 1.00 97.06 292 ASP A CA 1
ATOM 2348 C C . ASP A 1 292 ? 7.122 -19.098 -29.897 1.00 97.06 292 ASP A C 1
ATOM 2350 O O . ASP A 1 292 ? 7.479 -18.702 -31.005 1.00 97.06 292 ASP A O 1
ATOM 2354 N N . ARG A 1 293 ? 7.917 -18.978 -28.820 1.00 97.44 293 ARG A N 1
ATOM 2355 C CA . ARG A 1 293 ? 9.296 -18.474 -28.881 1.00 97.44 293 ARG A CA 1
ATOM 2356 C C . ARG A 1 293 ? 10.184 -19.415 -29.714 1.00 97.44 293 ARG A C 1
ATOM 2358 O O . ARG A 1 293 ? 10.101 -20.632 -29.537 1.00 97.44 293 ARG A O 1
ATOM 2365 N N . PRO A 1 294 ? 11.076 -18.883 -30.570 1.00 97.50 294 PRO A N 1
ATOM 2366 C CA . PRO A 1 294 ? 12.028 -19.699 -31.315 1.00 97.50 294 PRO A CA 1
ATOM 2367 C C . PRO A 1 294 ? 12.889 -20.592 -30.412 1.00 97.50 294 PRO A C 1
ATOM 2369 O O . PRO A 1 294 ? 13.432 -20.139 -29.410 1.00 97.50 294 PRO A O 1
ATOM 2372 N N . VAL A 1 295 ? 13.077 -21.853 -30.812 1.00 94.81 295 VAL A N 1
ATOM 2373 C CA . VAL A 1 295 ? 13.797 -22.876 -30.020 1.00 94.81 295 VAL A CA 1
ATOM 2374 C C . VAL A 1 295 ? 15.264 -22.511 -29.750 1.00 94.81 295 VAL A C 1
ATOM 2376 O O . VAL A 1 295 ? 15.832 -22.948 -28.757 1.00 94.81 295 VAL A O 1
ATOM 2379 N N . HIS A 1 296 ? 15.881 -21.701 -30.616 1.00 96.31 296 HIS A N 1
ATOM 2380 C CA . HIS A 1 296 ? 17.269 -21.251 -30.464 1.00 96.31 296 HIS A CA 1
ATOM 2381 C C . HIS A 1 296 ? 17.423 -20.031 -29.534 1.00 96.31 296 HIS A C 1
ATOM 2383 O O . HIS A 1 296 ? 18.541 -19.556 -29.331 1.00 96.31 296 HIS A O 1
ATOM 2389 N N . TRP A 1 297 ? 16.325 -19.473 -29.014 1.00 97.62 297 TRP A N 1
ATOM 2390 C CA . TRP A 1 297 ? 16.380 -18.400 -28.020 1.00 97.62 297 TRP A CA 1
ATOM 2391 C C . TRP A 1 297 ? 16.646 -18.970 -26.622 1.00 97.62 297 TRP A C 1
ATOM 2393 O O . TRP A 1 297 ? 16.337 -20.136 -26.370 1.00 97.62 297 TRP A O 1
ATOM 2403 N N . PRO A 1 298 ? 17.189 -18.160 -25.694 1.00 95.56 298 PRO A N 1
ATOM 2404 C CA . PRO A 1 298 ? 17.266 -18.539 -24.291 1.00 95.56 298 PRO A CA 1
ATOM 2405 C C . PRO A 1 298 ? 15.903 -18.989 -23.759 1.00 95.56 298 PRO A C 1
ATOM 2407 O O . PRO A 1 298 ? 14.868 -18.387 -24.081 1.00 95.56 298 PRO A O 1
ATOM 2410 N N . ASP A 1 299 ? 15.913 -20.036 -22.929 1.00 94.75 299 ASP A N 1
ATOM 2411 C CA . ASP A 1 299 ? 14.698 -20.463 -22.247 1.00 94.75 299 ASP A CA 1
ATOM 2412 C C . ASP A 1 299 ? 14.199 -19.342 -21.332 1.00 94.75 299 ASP A C 1
ATOM 2414 O O . ASP A 1 299 ? 14.979 -18.637 -20.687 1.00 94.75 299 ASP A O 1
ATOM 2418 N N . ALA A 1 300 ? 12.882 -19.177 -21.315 1.00 96.25 300 ALA A N 1
ATOM 2419 C CA . ALA A 1 300 ? 12.207 -18.135 -20.569 1.00 96.25 300 ALA A CA 1
ATOM 2420 C C . ALA A 1 300 ? 11.213 -18.726 -19.565 1.00 96.25 300 ALA A C 1
ATOM 2422 O O . ALA A 1 300 ? 10.476 -19.677 -19.861 1.00 96.25 300 ALA A O 1
ATOM 2423 N N . SER A 1 301 ? 11.160 -18.115 -18.388 1.00 94.94 301 SER A N 1
ATOM 2424 C CA . SER A 1 301 ? 10.201 -18.384 -17.322 1.00 94.94 301 SER A CA 1
ATOM 2425 C C . SER A 1 301 ? 9.270 -17.199 -17.109 1.00 94.94 301 SER A C 1
ATOM 2427 O O . SER A 1 301 ? 9.577 -16.051 -17.440 1.00 94.94 301 SER A O 1
ATOM 2429 N N . LEU A 1 302 ? 8.101 -17.492 -16.541 1.00 98.12 302 LEU A N 1
ATOM 2430 C CA . LEU A 1 302 ? 7.087 -16.497 -16.224 1.00 98.12 302 LEU A CA 1
ATOM 2431 C C . LEU A 1 302 ? 6.775 -16.523 -14.729 1.00 98.12 302 LEU A C 1
ATOM 2433 O O . LEU A 1 302 ? 6.463 -17.576 -14.175 1.00 98.12 302 LEU A O 1
ATOM 2437 N N . LEU A 1 303 ? 6.829 -15.357 -14.092 1.00 98.50 303 LEU A N 1
ATOM 2438 C CA . LEU A 1 303 ? 6.376 -15.118 -12.727 1.00 98.50 303 LEU A CA 1
ATOM 2439 C C . LEU A 1 303 ? 5.048 -14.357 -12.770 1.00 98.50 303 LEU A C 1
ATOM 2441 O O . LEU A 1 303 ? 5.003 -13.169 -13.091 1.00 98.50 303 LEU A O 1
ATOM 2445 N N . LEU A 1 304 ? 3.957 -15.052 -12.466 1.00 98.69 304 LEU A N 1
ATOM 2446 C CA . LEU A 1 304 ? 2.641 -14.447 -12.323 1.00 98.69 304 LEU A CA 1
ATOM 2447 C C . LEU A 1 304 ? 2.488 -13.963 -10.884 1.00 98.69 304 LEU A C 1
ATOM 2449 O O . LEU A 1 304 ? 2.371 -14.7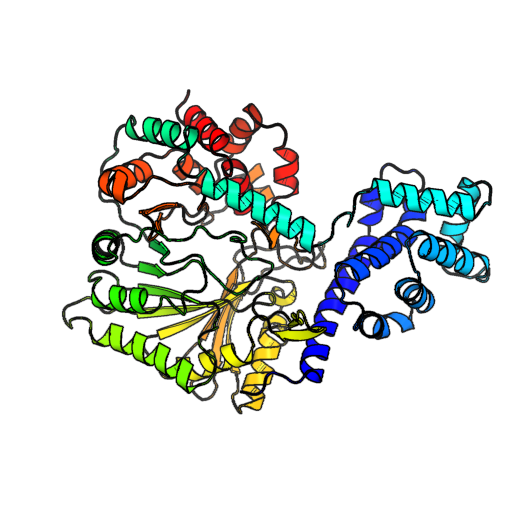74 -9.964 1.00 98.69 304 LEU A O 1
ATOM 2453 N N . GLN A 1 305 ? 2.486 -12.650 -10.701 1.00 98.56 305 GLN A N 1
ATOM 2454 C CA . GLN A 1 305 ? 2.286 -12.018 -9.407 1.00 98.56 305 GLN A CA 1
ATOM 2455 C C . GLN A 1 305 ? 0.826 -11.594 -9.265 1.00 98.56 305 GLN A C 1
ATOM 2457 O O . GLN A 1 305 ? 0.283 -10.924 -10.144 1.00 98.56 305 GLN A O 1
ATOM 2462 N N . ILE A 1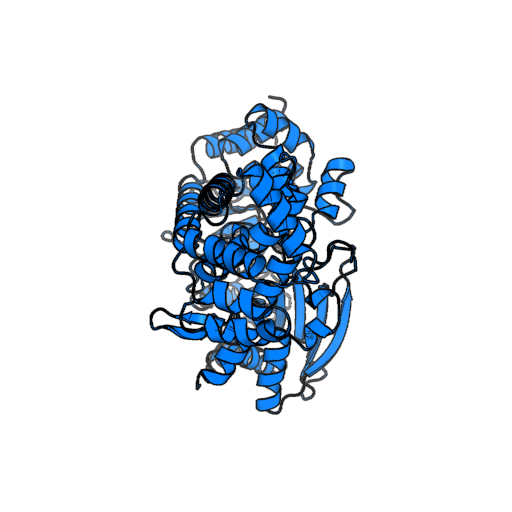 306 ? 0.188 -11.982 -8.163 1.00 98.38 306 ILE A N 1
ATOM 2463 C CA . ILE A 1 306 ? -1.198 -11.625 -7.859 1.00 98.38 306 ILE A CA 1
ATOM 2464 C C . ILE A 1 306 ? -1.240 -10.813 -6.575 1.00 98.38 306 ILE A C 1
ATOM 2466 O O . ILE A 1 306 ? -0.839 -11.314 -5.528 1.00 98.38 306 ILE A O 1
ATOM 2470 N N . SER A 1 307 ? -1.755 -9.587 -6.634 1.00 97.12 307 SER A N 1
ATOM 2471 C CA . SER A 1 307 ? -2.033 -8.803 -5.433 1.00 97.12 307 SER A CA 1
ATOM 2472 C C . SER A 1 307 ? -3.071 -9.511 -4.558 1.00 97.12 307 SER A C 1
ATOM 2474 O O . SER A 1 307 ? -4.218 -9.715 -4.966 1.00 97.12 307 SER A O 1
ATOM 2476 N N . PHE A 1 308 ? -2.647 -9.906 -3.362 1.00 97.75 308 PHE A N 1
ATOM 2477 C CA . PHE A 1 308 ? -3.395 -10.742 -2.435 1.00 97.75 308 PHE A CA 1
ATOM 2478 C C . PHE A 1 308 ? -3.138 -10.289 -0.994 1.00 97.75 308 PHE A C 1
ATOM 2480 O O . PHE A 1 308 ? -2.160 -10.686 -0.363 1.00 97.75 308 PHE A O 1
ATOM 2487 N N . ASP A 1 309 ? -4.014 -9.436 -0.477 1.00 96.75 309 ASP A N 1
ATOM 2488 C CA . ASP A 1 309 ? -3.888 -8.823 0.844 1.00 96.75 309 ASP A CA 1
ATOM 2489 C C . ASP A 1 309 ? -5.261 -8.393 1.390 1.00 96.75 309 ASP A C 1
ATOM 2491 O O . ASP A 1 309 ? -6.279 -8.433 0.690 1.00 96.75 309 ASP A O 1
ATOM 2495 N N . GLU A 1 310 ? -5.291 -7.960 2.653 1.00 94.69 310 GLU A N 1
ATOM 2496 C CA . GLU A 1 310 ? -6.521 -7.531 3.337 1.00 94.69 310 GLU A CA 1
ATOM 2497 C C . GLU A 1 310 ? -7.283 -6.415 2.601 1.00 94.69 310 GLU A C 1
ATOM 2499 O O . GLU A 1 310 ? -8.498 -6.286 2.754 1.00 94.69 310 GLU A O 1
ATOM 2504 N N . PHE A 1 311 ? -6.602 -5.620 1.773 1.00 94.00 311 PHE A N 1
ATOM 2505 C CA . PHE A 1 311 ? -7.167 -4.451 1.105 1.00 94.00 311 PHE A CA 1
ATOM 2506 C C . PHE A 1 311 ? -7.681 -4.773 -0.305 1.00 94.00 311 PHE A C 1
ATOM 2508 O O . PHE A 1 311 ? -8.698 -4.218 -0.735 1.00 94.00 311 PHE A O 1
ATOM 2515 N N . HIS A 1 312 ? -7.009 -5.670 -1.032 1.00 95.25 312 HIS A N 1
ATOM 2516 C CA . HIS A 1 312 ? -7.465 -6.163 -2.336 1.00 95.25 312 HIS A CA 1
ATOM 2517 C C . HIS A 1 312 ? -8.716 -7.031 -2.205 1.00 95.25 312 HIS A C 1
ATOM 2519 O O . HIS A 1 312 ? -9.639 -6.900 -3.009 1.00 95.25 312 HIS A O 1
ATOM 2525 N N . GLN A 1 313 ? -8.774 -7.871 -1.172 1.00 95.88 313 GLN A N 1
ATOM 2526 C CA . GLN A 1 313 ? -9.914 -8.746 -0.879 1.00 95.88 313 GLN A CA 1
ATOM 2527 C C . GLN A 1 313 ? -10.826 -8.172 0.222 1.00 95.88 313 GLN A C 1
ATOM 2529 O O . GLN A 1 313 ? -11.617 -8.899 0.831 1.00 95.88 313 GLN A O 1
ATOM 2534 N N . GLU A 1 314 ? -10.731 -6.871 0.493 1.00 94.31 314 GLU A N 1
ATOM 2535 C CA . GLU A 1 314 ? -11.539 -6.181 1.499 1.00 94.31 314 GLU A CA 1
ATOM 2536 C C . GLU A 1 314 ? -13.040 -6.368 1.240 1.00 94.31 314 GLU A C 1
ATOM 2538 O O . GLU A 1 314 ? -13.502 -6.242 0.101 1.00 94.31 314 GLU A O 1
ATOM 2543 N N . VAL A 1 315 ? -13.815 -6.628 2.296 1.00 95.19 315 VAL A N 1
ATOM 2544 C CA . VAL A 1 315 ? -15.280 -6.599 2.220 1.00 95.19 315 VAL A CA 1
ATOM 2545 C C . VAL A 1 315 ? -15.750 -5.167 2.443 1.00 95.19 315 VAL A C 1
ATOM 2547 O O . VAL A 1 315 ? -15.433 -4.556 3.458 1.00 95.19 315 VAL A O 1
ATOM 2550 N N . VAL A 1 316 ? -16.509 -4.632 1.494 1.00 93.38 316 VAL A N 1
ATOM 2551 C CA . VAL A 1 316 ? -16.997 -3.252 1.483 1.00 93.38 316 VAL A CA 1
ATOM 2552 C C . VAL A 1 316 ? -18.502 -3.212 1.260 1.00 93.38 316 VAL A C 1
ATOM 2554 O O . VAL A 1 316 ? -19.084 -4.134 0.688 1.00 93.38 316 VAL A O 1
ATOM 2557 N N . VAL A 1 317 ? -19.122 -2.108 1.667 1.00 93.19 317 VAL A N 1
ATOM 2558 C CA . VAL A 1 317 ? -20.515 -1.801 1.338 1.00 93.19 317 VAL A CA 1
ATOM 2559 C C . VAL A 1 317 ? -20.562 -1.129 -0.034 1.00 93.19 317 VAL A C 1
ATOM 2561 O O . VAL A 1 317 ? -19.799 -0.203 -0.318 1.00 93.19 317 VAL A O 1
ATOM 2564 N N . ASP A 1 318 ? -21.420 -1.620 -0.921 1.00 90.75 318 ASP A N 1
ATOM 2565 C CA . ASP A 1 318 ? -21.628 -1.036 -2.238 1.00 90.75 318 ASP A CA 1
ATOM 2566 C C . ASP A 1 318 ? -22.616 0.145 -2.210 1.00 90.75 318 ASP A C 1
ATOM 2568 O O . ASP A 1 318 ? -23.175 0.516 -1.180 1.00 90.75 318 ASP A O 1
ATOM 2572 N N . LYS A 1 319 ? -22.852 0.760 -3.376 1.00 87.38 319 LYS A N 1
ATOM 2573 C CA . LYS A 1 319 ? -23.749 1.922 -3.502 1.00 87.38 319 LYS A CA 1
ATOM 2574 C C . LYS A 1 319 ? -25.218 1.615 -3.175 1.00 87.38 319 LYS A C 1
ATOM 2576 O O . LYS A 1 319 ? -26.003 2.547 -3.058 1.00 87.38 319 LYS A O 1
ATOM 2581 N N . ARG A 1 320 ? -25.600 0.338 -3.103 1.00 89.50 320 ARG A N 1
ATOM 2582 C CA . ARG A 1 320 ? -26.951 -0.135 -2.776 1.00 89.50 320 ARG A CA 1
ATOM 2583 C C . ARG A 1 320 ? -27.052 -0.606 -1.321 1.00 89.50 320 ARG A C 1
ATOM 2585 O O . ARG A 1 320 ? -28.102 -1.103 -0.933 1.00 89.50 320 ARG A O 1
ATOM 2592 N N . GLY A 1 321 ? -25.983 -0.471 -0.533 1.00 88.50 321 GLY A N 1
ATOM 2593 C CA . GLY A 1 321 ? -25.936 -0.927 0.853 1.00 88.50 321 GLY A CA 1
ATOM 2594 C C . GLY A 1 321 ? -25.625 -2.419 1.015 1.00 88.50 321 GLY A C 1
ATOM 2595 O O . GLY A 1 321 ? -25.649 -2.912 2.139 1.00 88.50 321 GLY A O 1
ATOM 2596 N N . ALA A 1 322 ? -25.329 -3.149 -0.066 1.00 93.69 322 ALA A N 1
ATOM 2597 C CA . ALA A 1 322 ? -25.011 -4.574 -0.003 1.00 93.69 322 ALA A CA 1
ATOM 2598 C C . ALA A 1 322 ? -23.510 -4.802 0.206 1.00 93.69 322 ALA A C 1
ATOM 2600 O O . ALA A 1 322 ? -22.676 -4.044 -0.295 1.00 93.69 322 ALA A O 1
ATOM 2601 N N . LEU A 1 323 ? -23.147 -5.874 0.913 1.00 96.25 323 LEU A N 1
ATOM 2602 C CA . LEU A 1 323 ? -21.742 -6.237 1.083 1.00 96.25 323 LEU A CA 1
ATOM 2603 C C . LEU A 1 323 ? -21.213 -6.925 -0.168 1.00 96.25 323 LEU A C 1
ATOM 2605 O O . LEU A 1 323 ? -21.886 -7.763 -0.773 1.00 96.25 323 LEU A O 1
ATOM 2609 N N . LYS A 1 324 ? -19.966 -6.618 -0.507 1.00 94.81 324 LYS A N 1
ATOM 2610 C CA . LYS A 1 324 ? -19.198 -7.312 -1.537 1.00 94.81 324 LYS A CA 1
ATOM 2611 C C . LYS A 1 324 ? -17.723 -7.331 -1.182 1.00 94.81 324 LYS A C 1
ATOM 2613 O O . LYS A 1 324 ? -17.225 -6.424 -0.526 1.00 94.81 324 LYS A O 1
ATOM 2618 N N . GLU A 1 325 ? -17.003 -8.319 -1.682 1.00 94.56 325 GLU A N 1
ATOM 2619 C CA . GLU A 1 325 ? -15.546 -8.240 -1.745 1.00 94.56 325 GLU A CA 1
ATOM 2620 C C . GLU A 1 325 ? -15.141 -7.287 -2.873 1.00 94.56 325 GLU A C 1
ATOM 2622 O O . GLU A 1 325 ? -15.761 -7.277 -3.940 1.00 94.56 325 GLU A O 1
ATOM 2627 N N . ARG A 1 326 ? -14.094 -6.489 -2.653 1.00 93.50 326 ARG A N 1
ATOM 2628 C CA . ARG A 1 326 ? -13.487 -5.660 -3.700 1.00 93.50 326 ARG A CA 1
ATOM 2629 C C . ARG A 1 326 ? -13.007 -6.538 -4.855 1.00 93.50 326 ARG A C 1
ATOM 2631 O O . ARG A 1 326 ? -13.437 -6.346 -5.989 1.00 93.50 326 ARG A O 1
ATOM 2638 N N . ILE A 1 327 ? -12.201 -7.546 -4.533 1.00 94.75 327 ILE A N 1
ATOM 2639 C CA . ILE A 1 327 ? -11.867 -8.667 -5.408 1.00 94.75 327 ILE A CA 1
ATOM 2640 C C . ILE A 1 327 ? -12.209 -9.948 -4.644 1.00 94.75 327 ILE A C 1
ATOM 2642 O O . ILE A 1 327 ? -11.657 -10.151 -3.563 1.00 94.75 327 ILE A O 1
ATOM 2646 N N . PRO A 1 328 ? -13.105 -10.810 -5.153 1.00 96.00 328 PRO A N 1
ATOM 2647 C CA . PRO A 1 328 ? -13.499 -12.012 -4.426 1.00 96.00 328 PRO A CA 1
ATOM 2648 C C . PRO A 1 328 ? -12.340 -12.981 -4.191 1.00 96.00 328 PRO A C 1
ATOM 2650 O O . PRO A 1 328 ? -11.602 -13.302 -5.127 1.00 96.00 328 PRO A O 1
ATOM 2653 N N . VAL A 1 329 ? -12.231 -13.531 -2.979 1.00 97.12 329 VAL A N 1
ATOM 2654 C CA . VAL A 1 329 ? -11.258 -14.593 -2.655 1.00 97.12 329 VAL A CA 1
ATOM 2655 C C . VAL A 1 329 ? -11.448 -15.816 -3.559 1.00 97.12 329 VAL A C 1
ATOM 2657 O O . VAL A 1 329 ? -10.471 -16.433 -3.983 1.00 97.12 329 VAL A O 1
ATOM 2660 N N . ALA A 1 330 ? -12.686 -16.100 -3.967 1.00 97.25 330 ALA A N 1
ATOM 2661 C CA . ALA A 1 330 ? -13.009 -17.149 -4.931 1.00 97.25 330 ALA A CA 1
ATOM 2662 C C . ALA A 1 330 ? -12.277 -17.005 -6.282 1.00 97.25 330 ALA A C 1
ATOM 2664 O O . ALA A 1 330 ? -11.977 -18.021 -6.918 1.00 97.25 330 ALA A O 1
ATOM 2665 N N . LYS A 1 331 ? -11.948 -15.774 -6.714 1.00 98.12 331 LYS A N 1
ATOM 2666 C CA . LYS A 1 331 ? -11.122 -15.538 -7.912 1.00 98.12 331 LYS A CA 1
ATOM 2667 C C . LYS A 1 331 ? -9.675 -15.971 -7.679 1.00 98.12 331 LYS A C 1
ATOM 2669 O O . LYS A 1 331 ? -9.080 -16.619 -8.535 1.00 98.12 331 LYS A O 1
ATOM 2674 N N . ILE A 1 332 ? -9.129 -15.681 -6.500 1.00 98.44 332 ILE A N 1
ATOM 2675 C CA . ILE A 1 332 ? -7.777 -16.100 -6.107 1.00 98.44 332 ILE A CA 1
ATOM 2676 C C . ILE A 1 332 ? -7.695 -17.625 -6.003 1.00 98.44 332 ILE A C 1
ATOM 2678 O O . ILE A 1 332 ? -6.750 -18.218 -6.520 1.00 98.44 332 ILE A O 1
ATOM 2682 N N . ALA A 1 333 ? -8.720 -18.271 -5.439 1.00 98.44 333 ALA A N 1
ATOM 2683 C CA . ALA A 1 333 ? -8.820 -19.728 -5.406 1.00 98.44 333 ALA A CA 1
ATOM 2684 C C . ALA A 1 333 ? -8.768 -20.338 -6.819 1.00 98.44 333 ALA A C 1
ATOM 2686 O O . ALA A 1 333 ? -7.989 -21.262 -7.045 1.00 98.44 333 ALA A O 1
ATOM 2687 N N . ASN A 1 334 ? -9.478 -19.764 -7.804 1.00 98.56 334 ASN A N 1
ATOM 2688 C CA . ASN A 1 334 ? -9.398 -20.228 -9.199 1.00 98.56 334 ASN A CA 1
ATOM 2689 C C . ASN A 1 334 ? -7.955 -20.187 -9.742 1.00 98.56 334 ASN A C 1
ATOM 2691 O O . ASN A 1 334 ? -7.533 -21.106 -10.448 1.00 98.56 334 ASN A O 1
ATOM 2695 N N . ILE A 1 335 ? -7.192 -19.134 -9.427 1.00 98.69 335 ILE A N 1
ATOM 2696 C CA . ILE A 1 335 ? -5.787 -18.983 -9.843 1.00 98.69 335 ILE A CA 1
ATOM 2697 C C . ILE A 1 335 ? -4.911 -20.037 -9.162 1.00 98.69 335 ILE A C 1
ATOM 2699 O O . ILE A 1 335 ? -4.153 -20.728 -9.844 1.00 98.69 335 ILE A O 1
ATOM 2703 N N . VAL A 1 336 ? -5.049 -20.189 -7.844 1.00 98.50 336 VAL A N 1
ATOM 2704 C CA . VAL A 1 336 ? -4.291 -21.146 -7.024 1.00 98.50 336 VAL A CA 1
ATOM 2705 C C . VAL A 1 336 ? -4.535 -22.590 -7.471 1.00 98.50 336 VAL A C 1
ATOM 2707 O O . VAL A 1 336 ? -3.584 -23.357 -7.585 1.00 98.50 336 VAL A O 1
ATOM 2710 N N . GLU A 1 337 ? -5.773 -22.957 -7.804 1.00 97.94 337 GLU A N 1
ATOM 2711 C CA . GLU A 1 337 ? -6.111 -24.286 -8.335 1.00 97.94 337 GLU A CA 1
ATOM 2712 C C . GLU A 1 337 ? -5.572 -24.516 -9.752 1.00 97.94 337 GLU A C 1
ATOM 2714 O O . GLU A 1 337 ? -5.205 -25.635 -10.120 1.00 97.94 337 GLU A O 1
ATOM 2719 N N . THR A 1 338 ? -5.511 -23.462 -10.567 1.00 98.38 338 THR A N 1
ATOM 2720 C CA . THR A 1 338 ? -5.076 -23.565 -11.965 1.00 98.38 338 THR A CA 1
ATOM 2721 C C . THR A 1 338 ? -3.555 -23.660 -12.078 1.00 98.38 338 THR A C 1
ATOM 2723 O O . THR A 1 338 ? -3.050 -24.485 -12.844 1.00 98.38 338 THR A O 1
ATOM 2726 N N . ALA A 1 339 ? -2.817 -22.859 -11.305 1.00 98.06 339 ALA A N 1
ATOM 2727 C CA . ALA A 1 339 ? -1.377 -22.668 -11.467 1.00 98.06 339 ALA A CA 1
ATOM 2728 C C . ALA A 1 339 ? -0.529 -23.958 -11.488 1.00 98.06 339 ALA A C 1
ATOM 2730 O O . ALA A 1 339 ? 0.314 -24.075 -12.383 1.00 98.06 339 ALA A O 1
ATOM 2731 N N . PRO A 1 340 ? -0.763 -24.972 -10.627 1.00 97.44 340 PRO A N 1
ATOM 2732 C CA . PRO A 1 340 ? 0.043 -26.196 -10.611 1.00 97.44 340 PRO A CA 1
ATOM 2733 C C . PRO A 1 340 ? 0.086 -26.980 -11.933 1.00 97.44 340 PRO A C 1
ATOM 2735 O O . PRO A 1 340 ? 1.006 -27.773 -12.156 1.00 97.44 340 PRO A O 1
ATOM 2738 N N . HIS A 1 341 ? -0.874 -26.752 -12.833 1.00 96.88 341 HIS A N 1
ATOM 2739 C CA . HIS A 1 341 ? -0.947 -27.405 -14.140 1.00 96.88 341 HIS A CA 1
ATOM 2740 C C . HIS A 1 341 ? 0.028 -26.807 -15.176 1.00 96.88 341 HIS A C 1
ATOM 2742 O O . HIS A 1 341 ? 0.268 -27.417 -16.221 1.00 96.88 341 HIS A O 1
ATOM 2748 N N . PHE A 1 342 ? 0.630 -25.642 -14.906 1.00 96.56 342 PHE A N 1
ATOM 2749 C CA . PHE A 1 342 ? 1.436 -24.889 -15.872 1.00 96.56 342 PHE A CA 1
ATOM 2750 C C . PHE A 1 342 ? 2.900 -24.774 -15.440 1.00 96.56 342 PHE A C 1
ATOM 2752 O O . PHE A 1 342 ? 3.305 -23.835 -14.769 1.00 96.56 342 PHE A O 1
ATOM 2759 N N . LYS A 1 343 ? 3.738 -25.714 -15.896 1.00 90.94 343 LYS A N 1
ATOM 2760 C CA . LYS A 1 343 ? 5.109 -25.887 -15.381 1.00 90.94 343 LYS A CA 1
ATOM 2761 C C . LYS A 1 343 ? 6.049 -24.678 -15.500 1.00 90.94 343 LYS A C 1
ATOM 2763 O O . LYS A 1 343 ? 6.959 -24.569 -14.691 1.00 90.94 343 LYS A O 1
ATOM 2768 N N . ARG A 1 344 ? 5.859 -23.832 -16.519 1.00 92.31 344 ARG A N 1
ATOM 2769 C CA . ARG A 1 344 ? 6.711 -22.660 -16.818 1.00 92.31 344 ARG A CA 1
ATOM 2770 C C . ARG A 1 344 ? 6.163 -21.350 -16.231 1.00 92.31 344 ARG A C 1
ATOM 2772 O O . ARG A 1 344 ? 6.699 -20.286 -16.520 1.00 92.31 344 ARG A O 1
ATOM 2779 N N . ILE A 1 345 ? 5.077 -21.429 -15.460 1.00 97.56 345 ILE A N 1
ATOM 2780 C CA . ILE A 1 345 ? 4.415 -20.289 -14.827 1.00 97.56 345 ILE A CA 1
ATOM 2781 C C . ILE A 1 345 ? 4.519 -20.485 -13.315 1.00 97.56 345 ILE A C 1
ATOM 2783 O O . ILE A 1 345 ? 3.847 -21.345 -12.749 1.00 97.56 345 ILE A O 1
ATOM 2787 N N . GLN A 1 346 ? 5.364 -19.691 -12.666 1.00 98.25 346 GLN A N 1
ATOM 2788 C CA . GLN A 1 346 ? 5.453 -19.629 -11.213 1.00 98.25 346 GLN A CA 1
ATOM 2789 C C . GLN A 1 346 ? 4.409 -18.639 -10.697 1.00 98.25 346 GLN A C 1
ATOM 2791 O O . GLN A 1 346 ? 4.410 -17.477 -11.096 1.00 98.25 346 GLN A O 1
ATOM 2796 N N . LEU A 1 347 ? 3.520 -19.085 -9.809 1.00 98.81 347 LEU A N 1
ATOM 2797 C CA . LEU A 1 347 ? 2.573 -18.201 -9.128 1.00 98.81 347 LEU A CA 1
ATOM 2798 C C . LEU A 1 347 ? 3.213 -17.627 -7.859 1.00 98.81 347 LEU A C 1
ATOM 2800 O O . LEU A 1 347 ? 3.818 -18.373 -7.081 1.00 98.81 347 LEU A O 1
ATOM 2804 N N . CYS A 1 348 ? 3.037 -16.325 -7.647 1.00 98.75 348 CYS A N 1
ATOM 2805 C CA . CYS A 1 348 ? 3.387 -15.624 -6.421 1.00 98.75 348 CYS A CA 1
ATOM 2806 C C . CYS A 1 348 ? 2.225 -14.733 -5.962 1.00 98.75 348 CYS A C 1
ATOM 2808 O O . CYS A 1 348 ? 1.733 -13.902 -6.724 1.00 98.75 348 CYS A O 1
ATOM 2810 N N . LEU A 1 349 ? 1.781 -14.907 -4.720 1.00 98.75 349 LEU A N 1
ATOM 2811 C CA . LEU A 1 349 ? 0.805 -14.043 -4.064 1.00 98.75 349 LEU A CA 1
ATOM 2812 C C . LEU A 1 349 ? 1.549 -12.903 -3.351 1.00 98.75 349 LEU A C 1
ATOM 2814 O O . LEU A 1 349 ? 2.402 -13.156 -2.501 1.00 98.75 349 LEU A O 1
ATOM 2818 N N . LEU A 1 350 ? 1.242 -11.655 -3.704 1.00 98.19 350 LEU A N 1
ATOM 2819 C CA . LEU A 1 350 ? 1.850 -10.464 -3.112 1.00 98.19 350 LEU A CA 1
ATOM 2820 C C . LEU A 1 350 ? 0.975 -9.936 -1.978 1.00 98.19 350 LEU A C 1
ATOM 2822 O O . LEU A 1 350 ? -0.109 -9.411 -2.228 1.00 98.19 350 LEU A O 1
ATOM 2826 N N . HIS A 1 351 ? 1.474 -10.043 -0.754 1.00 97.69 351 HIS A N 1
ATOM 2827 C CA . HIS A 1 351 ? 0.791 -9.658 0.474 1.00 97.69 351 HIS A CA 1
ATOM 2828 C C . HIS A 1 351 ? 1.312 -8.327 1.038 1.00 97.69 351 HIS A C 1
ATOM 2830 O O . HIS A 1 351 ? 2.465 -7.950 0.826 1.00 97.69 351 HIS A O 1
ATOM 2836 N N . LYS A 1 352 ? 0.483 -7.613 1.805 1.00 96.12 352 LYS A N 1
ATOM 2837 C CA . LYS A 1 352 ? 0.890 -6.409 2.545 1.00 96.12 352 LYS A CA 1
ATOM 2838 C C . LYS A 1 352 ? 1.011 -6.709 4.027 1.00 96.12 352 LYS A C 1
ATOM 2840 O O . LYS A 1 352 ? 0.112 -7.294 4.608 1.00 96.12 352 LYS A O 1
ATOM 2845 N N . GLN A 1 353 ? 2.136 -6.344 4.628 1.00 95.50 353 GLN A N 1
ATOM 2846 C CA . GLN A 1 353 ? 2.455 -6.715 6.002 1.00 95.50 353 GLN A CA 1
ATOM 2847 C C . GLN A 1 353 ? 1.507 -6.053 7.004 1.00 95.50 353 GLN A C 1
ATOM 2849 O O . GLN A 1 353 ? 1.408 -4.826 7.067 1.00 95.50 353 GLN A O 1
ATOM 2854 N N . THR A 1 354 ? 0.857 -6.884 7.813 1.00 94.31 354 THR A N 1
ATOM 2855 C CA . THR A 1 354 ? -0.020 -6.486 8.920 1.00 94.31 354 THR A CA 1
ATOM 2856 C C . THR A 1 354 ? 0.452 -7.144 10.217 1.00 94.31 354 THR A C 1
ATOM 2858 O O . THR A 1 354 ? 1.470 -7.839 10.249 1.00 94.31 354 THR A O 1
ATOM 2861 N N . SER A 1 355 ? -0.294 -6.967 11.305 1.00 93.56 355 SER A N 1
ATOM 2862 C CA . SER A 1 355 ? -0.031 -7.652 12.575 1.00 93.56 355 SER A CA 1
ATOM 2863 C C . SER A 1 355 ? -0.047 -9.184 12.473 1.00 93.56 355 SER A C 1
ATOM 2865 O O . SER A 1 355 ? 0.625 -9.858 13.252 1.00 93.56 355 SER A O 1
ATOM 2867 N N . LEU A 1 356 ? -0.748 -9.758 11.489 1.00 94.94 356 LEU A N 1
ATOM 2868 C CA . LEU A 1 356 ? -0.774 -11.208 11.284 1.00 94.94 356 LEU A CA 1
ATOM 2869 C C . LEU A 1 356 ? 0.595 -11.764 10.880 1.00 94.94 356 LEU A C 1
ATOM 2871 O O . LEU A 1 356 ? 0.908 -12.903 11.215 1.00 94.94 356 LEU A O 1
ATOM 2875 N N . ASN A 1 357 ? 1.441 -10.965 10.225 1.00 96.31 357 ASN A N 1
ATOM 2876 C CA . ASN A 1 357 ? 2.774 -11.388 9.797 1.00 96.31 357 ASN A CA 1
ATOM 2877 C C . ASN A 1 357 ? 3.736 -11.674 10.966 1.00 96.31 357 ASN A C 1
ATOM 2879 O O . ASN A 1 357 ? 4.798 -12.243 10.727 1.00 96.31 357 ASN A O 1
ATOM 2883 N N . PHE A 1 358 ? 3.398 -11.314 12.211 1.00 95.69 358 PHE A N 1
ATOM 2884 C CA . PHE A 1 358 ? 4.213 -11.616 13.398 1.00 95.69 358 PHE A CA 1
ATOM 2885 C C . PHE A 1 358 ? 4.096 -13.070 13.873 1.00 95.69 358 PHE A C 1
ATOM 2887 O O . PHE A 1 358 ? 4.785 -13.466 14.811 1.00 95.69 358 PHE A O 1
ATOM 2894 N N . SER A 1 359 ? 3.220 -13.878 13.270 1.00 94.62 359 SER A N 1
ATOM 2895 C CA . SER A 1 359 ? 3.048 -15.276 13.659 1.00 94.62 359 SER A CA 1
ATOM 2896 C C . SER A 1 359 ? 2.489 -16.135 12.524 1.00 94.62 359 SER A C 1
ATOM 2898 O O . SER A 1 359 ? 2.046 -15.640 11.489 1.00 94.62 359 SER A O 1
ATOM 2900 N N . MET A 1 360 ? 2.433 -17.448 12.753 1.00 95.25 360 MET A N 1
ATOM 2901 C CA . MET A 1 360 ? 1.803 -18.398 11.829 1.00 95.25 360 MET A CA 1
ATOM 2902 C C . MET A 1 360 ? 0.291 -18.193 11.660 1.00 95.25 360 MET A C 1
ATOM 2904 O O . MET A 1 360 ? -0.305 -18.790 10.761 1.00 95.25 360 MET A O 1
ATOM 2908 N N . GLU A 1 361 ? -0.333 -17.323 12.464 1.00 94.94 361 GLU A N 1
ATOM 2909 C CA . GLU A 1 361 ? -1.728 -16.927 12.267 1.00 94.94 361 GLU A CA 1
ATOM 2910 C C . GLU A 1 361 ? -1.969 -16.270 10.902 1.00 94.94 361 GLU A C 1
ATOM 2912 O O . GLU A 1 361 ? -3.096 -16.339 10.408 1.00 94.94 361 GLU A O 1
ATOM 2917 N N . LEU A 1 362 ? -0.929 -15.719 10.255 1.00 96.00 362 LEU A N 1
ATOM 2918 C CA . LEU A 1 362 ? -0.979 -15.261 8.861 1.00 96.00 362 LEU A CA 1
ATOM 2919 C C . LEU A 1 362 ? -1.617 -16.294 7.929 1.00 96.00 362 LEU A C 1
ATOM 2921 O O . LEU A 1 362 ? -2.370 -15.919 7.041 1.00 96.00 362 LEU A O 1
ATOM 2925 N N . PHE A 1 363 ? -1.353 -17.585 8.142 1.00 96.81 363 PHE A N 1
ATOM 2926 C CA . PHE A 1 363 ? -1.857 -18.662 7.287 1.00 96.81 363 PHE A CA 1
ATOM 2927 C C . PHE A 1 363 ? -3.171 -19.271 7.778 1.00 96.81 363 PHE A C 1
ATOM 2929 O O . PHE A 1 363 ? -3.605 -20.282 7.243 1.00 96.81 363 PHE A O 1
ATOM 2936 N N . GLN A 1 364 ? -3.800 -18.701 8.804 1.00 95.25 364 GLN A N 1
ATOM 2937 C CA . GLN A 1 364 ? -5.029 -19.233 9.408 1.00 95.25 364 GLN A CA 1
ATOM 2938 C C . GLN A 1 364 ? -6.139 -18.184 9.495 1.00 95.25 364 GLN A C 1
ATOM 2940 O O . GLN A 1 364 ? -7.319 -18.529 9.523 1.00 95.25 364 GLN A O 1
ATOM 2945 N N . LYS A 1 365 ? -5.772 -16.902 9.544 1.00 95.31 365 LYS A N 1
ATOM 2946 C CA . LYS A 1 365 ? -6.678 -15.763 9.698 1.00 95.31 365 LYS A CA 1
ATOM 2947 C C . LYS A 1 365 ? -6.591 -14.833 8.487 1.00 95.31 365 LYS A C 1
ATOM 2949 O O . LYS A 1 365 ? -5.849 -15.084 7.540 1.00 95.31 365 LYS A O 1
ATOM 2954 N N . GLY A 1 366 ? -7.392 -13.769 8.519 1.00 94.50 366 GLY A N 1
ATOM 2955 C CA . GLY A 1 366 ? -7.376 -12.738 7.485 1.00 94.50 366 GLY A CA 1
ATOM 2956 C C . GLY A 1 366 ? -7.754 -13.272 6.102 1.00 94.50 366 GLY A C 1
ATOM 2957 O O . GLY A 1 366 ? -8.531 -14.225 5.961 1.00 94.50 366 GLY A O 1
ATOM 2958 N N . VAL A 1 367 ? -7.193 -12.656 5.070 1.00 96.50 367 VAL A N 1
ATOM 2959 C CA . VAL A 1 367 ? -7.415 -13.015 3.671 1.00 96.50 367 VAL A CA 1
ATOM 2960 C C . VAL A 1 367 ? -6.909 -14.423 3.340 1.00 96.50 367 VAL A C 1
ATOM 2962 O O . VAL A 1 367 ? -7.559 -15.138 2.575 1.00 96.50 367 VAL A O 1
ATOM 2965 N N . PHE A 1 368 ? -5.807 -14.873 3.950 1.00 97.94 368 PHE A N 1
ATOM 2966 C CA . PHE A 1 368 ? -5.293 -16.229 3.732 1.00 97.94 368 PHE A CA 1
ATOM 2967 C C . PHE A 1 368 ? -6.219 -17.278 4.351 1.00 97.94 368 PHE A C 1
ATOM 2969 O O . PHE A 1 368 ? -6.544 -18.266 3.698 1.00 97.94 368 PHE A O 1
ATOM 2976 N N . GLY A 1 369 ? -6.718 -17.042 5.568 1.00 96.81 369 GLY A N 1
ATOM 2977 C CA . GLY A 1 369 ? -7.725 -17.900 6.198 1.00 96.81 369 GLY A CA 1
ATOM 2978 C C . GLY A 1 369 ? -8.984 -18.039 5.339 1.00 96.81 369 GLY A C 1
ATOM 2979 O O . GLY A 1 369 ? -9.459 -19.150 5.115 1.00 96.81 369 GLY A O 1
ATOM 2980 N N . ARG A 1 370 ? -9.465 -16.934 4.756 1.00 97.12 370 ARG A N 1
ATOM 2981 C CA . ARG A 1 370 ? -10.589 -16.949 3.801 1.00 97.12 370 ARG A CA 1
ATOM 2982 C C . ARG A 1 370 ? -10.276 -17.766 2.545 1.00 97.12 370 ARG A C 1
ATOM 2984 O O . ARG A 1 370 ? -11.136 -18.494 2.060 1.00 97.12 370 ARG A O 1
ATOM 2991 N N . LEU A 1 371 ? -9.049 -17.677 2.026 1.00 98.19 371 LEU A N 1
ATOM 2992 C CA . LEU A 1 371 ? -8.605 -18.499 0.897 1.00 98.19 371 LEU A CA 1
ATOM 2993 C C . LEU A 1 371 ? -8.579 -19.989 1.260 1.00 98.19 371 LEU A C 1
ATOM 2995 O O . LEU A 1 371 ? -8.987 -20.813 0.445 1.00 98.19 371 LEU A O 1
ATOM 2999 N N . LEU A 1 372 ? -8.145 -20.346 2.473 1.00 97.88 372 LEU A N 1
ATOM 3000 C CA . LEU A 1 372 ? -8.190 -21.728 2.953 1.00 97.88 372 LEU A CA 1
ATOM 3001 C C . LEU A 1 372 ? -9.617 -22.254 3.085 1.00 97.88 372 LEU A C 1
ATOM 3003 O O . LEU A 1 372 ? -9.871 -23.393 2.700 1.00 97.88 372 LEU A O 1
ATOM 3007 N N . GLU A 1 373 ? -10.537 -21.447 3.618 1.00 96.31 373 GLU A N 1
ATOM 3008 C CA . GLU A 1 373 ? -11.956 -21.801 3.720 1.00 96.31 373 GLU A CA 1
ATOM 3009 C C . GLU A 1 373 ? -12.536 -22.107 2.332 1.00 96.31 373 GLU A C 1
ATOM 3011 O O . GLU A 1 373 ? -13.052 -23.205 2.123 1.00 96.31 373 GLU A O 1
ATOM 3016 N N . GLU A 1 374 ? -12.338 -21.202 1.369 1.00 96.88 374 GLU A N 1
ATOM 3017 C CA . GLU A 1 374 ? -12.789 -21.356 -0.019 1.00 96.88 374 GLU A CA 1
ATOM 3018 C C . GLU A 1 374 ? -12.175 -22.592 -0.703 1.00 96.88 374 GLU A C 1
ATOM 3020 O O . GLU A 1 374 ? -12.872 -23.380 -1.339 1.00 96.88 374 GLU A O 1
ATOM 3025 N N . LEU A 1 375 ? -10.863 -22.806 -0.565 1.00 97.56 375 LEU A N 1
ATOM 3026 C CA . LEU A 1 375 ? -10.179 -23.965 -1.147 1.00 97.56 375 LEU A CA 1
ATOM 3027 C C . LEU A 1 375 ? -10.655 -25.283 -0.520 1.00 97.56 375 LEU A C 1
ATOM 3029 O O . LEU A 1 375 ? -10.849 -26.272 -1.231 1.00 97.56 375 LEU A O 1
ATOM 3033 N N . ARG A 1 376 ? -10.891 -25.303 0.795 1.00 97.06 376 ARG A N 1
ATOM 3034 C CA . ARG A 1 376 ? -11.403 -26.476 1.513 1.00 97.06 376 ARG A CA 1
ATOM 3035 C C . ARG A 1 376 ? -12.816 -26.835 1.068 1.00 97.06 376 ARG A C 1
ATOM 3037 O O . ARG A 1 376 ? -13.092 -28.015 0.867 1.00 97.06 376 ARG A O 1
ATOM 3044 N N . GLU A 1 377 ? -13.689 -25.849 0.868 1.00 96.00 377 GLU A N 1
ATOM 3045 C CA . GLU A 1 377 ? -15.040 -26.066 0.324 1.00 96.00 377 GLU A CA 1
ATOM 3046 C C . GLU A 1 377 ? -15.004 -26.678 -1.085 1.00 96.00 377 GLU A C 1
ATOM 3048 O O . GLU A 1 377 ? -15.872 -27.471 -1.446 1.00 96.00 377 GLU A O 1
ATOM 3053 N N . ARG A 1 378 ? -13.942 -26.401 -1.849 1.00 95.94 378 ARG A N 1
ATOM 3054 C CA . ARG A 1 378 ? -13.665 -27.004 -3.164 1.00 95.94 378 ARG A CA 1
ATOM 3055 C C . ARG A 1 378 ? -12.928 -28.349 -3.093 1.00 95.94 378 ARG A C 1
ATOM 3057 O O . ARG A 1 378 ? -12.550 -28.908 -4.123 1.00 95.94 378 ARG A O 1
ATOM 3064 N N . GLY A 1 379 ? -12.706 -28.891 -1.893 1.00 97.12 379 GLY A N 1
ATOM 3065 C CA . GLY A 1 379 ? -12.021 -30.170 -1.681 1.00 97.12 379 GLY A CA 1
ATOM 3066 C C . GLY A 1 379 ? -10.504 -30.122 -1.902 1.00 97.12 379 GLY A C 1
ATOM 3067 O O . GLY A 1 379 ? -9.884 -31.169 -2.131 1.00 97.12 379 GLY A O 1
ATOM 3068 N N . GLN A 1 380 ? -9.906 -28.930 -1.860 1.00 97.56 380 GLN A N 1
ATOM 3069 C CA . GLN A 1 380 ? -8.459 -28.733 -1.870 1.00 97.56 380 GLN A CA 1
ATOM 3070 C C . GLN A 1 380 ? -7.920 -28.670 -0.441 1.00 97.56 380 GLN A C 1
ATOM 3072 O O . GLN A 1 380 ? -8.574 -28.186 0.479 1.00 97.56 380 GLN A O 1
ATOM 3077 N N . GLN A 1 381 ? -6.680 -29.117 -0.270 1.00 97.25 381 GLN A N 1
ATOM 3078 C CA . GLN A 1 381 ? -5.938 -28.966 0.976 1.00 97.25 381 GLN A CA 1
ATOM 3079 C C . GLN A 1 381 ? -4.643 -28.220 0.680 1.00 97.25 381 GLN A C 1
ATOM 3081 O O . GLN A 1 381 ? -3.927 -28.580 -0.254 1.00 97.25 381 GLN A O 1
ATOM 3086 N N . VAL A 1 382 ? -4.349 -27.197 1.478 1.00 97.81 382 VAL A N 1
ATOM 3087 C CA . VAL A 1 382 ? -3.101 -26.433 1.402 1.00 97.81 382 VAL A CA 1
ATOM 3088 C C . VAL A 1 382 ? -2.121 -26.963 2.442 1.00 97.81 382 VAL A C 1
ATOM 3090 O O . VAL A 1 382 ? -2.507 -27.232 3.579 1.00 97.81 382 VAL A O 1
ATOM 3093 N N . GLN A 1 383 ? -0.857 -27.105 2.055 1.00 97.88 383 GLN A N 1
ATOM 3094 C CA . GLN A 1 383 ? 0.241 -27.462 2.948 1.00 97.88 383 GLN A CA 1
ATOM 3095 C C . GLN A 1 383 ? 1.333 -26.404 2.838 1.00 97.88 383 GLN A C 1
ATOM 3097 O O . GLN A 1 383 ? 1.822 -26.124 1.742 1.00 97.88 383 GLN A O 1
ATOM 3102 N N . LEU A 1 384 ? 1.705 -25.809 3.967 1.00 97.50 384 LEU A N 1
ATOM 3103 C CA . LEU A 1 384 ? 2.841 -24.900 4.028 1.00 97.50 384 LEU A CA 1
ATOM 3104 C C . LEU A 1 384 ? 4.137 -25.712 3.938 1.00 97.50 384 LEU A C 1
ATOM 3106 O O . LEU A 1 384 ? 4.308 -26.676 4.680 1.00 97.50 384 LEU A O 1
ATOM 3110 N N . LEU A 1 385 ? 5.037 -25.318 3.040 1.00 96.62 385 LEU A N 1
ATOM 3111 C CA . LEU A 1 385 ? 6.344 -25.954 2.880 1.00 96.62 385 LEU A CA 1
ATOM 3112 C C . LEU A 1 385 ? 7.420 -25.233 3.687 1.00 96.62 385 LEU A C 1
ATOM 3114 O O . LEU A 1 385 ? 8.238 -25.869 4.345 1.00 96.62 385 LEU A O 1
ATOM 3118 N N . SER A 1 386 ? 7.438 -23.904 3.615 1.00 96.69 386 SER A N 1
ATOM 3119 C CA . SER A 1 386 ? 8.440 -23.087 4.291 1.00 96.69 386 SER A CA 1
ATOM 3120 C C . SER A 1 386 ? 7.952 -21.661 4.506 1.00 96.69 386 SER A C 1
ATOM 3122 O O . SER A 1 386 ? 7.084 -21.162 3.788 1.00 96.69 386 SER A O 1
ATOM 3124 N N . SER A 1 387 ? 8.559 -20.997 5.485 1.00 96.31 387 SER A N 1
ATOM 3125 C CA . SER A 1 387 ? 8.445 -19.561 5.722 1.00 96.31 387 SER A CA 1
ATOM 3126 C C . SER A 1 387 ? 9.822 -18.997 6.047 1.00 96.31 387 SER A C 1
ATOM 3128 O O . SER A 1 387 ? 10.591 -19.637 6.764 1.00 96.31 387 SER A O 1
ATOM 3130 N N . ALA A 1 388 ? 10.114 -17.800 5.555 1.00 96.19 388 ALA A N 1
ATOM 3131 C CA . ALA A 1 388 ? 11.332 -17.063 5.832 1.00 96.19 388 ALA A CA 1
ATOM 3132 C C . ALA A 1 388 ? 10.994 -15.707 6.478 1.00 96.19 388 ALA A C 1
ATOM 3134 O O . ALA A 1 388 ? 10.075 -15.007 6.024 1.00 96.19 388 ALA A O 1
ATOM 3135 N N . PRO A 1 389 ? 11.717 -15.330 7.544 1.00 95.50 389 PRO A N 1
ATOM 3136 C CA . PRO A 1 389 ? 11.499 -14.068 8.224 1.00 95.50 389 PRO A CA 1
ATOM 3137 C C . PRO A 1 389 ? 12.040 -12.874 7.424 1.00 95.50 389 PRO A C 1
ATOM 3139 O O . PRO A 1 389 ? 12.913 -13.006 6.566 1.00 95.50 389 PRO A O 1
ATOM 3142 N N . SER A 1 390 ? 11.565 -11.672 7.747 1.00 92.12 390 SER A N 1
ATOM 3143 C CA . SER A 1 390 ? 12.200 -10.427 7.344 1.00 92.12 390 SER A CA 1
ATOM 3144 C C . SER A 1 390 ? 13.595 -10.339 7.965 1.00 92.12 390 SER A C 1
ATOM 3146 O O . SER A 1 390 ? 13.773 -10.726 9.120 1.00 92.12 390 SER A O 1
ATOM 3148 N N . PRO A 1 391 ? 14.586 -9.771 7.254 1.00 88.38 391 PRO A N 1
ATOM 3149 C CA . PRO A 1 391 ? 15.953 -9.686 7.770 1.00 88.38 391 PRO A CA 1
ATOM 3150 C C . PRO A 1 391 ? 16.061 -8.802 9.021 1.00 88.38 391 PRO A C 1
ATOM 3152 O 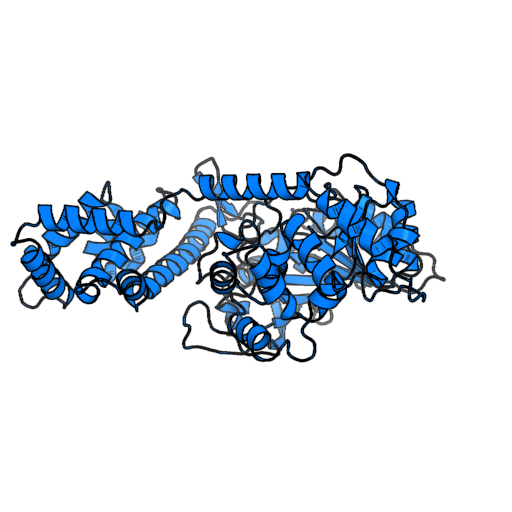O . PRO A 1 391 ? 16.989 -8.956 9.807 1.00 88.38 391 PRO A O 1
ATOM 3155 N N . ARG A 1 392 ? 15.099 -7.895 9.227 1.00 89.62 392 ARG A N 1
ATOM 3156 C CA . ARG A 1 392 ? 15.053 -6.946 10.343 1.00 89.62 392 ARG A CA 1
ATOM 3157 C C . ARG A 1 392 ? 13.865 -7.207 11.261 1.00 89.62 392 ARG A C 1
ATOM 3159 O O . ARG A 1 392 ? 12.838 -7.733 10.815 1.00 89.62 392 ARG A O 1
ATOM 3166 N N . LEU A 1 393 ? 14.019 -6.795 12.519 1.00 92.31 393 LEU A N 1
ATOM 3167 C CA . LEU A 1 393 ? 12.919 -6.646 13.467 1.00 92.31 393 LEU A CA 1
ATOM 3168 C C . LEU A 1 393 ? 12.051 -5.456 13.060 1.00 92.31 393 LEU A C 1
ATOM 3170 O O . LEU A 1 393 ? 12.568 -4.450 12.578 1.00 92.31 393 LEU A O 1
ATOM 3174 N N . LYS A 1 394 ? 10.742 -5.571 13.274 1.00 94.12 394 LYS A N 1
ATOM 3175 C CA . LYS A 1 394 ? 9.796 -4.459 13.134 1.00 94.12 394 LYS A CA 1
ATOM 3176 C C . LYS A 1 394 ? 8.836 -4.448 14.315 1.00 94.12 394 LYS A C 1
ATOM 3178 O O . LYS A 1 394 ? 8.673 -5.467 14.989 1.00 94.12 394 LYS A O 1
ATOM 3183 N N . ARG A 1 395 ? 8.192 -3.307 14.550 1.00 93.06 395 ARG A N 1
ATOM 3184 C CA . ARG A 1 395 ? 7.196 -3.129 15.617 1.00 93.06 395 ARG A CA 1
ATOM 3185 C C . ARG A 1 395 ? 5.824 -3.609 15.181 1.00 93.06 395 ARG A C 1
ATOM 3187 O O . ARG A 1 395 ? 5.409 -3.362 14.046 1.00 93.06 395 ARG A O 1
ATOM 3194 N N . ASN A 1 396 ? 5.114 -4.273 16.086 1.00 92.62 396 ASN A N 1
ATOM 3195 C CA . ASN A 1 396 ? 3.734 -4.655 15.839 1.00 92.62 396 ASN A CA 1
ATOM 3196 C C . ASN A 1 396 ? 2.857 -3.392 15.815 1.00 92.62 396 ASN A C 1
ATOM 3198 O O . ASN A 1 396 ? 2.866 -2.634 16.786 1.00 92.62 396 ASN A O 1
ATOM 3202 N N . PRO A 1 397 ? 2.080 -3.145 14.743 1.00 90.38 397 PRO A N 1
ATOM 3203 C CA . PRO A 1 397 ? 1.227 -1.959 14.660 1.00 90.38 397 PRO A CA 1
ATOM 3204 C C . PRO A 1 397 ? 0.117 -1.927 15.723 1.00 90.38 397 PRO A C 1
ATOM 3206 O O . PRO A 1 397 ? -0.490 -0.884 15.941 1.00 90.38 397 PRO A O 1
ATOM 3209 N N . LEU A 1 398 ? -0.150 -3.051 16.396 1.00 87.12 398 LEU A N 1
ATOM 3210 C CA . LEU A 1 398 ? -1.158 -3.158 17.457 1.00 87.12 398 LEU A CA 1
ATOM 3211 C C . LEU A 1 398 ? -0.590 -3.065 18.868 1.00 87.12 398 LEU A C 1
ATOM 3213 O O . LEU A 1 398 ? -1.352 -2.903 19.818 1.00 87.12 398 LEU A O 1
ATOM 3217 N N . ASP A 1 399 ? 0.722 -3.228 18.998 1.00 85.62 399 ASP A N 1
ATOM 3218 C CA . ASP A 1 399 ? 1.437 -3.203 20.265 1.00 85.62 399 ASP A CA 1
ATOM 3219 C C . ASP A 1 399 ? 2.883 -2.787 19.992 1.00 85.62 399 ASP A C 1
ATOM 3221 O O . ASP A 1 399 ? 3.728 -3.594 19.601 1.00 85.62 399 ASP A O 1
ATOM 3225 N N . SER A 1 400 ? 3.171 -1.503 20.189 1.00 80.25 400 SER A N 1
ATOM 3226 C CA . SER A 1 400 ? 4.489 -0.926 19.918 1.00 80.25 400 SER A CA 1
ATOM 3227 C C . SER A 1 400 ? 5.591 -1.448 20.846 1.00 80.25 400 SER A C 1
ATOM 3229 O O . SER A 1 400 ? 6.774 -1.259 20.533 1.00 80.25 400 SER A O 1
ATOM 3231 N N . SER A 1 401 ? 5.222 -2.107 21.954 1.00 84.88 401 SER A N 1
ATOM 3232 C CA . SER A 1 401 ? 6.153 -2.802 22.847 1.00 84.88 401 SER A CA 1
ATOM 3233 C C . SER A 1 401 ? 6.607 -4.148 22.277 1.00 84.88 401 SER A C 1
ATOM 3235 O O . SER A 1 401 ? 7.689 -4.631 22.614 1.00 84.88 401 SER A O 1
ATOM 3237 N N . GLN A 1 402 ? 5.829 -4.732 21.359 1.00 89.69 402 GLN A N 1
ATOM 3238 C CA . GLN A 1 402 ? 6.171 -5.976 20.690 1.00 89.69 402 GLN A CA 1
ATOM 3239 C C . GLN A 1 402 ? 6.996 -5.711 19.425 1.00 89.69 402 GLN A C 1
ATOM 3241 O O . GLN A 1 402 ? 6.583 -4.996 18.508 1.00 89.69 402 GLN A O 1
ATOM 3246 N N . GLN A 1 403 ? 8.148 -6.375 19.338 1.00 93.19 403 GLN A N 1
ATOM 3247 C CA . GLN A 1 403 ? 8.988 -6.415 18.144 1.00 93.19 403 GLN A CA 1
ATOM 3248 C C . GLN A 1 403 ? 9.254 -7.855 17.718 1.00 93.19 403 GLN A C 1
ATOM 3250 O O . GLN A 1 403 ? 9.312 -8.765 18.545 1.00 93.19 403 GLN A O 1
ATOM 3255 N N . GLY A 1 404 ? 9.428 -8.070 16.418 1.00 92.06 404 GLY A N 1
ATOM 3256 C CA . GLY A 1 404 ? 9.726 -9.393 15.881 1.00 92.06 404 GLY A CA 1
ATOM 3257 C C . GLY A 1 404 ? 10.148 -9.352 14.423 1.00 92.06 404 GLY A C 1
ATOM 3258 O O . GLY A 1 404 ? 9.901 -8.372 13.715 1.00 92.06 404 GLY A O 1
ATOM 3259 N N . GLN A 1 405 ? 10.794 -10.426 13.971 1.00 92.00 405 GLN A N 1
ATOM 3260 C CA . GLN A 1 405 ? 10.966 -10.654 12.543 1.00 92.00 405 GLN A CA 1
ATOM 3261 C C . GLN A 1 405 ? 9.649 -11.192 11.986 1.00 92.00 405 GLN A C 1
ATOM 3263 O O . GLN A 1 405 ? 9.088 -12.158 12.500 1.00 92.00 405 GLN A O 1
ATOM 3268 N N . LEU A 1 406 ? 9.148 -10.549 10.941 1.00 94.44 406 LEU A N 1
ATOM 3269 C CA . LEU A 1 406 ? 7.871 -10.897 10.329 1.00 94.44 406 LEU A CA 1
ATOM 3270 C C . LEU A 1 406 ? 8.053 -12.013 9.321 1.00 94.44 406 LEU A C 1
ATOM 3272 O O . LEU A 1 406 ? 9.072 -12.060 8.646 1.00 94.44 406 LEU A O 1
ATOM 3276 N N . ILE A 1 407 ? 7.031 -12.827 9.098 1.00 96.44 407 ILE A N 1
ATOM 3277 C CA . ILE A 1 407 ? 6.990 -13.709 7.932 1.00 96.44 407 ILE A CA 1
ATOM 3278 C C . ILE A 1 407 ? 6.983 -12.829 6.680 1.00 96.44 407 ILE A C 1
ATOM 3280 O O . ILE A 1 407 ? 5.997 -12.133 6.409 1.00 96.44 407 ILE A O 1
ATOM 3284 N N . LYS A 1 408 ? 8.101 -12.838 5.945 1.00 96.44 408 LYS A N 1
ATOM 3285 C CA . LYS A 1 408 ? 8.285 -12.071 4.713 1.00 96.44 408 LYS A CA 1
ATOM 3286 C C . LYS A 1 408 ? 7.920 -12.922 3.514 1.00 96.44 408 LYS A C 1
ATOM 3288 O O . LYS A 1 408 ? 7.030 -12.537 2.763 1.00 96.44 408 LYS A O 1
ATOM 3293 N N . ASP A 1 409 ? 8.568 -14.072 3.390 1.00 97.94 409 ASP A N 1
ATOM 3294 C CA . ASP A 1 409 ? 8.407 -14.984 2.268 1.00 97.94 409 ASP A CA 1
ATOM 3295 C C . ASP A 1 409 ? 7.896 -16.332 2.767 1.00 97.94 409 ASP A C 1
ATOM 3297 O O . ASP A 1 409 ? 8.199 -16.764 3.879 1.00 97.94 409 ASP A O 1
ATOM 3301 N N . ALA A 1 410 ? 7.103 -17.010 1.954 1.00 98.12 410 ALA A N 1
ATOM 3302 C CA . ALA A 1 410 ? 6.632 -18.350 2.236 1.00 98.12 410 ALA A CA 1
ATOM 3303 C C . ALA A 1 410 ? 6.370 -19.114 0.947 1.00 98.12 410 ALA A C 1
ATOM 3305 O O . ALA A 1 410 ? 6.157 -18.538 -0.121 1.00 98.12 410 ALA A O 1
ATOM 3306 N N . SER A 1 411 ? 6.360 -20.435 1.060 1.00 98.19 411 SER A N 1
ATOM 3307 C CA . SER A 1 411 ? 5.911 -21.305 -0.014 1.00 98.19 411 SER A CA 1
ATOM 3308 C C . SER A 1 411 ? 4.934 -22.338 0.518 1.00 98.19 411 SER A C 1
ATOM 3310 O O . SER A 1 411 ? 5.089 -22.867 1.620 1.00 98.19 411 SER A O 1
ATOM 3312 N N . PHE A 1 412 ? 3.899 -22.612 -0.262 1.00 98.44 412 PHE A N 1
ATOM 3313 C CA . PHE A 1 412 ? 2.888 -23.613 0.052 1.00 98.44 412 PHE A CA 1
ATOM 3314 C C . PHE A 1 412 ? 2.492 -24.372 -1.209 1.00 98.44 412 PHE A C 1
ATOM 3316 O O . PHE A 1 412 ? 2.752 -23.934 -2.327 1.00 98.44 412 PHE A O 1
ATOM 3323 N N . VAL A 1 413 ? 1.855 -25.522 -1.041 1.00 98.56 413 VAL A N 1
ATOM 3324 C CA . VAL A 1 413 ? 1.371 -26.361 -2.141 1.00 98.56 413 VAL A CA 1
ATOM 3325 C C . VAL A 1 413 ? -0.085 -26.722 -1.931 1.00 98.56 413 VAL A C 1
ATOM 3327 O O . VAL A 1 413 ? -0.584 -26.749 -0.806 1.00 98.56 413 VAL A O 1
ATOM 3330 N N . LEU A 1 414 ? -0.756 -27.067 -3.026 1.00 98.44 414 LEU A N 1
ATOM 3331 C CA . LEU A 1 414 ? -1.950 -27.896 -2.942 1.00 98.44 414 LEU A CA 1
ATOM 3332 C C . LEU A 1 414 ? -1.508 -29.346 -2.745 1.00 98.44 414 LEU A C 1
ATOM 3334 O O . LEU A 1 414 ? -0.637 -29.818 -3.471 1.00 98.44 414 LEU A O 1
ATOM 3338 N N . ALA A 1 415 ? -2.123 -30.075 -1.814 1.00 97.50 415 ALA A N 1
ATOM 3339 C CA . ALA A 1 415 ? -1.739 -31.448 -1.468 1.00 97.50 415 ALA A CA 1
ATOM 3340 C C . ALA A 1 415 ? -1.754 -32.404 -2.678 1.00 97.50 415 ALA A C 1
ATOM 3342 O O . ALA A 1 415 ? -0.954 -33.330 -2.755 1.00 97.50 415 ALA A O 1
ATOM 3343 N N . ARG A 1 416 ? -2.626 -32.147 -3.665 1.00 97.12 416 ARG A N 1
ATOM 3344 C CA . ARG A 1 416 ? -2.695 -32.904 -4.931 1.00 97.12 416 ARG A CA 1
ATOM 3345 C C . ARG A 1 416 ? -1.557 -32.578 -5.910 1.00 97.12 416 ARG A C 1
ATOM 3347 O O . ARG A 1 416 ? -1.372 -33.283 -6.896 1.00 97.12 416 ARG A O 1
ATOM 3354 N N . HIS A 1 417 ? -0.797 -31.517 -5.649 1.00 97.19 417 HIS A N 1
ATOM 3355 C CA . HIS A 1 417 ? 0.302 -31.025 -6.476 1.00 97.19 417 HIS A CA 1
ATOM 3356 C C . HIS A 1 417 ? 1.541 -30.665 -5.626 1.00 97.19 417 HIS A C 1
ATOM 3358 O O . HIS A 1 417 ? 2.006 -29.524 -5.665 1.00 97.19 417 HIS A O 1
ATOM 3364 N N . PRO A 1 418 ? 2.133 -31.626 -4.891 1.00 96.88 418 PRO A N 1
ATOM 3365 C CA . PRO A 1 418 ? 3.198 -31.346 -3.920 1.00 96.88 418 PRO A CA 1
ATOM 3366 C C . PRO A 1 418 ? 4.504 -30.832 -4.553 1.00 96.88 418 PRO A C 1
ATOM 3368 O O . PRO A 1 418 ? 5.332 -30.241 -3.877 1.00 96.88 418 PRO A O 1
ATOM 3371 N N . GLN A 1 419 ? 4.684 -31.021 -5.863 1.00 96.50 419 GLN A N 1
ATOM 3372 C CA . GLN A 1 419 ? 5.873 -30.594 -6.618 1.00 96.50 419 GLN A CA 1
ATOM 3373 C C . GLN A 1 419 ? 5.711 -29.207 -7.267 1.00 96.50 419 GLN A C 1
ATOM 3375 O O . GLN A 1 419 ? 6.451 -28.847 -8.184 1.00 96.50 419 GLN A O 1
ATOM 3380 N N . ARG A 1 420 ? 4.668 -28.461 -6.888 1.00 97.00 420 ARG A N 1
ATOM 3381 C CA . ARG A 1 420 ? 4.278 -27.189 -7.512 1.00 97.00 420 ARG A CA 1
ATOM 3382 C C . ARG A 1 420 ? 4.093 -26.117 -6.439 1.00 97.00 420 ARG A C 1
ATOM 3384 O O . ARG A 1 420 ? 2.949 -25.810 -6.102 1.00 97.00 420 ARG A O 1
ATOM 3391 N N . PRO A 1 421 ? 5.190 -25.577 -5.882 1.00 97.38 421 PRO A N 1
ATOM 3392 C CA . PRO A 1 421 ? 5.096 -24.538 -4.871 1.00 97.38 421 PRO A CA 1
ATOM 3393 C C . PRO A 1 421 ? 4.433 -23.288 -5.446 1.00 97.38 421 PRO A C 1
ATOM 3395 O O . PRO A 1 421 ? 4.698 -22.877 -6.576 1.00 97.38 421 PRO A O 1
ATOM 3398 N N . ILE A 1 422 ? 3.581 -22.677 -4.640 1.00 98.56 422 ILE A N 1
ATOM 3399 C CA . ILE A 1 422 ? 3.042 -21.338 -4.819 1.00 98.56 422 ILE A CA 1
ATOM 3400 C C . ILE A 1 422 ? 3.762 -20.457 -3.811 1.00 98.56 422 ILE A C 1
ATOM 3402 O O . ILE A 1 422 ? 3.878 -20.807 -2.635 1.00 98.56 422 ILE A O 1
ATOM 3406 N N . LEU A 1 423 ? 4.281 -19.335 -4.295 1.00 98.69 423 LEU A N 1
ATOM 3407 C CA . LEU A 1 423 ? 5.020 -18.394 -3.470 1.00 98.69 423 LEU A CA 1
ATOM 3408 C C . LEU A 1 423 ? 4.049 -17.404 -2.832 1.00 98.69 423 LEU A C 1
ATOM 3410 O O . LEU A 1 423 ? 3.033 -17.041 -3.424 1.00 98.69 423 LEU A O 1
ATOM 3414 N N . LEU A 1 424 ? 4.387 -16.940 -1.640 1.00 98.50 424 LEU A N 1
ATOM 3415 C CA . LEU A 1 424 ? 3.825 -15.750 -1.027 1.00 98.50 424 LEU A CA 1
ATOM 3416 C C . LEU A 1 424 ? 4.993 -14.863 -0.616 1.00 98.50 424 LEU A C 1
ATOM 3418 O O . LEU A 1 424 ? 5.916 -15.333 0.041 1.00 98.50 424 LEU A O 1
ATOM 3422 N N . THR A 1 425 ? 4.955 -13.592 -0.991 1.00 98.00 425 THR A N 1
ATOM 3423 C CA . THR A 1 425 ? 5.906 -12.591 -0.499 1.00 98.00 425 THR A CA 1
ATOM 3424 C C . THR A 1 425 ? 5.127 -11.414 0.049 1.00 98.00 425 THR A C 1
ATOM 3426 O O . THR A 1 425 ? 4.070 -11.062 -0.477 1.00 98.00 425 THR A O 1
ATOM 3429 N N . SER A 1 426 ? 5.617 -10.825 1.129 1.00 96.69 426 SER A N 1
ATOM 3430 C CA . SER A 1 426 ? 4.976 -9.700 1.784 1.00 96.69 426 SER A CA 1
ATOM 3431 C C . SER A 1 426 ? 5.877 -8.476 1.811 1.00 96.69 426 SER A C 1
ATOM 3433 O O . SER A 1 426 ? 7.068 -8.556 2.120 1.00 96.69 426 SER A O 1
ATOM 3435 N N . SER A 1 427 ? 5.286 -7.323 1.514 1.00 94.00 427 SER A N 1
ATOM 3436 C CA . SER A 1 427 ? 5.949 -6.022 1.570 1.00 94.00 427 SER A CA 1
ATOM 3437 C C . SER A 1 427 ? 5.258 -5.118 2.581 1.00 94.00 427 SER A C 1
ATOM 3439 O O . SER A 1 427 ? 4.072 -5.280 2.873 1.00 94.00 427 SER A O 1
ATOM 3441 N N . THR A 1 428 ? 5.969 -4.114 3.070 1.00 93.19 428 THR A N 1
ATOM 3442 C CA . THR A 1 428 ? 5.347 -3.002 3.791 1.00 93.19 428 THR A CA 1
ATOM 3443 C C . THR A 1 428 ? 4.477 -2.166 2.849 1.00 93.19 428 THR A C 1
ATOM 3445 O O . THR A 1 428 ? 4.436 -2.384 1.624 1.00 93.19 428 THR A O 1
ATOM 3448 N N . ILE A 1 429 ? 3.713 -1.257 3.447 1.00 91.75 429 ILE A N 1
ATOM 3449 C CA . ILE A 1 429 ? 2.987 -0.207 2.742 1.00 91.75 429 ILE A CA 1
ATOM 3450 C C . ILE A 1 429 ? 3.721 1.094 3.036 1.00 91.75 429 ILE A C 1
ATOM 3452 O O . ILE A 1 429 ? 3.802 1.516 4.188 1.00 91.75 429 ILE A O 1
ATOM 3456 N N . ASP A 1 430 ? 4.235 1.715 1.987 1.00 89.75 430 ASP A N 1
ATOM 3457 C CA . ASP A 1 430 ? 4.558 3.129 2.025 1.00 89.75 430 ASP A CA 1
ATOM 3458 C C . ASP A 1 430 ? 3.257 3.906 1.853 1.00 89.75 430 ASP A C 1
ATOM 3460 O O . ASP A 1 430 ? 2.441 3.574 0.985 1.00 89.75 430 ASP A O 1
ATOM 3464 N N . ALA A 1 431 ? 3.020 4.884 2.725 1.00 87.69 431 ALA A N 1
ATOM 3465 C CA . ALA A 1 431 ? 1.753 5.600 2.774 1.00 87.69 431 ALA A CA 1
ATOM 3466 C C . ALA A 1 431 ? 1.624 6.643 1.650 1.00 87.69 431 ALA A C 1
ATOM 3468 O O . ALA A 1 431 ? 1.394 7.808 1.919 1.00 87.69 431 ALA A O 1
ATOM 3469 N N . TYR A 1 432 ? 1.752 6.214 0.393 1.00 85.50 432 TYR A N 1
ATOM 3470 C CA . TYR A 1 432 ? 1.504 7.041 -0.783 1.00 85.50 432 TYR A CA 1
ATOM 3471 C C . TYR A 1 432 ? 0.015 7.136 -1.106 1.00 85.50 432 TYR A C 1
ATOM 3473 O O . TYR A 1 432 ? -0.715 6.136 -1.038 1.00 85.50 432 TYR A O 1
ATOM 3481 N N . GLY A 1 433 ? -0.422 8.302 -1.574 1.00 84.81 433 GLY A N 1
ATOM 3482 C CA . GLY A 1 433 ? -1.761 8.470 -2.117 1.00 84.81 433 GLY A CA 1
ATOM 3483 C C . GLY A 1 433 ? -2.815 8.014 -1.109 1.00 84.81 433 GLY A C 1
ATOM 3484 O O . GLY A 1 433 ? -2.885 8.510 0.010 1.00 84.81 433 GLY A O 1
ATOM 3485 N N . ARG A 1 434 ? -3.665 7.041 -1.466 1.00 86.75 434 ARG A N 1
ATOM 3486 C CA . ARG A 1 434 ? -4.768 6.655 -0.568 1.00 86.75 434 ARG A CA 1
ATOM 3487 C C . ARG A 1 434 ? -4.277 5.984 0.715 1.00 86.75 434 ARG A C 1
ATOM 3489 O O . ARG A 1 434 ? -4.999 6.005 1.712 1.00 86.75 434 ARG A O 1
ATOM 3496 N N . ALA A 1 435 ? -3.073 5.417 0.694 1.00 90.44 435 ALA A N 1
ATOM 3497 C CA . ALA A 1 435 ? -2.483 4.790 1.862 1.00 90.44 435 ALA A CA 1
ATOM 3498 C C . ALA A 1 435 ? -2.228 5.796 3.002 1.00 90.44 435 ALA A C 1
ATOM 3500 O O . ALA A 1 435 ? -2.164 5.379 4.154 1.00 90.44 435 ALA A O 1
ATOM 3501 N N . GLU A 1 436 ? -2.181 7.104 2.712 1.00 87.75 436 GLU A N 1
ATOM 3502 C CA . GLU A 1 436 ? -2.138 8.181 3.717 1.00 87.75 436 GLU A CA 1
ATOM 3503 C C . GLU A 1 436 ? -3.336 8.164 4.671 1.00 87.75 436 GLU A C 1
ATOM 3505 O O . GLU A 1 436 ? -3.248 8.647 5.795 1.00 87.75 436 GLU A O 1
ATOM 3510 N N . LEU A 1 437 ? -4.458 7.589 4.232 1.00 87.69 437 LEU A N 1
ATOM 3511 C CA . LEU A 1 437 ? -5.698 7.518 5.001 1.00 87.69 437 LEU A CA 1
ATOM 3512 C C . LEU A 1 437 ? -5.832 6.220 5.814 1.00 87.69 437 LEU A C 1
ATOM 3514 O O . LEU A 1 437 ? -6.896 5.971 6.388 1.00 87.69 437 LEU A O 1
ATOM 3518 N N . LEU A 1 438 ? -4.810 5.356 5.806 1.00 89.56 438 LEU A N 1
ATOM 3519 C CA . LEU A 1 438 ? -4.793 4.135 6.610 1.00 89.56 438 LEU A CA 1
ATOM 3520 C C . LEU A 1 438 ? -4.488 4.455 8.073 1.00 89.56 438 LEU A C 1
ATOM 3522 O O . LEU A 1 438 ? -3.624 5.272 8.391 1.00 89.56 438 LEU A O 1
ATOM 3526 N N . GLU A 1 439 ? -5.171 3.761 8.974 1.00 88.00 439 GLU A N 1
ATOM 3527 C CA . GLU A 1 439 ? -4.955 3.920 10.409 1.00 88.00 439 GLU A CA 1
ATOM 3528 C C . GLU A 1 439 ? -3.644 3.249 10.836 1.00 88.00 439 GLU A C 1
ATOM 3530 O O . GLU A 1 439 ? -3.168 2.291 10.217 1.00 88.00 439 GLU A O 1
ATOM 3535 N N . ALA A 1 440 ? -3.067 3.724 11.942 1.00 83.81 440 ALA A N 1
ATOM 3536 C CA . ALA A 1 440 ? -1.770 3.254 12.426 1.00 83.81 440 ALA A CA 1
ATOM 3537 C C . ALA A 1 440 ? -1.731 1.737 12.692 1.00 83.81 440 ALA A C 1
ATOM 3539 O O . ALA A 1 440 ? -0.692 1.116 12.482 1.00 83.81 440 ALA A O 1
ATOM 3540 N N . GLY A 1 441 ? -2.857 1.149 13.114 1.00 86.25 441 GLY A N 1
ATOM 3541 C CA . GLY A 1 441 ? -2.977 -0.278 13.416 1.00 86.25 441 GLY A CA 1
ATOM 3542 C C . GLY A 1 441 ? -3.124 -1.200 12.198 1.00 86.25 441 GLY A C 1
ATOM 3543 O O . GLY A 1 441 ? -3.076 -2.420 12.351 1.00 86.25 441 GLY A O 1
ATOM 3544 N N . GLU A 1 442 ? -3.329 -0.666 10.991 1.00 90.88 442 GLU A N 1
ATOM 3545 C CA . GLU A 1 442 ? -3.711 -1.487 9.831 1.00 90.88 442 GLU A CA 1
ATOM 3546 C C . GLU A 1 442 ? -2.529 -2.131 9.101 1.00 90.88 442 GLU A C 1
ATOM 3548 O O . GLU A 1 442 ? -2.713 -3.130 8.403 1.00 90.88 442 GLU A O 1
ATOM 3553 N N . PHE A 1 443 ? -1.322 -1.584 9.239 1.00 93.00 443 PHE A N 1
ATOM 3554 C CA . PHE A 1 443 ? -0.153 -2.032 8.486 1.00 93.00 443 PHE A CA 1
ATOM 3555 C C . PHE A 1 443 ? 1.150 -1.797 9.243 1.00 93.00 443 PHE A C 1
ATOM 3557 O O . PHE A 1 443 ? 1.247 -0.937 10.115 1.00 93.00 443 PHE A O 1
ATOM 3564 N N . VAL A 1 444 ? 2.174 -2.574 8.896 1.00 94.19 444 VAL A N 1
ATOM 3565 C CA . VAL A 1 444 ? 3.504 -2.442 9.498 1.00 94.19 444 VAL A CA 1
ATOM 3566 C C . VAL A 1 444 ? 4.260 -1.268 8.876 1.00 94.19 444 VAL A C 1
ATOM 3568 O O . VAL A 1 444 ? 4.398 -1.196 7.653 1.00 94.19 444 VAL A O 1
ATOM 3571 N N . LYS A 1 445 ? 4.800 -0.397 9.736 1.00 93.31 445 LYS A N 1
ATOM 3572 C CA . LYS A 1 445 ? 5.675 0.728 9.375 1.00 93.31 445 LYS A CA 1
ATOM 3573 C C . LYS A 1 445 ? 7.147 0.396 9.649 1.00 93.31 445 LYS A C 1
ATOM 3575 O O . LYS A 1 445 ? 7.466 -0.424 10.507 1.00 93.31 445 LYS A O 1
ATOM 3580 N N . GLU A 1 446 ? 8.043 1.074 8.948 1.00 93.50 446 GLU A N 1
ATOM 3581 C CA . GLU A 1 446 ? 9.507 0.959 9.013 1.00 93.50 446 GLU A CA 1
ATOM 3582 C C . GLU A 1 446 ? 10.123 2.164 9.750 1.00 93.50 446 GLU A C 1
ATOM 3584 O O . GLU A 1 446 ? 11.131 2.720 9.318 1.00 93.50 446 GLU A O 1
ATOM 3589 N N . HIS A 1 447 ? 9.522 2.600 10.865 1.00 91.81 447 HIS A N 1
ATOM 3590 C CA . HIS A 1 447 ? 10.028 3.748 11.634 1.00 91.81 447 HIS A CA 1
ATOM 3591 C C . HIS A 1 447 ? 11.436 3.507 12.190 1.00 91.81 447 HIS A C 1
ATOM 3593 O O . HIS A 1 447 ? 12.274 4.399 12.122 1.00 91.81 447 HIS A O 1
ATOM 3599 N N . ASP A 1 448 ? 11.724 2.307 12.701 1.00 92.69 448 ASP A N 1
ATOM 3600 C CA . ASP A 1 448 ? 13.058 2.004 13.237 1.00 92.69 448 ASP A CA 1
ATOM 3601 C C . ASP A 1 448 ? 14.12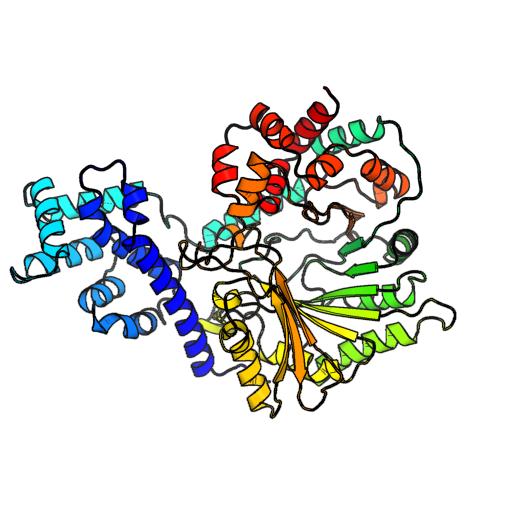2 2.031 12.122 1.00 92.69 448 ASP A C 1
ATOM 3603 O O . ASP A 1 448 ? 15.216 2.555 12.321 1.00 92.69 448 ASP A O 1
ATOM 3607 N N . LEU A 1 449 ? 13.782 1.545 10.920 1.00 94.88 449 LEU A N 1
ATOM 3608 C CA . LEU A 1 449 ? 14.652 1.653 9.747 1.00 94.88 449 LEU A CA 1
ATOM 3609 C C . LEU A 1 449 ? 14.830 3.110 9.313 1.00 94.88 449 LEU A C 1
ATOM 3611 O O . LEU A 1 449 ? 15.940 3.508 8.977 1.00 94.88 449 LEU A O 1
ATOM 3615 N N . LEU A 1 450 ? 13.758 3.907 9.325 1.00 96.50 450 LEU A N 1
ATOM 3616 C CA . LEU A 1 450 ? 13.841 5.334 9.034 1.00 96.50 450 LEU A CA 1
ATOM 3617 C C . LEU A 1 450 ? 14.807 6.023 10.006 1.00 96.50 450 LEU A C 1
ATOM 3619 O O . LEU A 1 450 ? 15.729 6.697 9.561 1.00 96.50 450 LEU A O 1
ATOM 3623 N N . GLN A 1 451 ? 14.659 5.797 11.313 1.00 96.00 451 GLN A N 1
ATOM 3624 C CA . GLN A 1 451 ? 15.554 6.367 12.323 1.00 96.00 451 GLN A CA 1
ATOM 3625 C C . GLN A 1 451 ? 17.007 5.923 12.123 1.00 96.00 451 GLN A C 1
ATOM 3627 O O . GLN A 1 451 ? 17.914 6.752 12.178 1.00 96.00 451 GLN A O 1
ATOM 3632 N N . GLN A 1 452 ? 17.236 4.646 11.801 1.00 95.44 452 GLN A N 1
ATOM 3633 C CA . GLN A 1 452 ? 18.569 4.153 11.452 1.00 95.44 452 GLN A CA 1
ATOM 3634 C C . GLN A 1 452 ? 19.149 4.890 10.235 1.00 95.44 452 GLN A C 1
ATOM 3636 O O . GLN A 1 452 ? 20.295 5.336 10.286 1.00 95.44 452 GLN A O 1
ATOM 3641 N N . VAL A 1 453 ? 18.367 5.058 9.163 1.00 96.75 453 VAL A N 1
ATOM 3642 C CA . VAL A 1 453 ? 18.790 5.783 7.955 1.00 96.75 453 VAL A CA 1
ATOM 3643 C C . VAL A 1 453 ? 19.148 7.230 8.284 1.00 96.75 453 VAL A C 1
ATOM 3645 O O . VAL A 1 453 ? 20.197 7.697 7.848 1.00 96.75 453 VAL A O 1
ATOM 3648 N N . LEU A 1 454 ? 18.338 7.919 9.091 1.00 96.75 454 LEU A N 1
ATOM 3649 C CA . LEU A 1 454 ? 18.581 9.308 9.494 1.00 96.75 454 LEU A CA 1
ATOM 3650 C C . LEU A 1 454 ? 19.856 9.453 10.345 1.00 96.75 454 LEU A C 1
ATOM 3652 O O . LEU A 1 454 ? 20.640 10.384 10.149 1.00 96.75 454 LEU A O 1
ATOM 3656 N N . GLN A 1 455 ? 20.112 8.514 11.256 1.00 95.75 455 GLN A N 1
ATOM 3657 C CA . GLN A 1 455 ? 21.235 8.596 12.196 1.00 95.75 455 GLN A CA 1
ATOM 3658 C C . GLN A 1 455 ? 22.554 8.086 11.602 1.00 95.75 455 GLN A C 1
ATOM 3660 O O . GLN A 1 455 ? 23.603 8.708 11.788 1.00 95.75 455 GLN A O 1
ATOM 3665 N N . SER A 1 456 ? 22.517 6.963 10.884 1.00 93.69 456 SER A N 1
ATOM 3666 C CA . SER A 1 456 ? 23.710 6.191 10.506 1.00 93.69 456 SER A CA 1
ATOM 3667 C C . SER A 1 456 ? 23.761 5.783 9.030 1.00 93.69 456 SER A C 1
ATOM 3669 O O . SER A 1 456 ? 24.758 5.203 8.605 1.00 93.69 456 SER A O 1
ATOM 3671 N N . GLY A 1 457 ? 22.737 6.105 8.237 1.00 92.75 457 GLY A N 1
ATOM 3672 C CA . GLY A 1 457 ? 22.612 5.656 6.848 1.00 92.75 457 GLY A CA 1
ATOM 3673 C C . GLY A 1 457 ? 21.973 4.265 6.713 1.00 92.75 457 GLY A C 1
ATOM 3674 O O . GLY A 1 457 ? 21.685 3.600 7.715 1.00 92.75 457 GLY A O 1
ATOM 3675 N N . PRO A 1 458 ? 21.687 3.822 5.475 1.00 93.56 458 PRO A N 1
ATOM 3676 C CA . PRO A 1 458 ? 20.979 2.569 5.243 1.00 93.56 458 PRO A CA 1
ATOM 3677 C C . PRO A 1 458 ? 21.830 1.342 5.603 1.00 93.56 458 PRO A C 1
ATOM 3679 O O . PRO A 1 458 ? 23.039 1.329 5.353 1.00 93.56 458 PRO A O 1
ATOM 3682 N N . PRO A 1 459 ? 21.221 0.275 6.155 1.00 92.00 459 PRO A N 1
ATOM 3683 C CA . PRO A 1 459 ? 21.918 -0.990 6.353 1.00 92.00 459 PRO A CA 1
ATOM 3684 C C . PRO A 1 459 ? 22.299 -1.643 5.008 1.00 92.00 459 PRO A C 1
ATOM 3686 O O . PRO A 1 459 ? 21.669 -1.365 3.985 1.00 92.00 459 PRO A O 1
ATOM 3689 N N . PRO A 1 460 ? 23.281 -2.566 4.988 1.00 90.38 460 PRO A N 1
ATOM 3690 C CA . PRO A 1 460 ? 23.659 -3.285 3.774 1.00 90.38 460 PRO A CA 1
ATOM 3691 C C . PRO A 1 460 ? 22.465 -3.956 3.086 1.00 90.38 460 PRO A C 1
ATOM 3693 O O . PRO A 1 460 ? 21.660 -4.631 3.728 1.00 90.38 460 PRO A O 1
ATOM 3696 N N . GLY A 1 461 ? 22.378 -3.786 1.766 1.00 87.62 461 GLY A N 1
ATOM 3697 C CA . GLY A 1 461 ? 21.295 -4.336 0.947 1.00 87.62 461 GLY A CA 1
ATOM 3698 C C . GLY A 1 461 ? 19.997 -3.524 0.966 1.00 87.62 461 GLY A C 1
ATOM 3699 O O . GLY A 1 461 ? 19.056 -3.914 0.281 1.00 87.62 461 GLY A O 1
ATOM 3700 N N . GLU A 1 462 ? 19.936 -2.415 1.709 1.00 92.00 462 GLU A N 1
ATOM 3701 C CA . GLU A 1 462 ? 18.821 -1.472 1.656 1.00 92.00 462 GLU A CA 1
ATOM 3702 C C . GLU A 1 462 ? 19.142 -0.313 0.710 1.00 92.00 462 GLU A C 1
ATOM 3704 O O . GLU A 1 462 ? 20.172 0.349 0.845 1.00 92.00 462 GLU A O 1
ATOM 3709 N N . SER A 1 463 ? 18.262 -0.074 -0.256 1.00 93.56 463 SER A N 1
ATOM 3710 C CA . SER A 1 463 ? 18.438 0.972 -1.261 1.00 93.56 463 SER A CA 1
ATOM 3711 C C . SER A 1 463 ? 17.099 1.454 -1.809 1.00 93.56 463 SER A C 1
ATOM 3713 O O . SER A 1 463 ? 16.065 0.782 -1.719 1.00 93.56 463 SER A O 1
ATOM 3715 N N . PHE A 1 464 ? 17.120 2.648 -2.392 1.00 93.81 464 PHE A N 1
ATOM 3716 C CA . PHE A 1 464 ? 16.001 3.155 -3.174 1.00 93.81 464 PHE A CA 1
ATOM 3717 C C . PHE A 1 464 ? 16.116 2.634 -4.611 1.00 93.81 464 PHE A C 1
ATOM 3719 O O . PHE A 1 464 ? 17.148 2.815 -5.255 1.00 93.81 464 PHE A O 1
ATOM 3726 N N . ASP A 1 465 ? 15.075 1.971 -5.115 1.00 92.75 465 ASP A N 1
ATOM 3727 C CA . ASP A 1 465 ? 15.085 1.389 -6.457 1.00 92.75 465 ASP A CA 1
ATOM 3728 C C . ASP A 1 465 ? 14.961 2.476 -7.535 1.00 92.75 465 ASP A C 1
ATOM 3730 O O . ASP A 1 465 ? 13.932 3.153 -7.659 1.00 92.75 465 ASP A O 1
ATOM 3734 N N . THR A 1 466 ? 16.036 2.635 -8.304 1.00 94.31 466 THR A N 1
ATOM 3735 C CA . THR A 1 466 ? 16.172 3.600 -9.400 1.00 94.31 466 THR A CA 1
ATOM 3736 C C . THR A 1 466 ? 16.220 2.928 -10.772 1.00 94.31 466 THR A C 1
ATOM 3738 O O . THR A 1 466 ? 16.595 3.576 -11.755 1.00 94.31 466 THR A O 1
ATOM 3741 N N . ASP A 1 467 ? 15.828 1.650 -10.868 1.00 95.31 467 ASP A N 1
ATOM 3742 C CA . ASP A 1 467 ? 15.573 1.016 -12.162 1.00 95.31 467 ASP A CA 1
ATOM 3743 C C . ASP A 1 467 ? 14.492 1.798 -12.925 1.00 95.31 467 ASP A C 1
ATOM 3745 O O . ASP A 1 467 ? 13.670 2.517 -12.345 1.00 95.31 467 ASP A O 1
ATOM 3749 N N . LEU A 1 468 ? 14.488 1.672 -14.252 1.00 97.50 468 LEU A N 1
ATOM 3750 C CA . LEU A 1 468 ? 13.584 2.449 -15.096 1.00 97.50 468 LEU A CA 1
ATOM 3751 C C . LEU A 1 468 ? 12.251 1.735 -15.325 1.00 97.50 468 LEU A C 1
ATOM 3753 O O . LEU A 1 468 ? 12.178 0.519 -15.529 1.00 97.50 468 LEU A O 1
ATOM 3757 N N . MET A 1 469 ? 11.188 2.530 -15.366 1.00 96.38 469 MET A N 1
ATOM 3758 C CA . MET A 1 469 ? 9.871 2.133 -15.844 1.00 96.38 469 MET A CA 1
ATOM 3759 C C . MET A 1 469 ? 9.567 2.874 -17.138 1.00 96.38 469 MET A C 1
ATOM 3761 O O . MET A 1 469 ? 9.547 4.104 -17.168 1.00 96.38 469 MET A O 1
ATOM 3765 N N . PHE A 1 470 ? 9.289 2.126 -18.201 1.00 96.00 470 PHE A N 1
ATOM 3766 C CA . PHE A 1 470 ? 8.886 2.686 -19.482 1.00 96.00 470 PHE A CA 1
ATOM 3767 C C . PHE A 1 470 ? 7.371 2.623 -19.623 1.00 96.00 470 PHE A C 1
ATOM 3769 O O . PHE A 1 470 ? 6.752 1.552 -19.617 1.00 96.00 470 PHE A O 1
ATOM 3776 N N . TRP A 1 471 ? 6.776 3.794 -19.774 1.00 93.62 471 TRP A N 1
ATOM 3777 C CA . TRP A 1 471 ? 5.348 3.964 -19.934 1.00 93.62 471 TRP A CA 1
ATOM 3778 C C . TRP A 1 471 ? 4.993 3.968 -21.411 1.00 93.62 471 TRP A C 1
ATOM 3780 O O . TRP A 1 471 ? 5.686 4.563 -22.237 1.00 93.62 471 TRP A O 1
ATOM 3790 N N . PHE A 1 472 ? 3.858 3.371 -21.761 1.00 91.88 472 PHE A N 1
ATOM 3791 C CA . PHE A 1 472 ? 3.412 3.345 -23.156 1.00 91.88 472 PHE A CA 1
ATOM 3792 C C . PHE A 1 472 ? 3.047 4.738 -23.687 1.00 91.88 472 PHE A C 1
ATOM 3794 O O . PHE A 1 472 ? 2.960 4.908 -24.894 1.00 91.88 472 PHE A O 1
ATOM 3801 N N . ASN A 1 473 ? 2.900 5.748 -22.824 1.00 88.94 473 ASN A N 1
ATOM 3802 C CA . ASN A 1 473 ? 2.736 7.147 -23.232 1.00 88.94 473 ASN A CA 1
ATOM 3803 C C . ASN A 1 473 ? 4.054 7.892 -23.502 1.00 88.94 473 ASN A C 1
ATOM 3805 O O . ASN A 1 473 ? 4.034 9.095 -23.758 1.00 88.94 473 ASN A O 1
ATOM 3809 N N . GLY A 1 474 ? 5.190 7.199 -23.440 1.00 91.62 474 GLY A N 1
ATOM 3810 C CA . GLY A 1 474 ? 6.505 7.766 -23.709 1.00 91.62 474 GLY A CA 1
ATOM 3811 C C . GLY A 1 474 ? 7.297 8.142 -22.465 1.00 91.62 474 GLY A C 1
ATOM 3812 O O . GLY A 1 474 ? 8.510 8.268 -22.576 1.00 91.62 474 GLY A O 1
ATOM 3813 N N . TRP A 1 475 ? 6.684 8.297 -21.291 1.00 93.62 475 TRP A N 1
ATOM 3814 C CA . TRP A 1 475 ? 7.446 8.640 -20.088 1.00 93.62 475 TRP A CA 1
ATOM 3815 C C . TRP A 1 475 ? 8.407 7.527 -19.670 1.00 93.62 475 TRP A C 1
ATOM 3817 O O . TRP A 1 475 ? 8.086 6.339 -19.759 1.00 93.62 475 TRP A O 1
ATOM 3827 N N . VAL A 1 476 ? 9.580 7.926 -19.180 1.00 96.31 476 VAL A N 1
ATOM 3828 C CA . VAL A 1 476 ? 10.556 7.019 -18.572 1.00 96.31 476 VAL A CA 1
ATOM 3829 C C . VAL A 1 476 ? 10.851 7.514 -17.165 1.00 96.31 476 VAL A C 1
ATOM 3831 O O . VAL A 1 476 ? 11.434 8.581 -17.000 1.00 96.31 476 VAL A O 1
ATOM 3834 N N . THR A 1 477 ? 10.415 6.765 -16.157 1.00 96.00 477 THR A N 1
ATOM 3835 C CA . THR A 1 477 ? 10.443 7.188 -14.747 1.00 96.00 477 THR A CA 1
ATOM 3836 C C . THR A 1 477 ? 11.276 6.238 -13.895 1.00 96.00 477 THR A C 1
ATOM 3838 O O . THR A 1 477 ? 11.568 5.121 -14.324 1.00 96.00 477 THR A O 1
ATOM 3841 N N . LEU A 1 478 ? 11.620 6.644 -12.672 1.00 95.50 478 LEU A N 1
ATOM 3842 C CA . LEU A 1 478 ? 12.221 5.735 -11.689 1.00 95.50 478 LEU A CA 1
ATOM 3843 C C . LEU A 1 478 ? 11.178 4.756 -11.121 1.00 95.50 478 LEU A C 1
ATOM 3845 O O . LEU A 1 478 ? 9.989 5.078 -11.055 1.00 95.50 478 LEU A O 1
ATOM 3849 N N . PHE A 1 479 ? 11.625 3.576 -10.682 1.00 91.00 479 PHE A N 1
ATOM 3850 C CA . PHE A 1 479 ? 10.756 2.505 -10.183 1.00 91.00 479 PHE A CA 1
ATOM 3851 C C . PHE A 1 479 ? 10.044 2.860 -8.868 1.00 91.00 479 PHE A C 1
ATOM 3853 O O . PHE A 1 479 ? 8.823 2.740 -8.783 1.00 91.00 479 PHE A O 1
ATOM 3860 N N . ASN A 1 480 ? 10.777 3.337 -7.854 1.00 88.31 480 ASN A N 1
ATOM 3861 C CA . ASN A 1 480 ? 10.199 3.728 -6.556 1.00 88.31 480 ASN A CA 1
ATOM 3862 C C . ASN A 1 480 ? 9.740 5.202 -6.488 1.00 88.31 480 ASN A C 1
ATOM 3864 O O . ASN A 1 480 ? 9.147 5.629 -5.496 1.00 88.31 480 ASN A O 1
ATOM 3868 N N . ALA A 1 481 ? 10.004 5.992 -7.532 1.00 90.56 481 ALA A N 1
ATOM 3869 C CA . ALA A 1 481 ? 9.634 7.405 -7.617 1.00 90.56 481 ALA A CA 1
ATOM 3870 C C . ALA A 1 481 ? 9.133 7.736 -9.025 1.00 90.56 481 ALA A C 1
ATOM 3872 O O . ALA A 1 481 ? 9.823 8.350 -9.836 1.00 90.56 481 ALA A O 1
ATOM 3873 N N . VAL A 1 482 ? 7.910 7.302 -9.317 1.00 88.38 482 VAL A N 1
ATOM 3874 C CA . VAL A 1 482 ? 7.286 7.449 -10.640 1.00 88.38 482 VAL A CA 1
ATOM 3875 C C . VAL A 1 482 ? 7.040 8.901 -11.061 1.00 88.38 482 VAL A C 1
ATOM 3877 O O . VAL A 1 482 ? 6.842 9.164 -12.241 1.00 88.38 482 VAL A O 1
ATOM 3880 N N . HIS A 1 483 ? 7.068 9.848 -10.123 1.00 90.25 483 HIS A N 1
ATOM 3881 C CA . HIS A 1 483 ? 7.019 11.287 -10.396 1.00 90.25 483 HIS A CA 1
ATOM 3882 C C . HIS A 1 483 ? 8.363 11.860 -10.869 1.00 90.25 483 HIS A C 1
ATOM 3884 O O . HIS A 1 483 ? 8.398 12.973 -11.389 1.00 90.25 483 HIS A O 1
ATOM 3890 N N . ILE A 1 484 ? 9.469 11.121 -10.720 1.00 94.81 484 ILE A N 1
ATOM 3891 C CA . ILE A 1 484 ? 10.766 11.488 -11.293 1.00 94.81 484 ILE A CA 1
ATOM 3892 C C . ILE A 1 484 ? 10.848 10.892 -12.698 1.00 94.81 484 ILE A C 1
ATOM 3894 O O . ILE A 1 484 ? 11.140 9.707 -12.872 1.00 94.81 484 ILE A O 1
ATOM 3898 N N . SER A 1 485 ? 10.601 11.729 -13.705 1.00 95.56 485 SER A N 1
ATOM 3899 C CA . SER A 1 485 ? 10.768 11.381 -15.118 1.00 95.56 485 SER A CA 1
ATOM 3900 C C . SER A 1 485 ? 12.134 11.829 -15.643 1.00 95.56 485 SER A C 1
ATOM 3902 O O . SER A 1 485 ? 12.574 12.949 -15.391 1.00 95.56 485 SER A O 1
ATOM 3904 N N . LEU A 1 486 ? 12.798 10.957 -16.402 1.00 97.38 486 LEU A N 1
ATOM 3905 C CA . LEU A 1 486 ? 14.053 11.242 -17.106 1.00 97.38 486 LEU A CA 1
ATOM 3906 C C . LEU A 1 486 ? 13.834 11.703 -18.552 1.00 97.38 486 LEU A C 1
ATOM 3908 O O . LEU A 1 486 ? 14.799 11.994 -19.264 1.00 97.38 486 LEU A O 1
ATOM 3912 N N . GLY A 1 487 ? 12.576 11.778 -18.987 1.00 96.38 487 GLY A N 1
ATOM 3913 C CA . GLY A 1 487 ? 12.204 12.313 -20.287 1.00 96.38 487 GLY A CA 1
ATOM 3914 C C . GLY A 1 487 ? 11.015 11.609 -20.928 1.00 96.38 487 GLY A C 1
ATOM 3915 O O . GLY A 1 487 ? 10.378 10.724 -20.345 1.00 96.38 487 GLY A O 1
ATOM 3916 N N . ASN A 1 488 ? 10.726 12.012 -22.163 1.00 94.38 488 ASN A N 1
ATOM 3917 C CA . ASN A 1 488 ? 9.763 11.349 -23.032 1.00 94.38 488 ASN A CA 1
ATOM 3918 C C . ASN A 1 488 ? 10.477 10.677 -24.214 1.00 94.38 488 ASN A C 1
ATOM 3920 O O . ASN A 1 488 ? 11.087 11.335 -25.054 1.00 94.38 488 ASN A O 1
ATOM 3924 N N . LEU A 1 489 ? 10.349 9.354 -24.311 1.00 93.94 489 LEU A N 1
ATOM 3925 C CA . LEU A 1 489 ? 11.026 8.520 -25.299 1.00 93.94 489 LEU A CA 1
ATOM 3926 C C . LEU A 1 489 ? 10.718 8.923 -26.748 1.00 93.94 489 LEU A C 1
ATOM 3928 O O . LEU A 1 489 ? 11.610 8.851 -27.587 1.00 93.94 489 LEU A O 1
ATOM 3932 N N . GLN A 1 490 ? 9.488 9.361 -27.045 1.00 89.81 490 GLN A N 1
ATOM 3933 C CA . GLN A 1 490 ? 9.101 9.787 -28.398 1.00 89.81 490 GLN A CA 1
ATOM 3934 C C . GLN A 1 490 ? 9.759 11.108 -28.795 1.00 89.81 490 GLN A C 1
ATOM 3936 O O . GLN A 1 490 ? 10.063 11.317 -29.965 1.00 89.81 490 GLN A O 1
ATOM 3941 N N . GLN A 1 491 ? 9.943 12.005 -27.827 1.00 92.00 491 GLN A N 1
ATOM 3942 C CA . GLN A 1 491 ? 10.430 13.361 -28.067 1.00 92.00 491 GLN A CA 1
ATOM 3943 C C . GLN A 1 491 ? 11.957 13.440 -28.013 1.00 92.00 491 GLN A C 1
ATOM 3945 O O . GLN A 1 491 ? 12.560 14.223 -28.739 1.00 92.00 491 GLN A O 1
ATOM 3950 N N . GLU A 1 492 ? 12.580 12.644 -27.144 1.00 94.88 492 GLU A N 1
ATOM 3951 C CA . GLU A 1 492 ? 13.982 12.830 -26.759 1.00 94.88 492 GLU A CA 1
ATOM 3952 C C . GLU A 1 492 ? 14.883 11.643 -27.117 1.00 94.88 492 GLU A C 1
ATOM 3954 O O . GLU A 1 492 ? 16.100 11.808 -27.186 1.00 94.88 492 GLU A O 1
ATOM 3959 N N . GLY A 1 493 ? 14.304 10.468 -27.384 1.00 94.50 493 GLY A N 1
ATOM 3960 C CA . GLY A 1 493 ? 15.039 9.256 -27.743 1.00 94.50 493 GLY A CA 1
ATOM 3961 C C . GLY A 1 493 ? 15.686 8.529 -26.557 1.00 94.50 493 GLY A C 1
ATOM 3962 O O . GLY A 1 493 ? 15.906 9.079 -25.478 1.00 94.50 493 GLY A O 1
ATOM 3963 N N . ALA A 1 494 ? 15.985 7.242 -26.758 1.00 94.69 494 ALA A N 1
ATOM 3964 C CA . ALA A 1 494 ? 16.482 6.362 -25.700 1.00 94.69 494 ALA A CA 1
ATOM 3965 C C . ALA A 1 494 ? 17.889 6.736 -25.219 1.00 94.69 494 ALA A C 1
ATOM 3967 O O . ALA A 1 494 ? 18.147 6.732 -24.020 1.00 94.69 494 ALA A O 1
ATOM 3968 N N . GLU A 1 495 ? 18.792 7.070 -26.144 1.00 94.38 495 GLU A N 1
ATOM 3969 C CA . GLU A 1 495 ? 20.197 7.355 -25.836 1.00 94.38 495 GLU A CA 1
ATOM 3970 C C . GLU A 1 495 ? 20.330 8.498 -24.826 1.00 94.38 495 GLU A C 1
ATOM 3972 O O . GLU A 1 495 ? 21.005 8.350 -23.807 1.00 94.38 495 GLU A O 1
ATOM 3977 N N . ARG A 1 496 ? 19.602 9.598 -25.057 1.00 95.62 496 ARG A N 1
ATOM 3978 C CA . ARG A 1 496 ? 19.589 10.761 -24.167 1.00 95.62 496 ARG A CA 1
ATOM 3979 C C . ARG A 1 496 ? 19.026 10.421 -22.788 1.00 95.62 496 ARG A C 1
ATOM 3981 O O . ARG A 1 496 ? 19.611 10.801 -21.779 1.00 95.62 496 ARG A O 1
ATOM 3988 N N . ILE A 1 497 ? 17.926 9.671 -22.729 1.00 96.75 497 ILE A N 1
ATOM 3989 C CA . ILE A 1 497 ? 17.301 9.258 -21.463 1.00 96.75 497 ILE A CA 1
ATOM 3990 C C . ILE A 1 497 ? 18.230 8.338 -20.658 1.00 96.75 497 ILE A C 1
ATOM 3992 O O . ILE A 1 497 ? 18.399 8.527 -19.454 1.00 96.75 497 ILE A O 1
ATOM 3996 N N . LEU A 1 498 ? 18.873 7.369 -21.313 1.00 95.94 498 LEU A N 1
ATOM 3997 C CA . LEU A 1 498 ? 19.828 6.468 -20.664 1.00 95.94 498 LEU A CA 1
ATOM 3998 C C . LEU A 1 498 ? 21.085 7.219 -20.203 1.00 95.94 498 LEU A C 1
ATOM 4000 O O . LEU A 1 498 ? 21.593 6.946 -19.119 1.00 95.94 498 LEU A O 1
ATOM 4004 N N . ALA A 1 499 ? 21.559 8.196 -20.982 1.00 95.56 499 ALA A N 1
ATOM 4005 C CA . ALA A 1 499 ? 22.650 9.074 -20.569 1.00 95.56 499 ALA A CA 1
ATOM 4006 C C . ALA A 1 499 ? 22.285 9.878 -19.318 1.00 95.56 499 ALA A C 1
ATOM 4008 O O . ALA A 1 499 ? 23.077 9.940 -18.382 1.00 95.56 499 ALA A O 1
ATOM 4009 N N . ARG A 1 500 ? 21.069 10.433 -19.249 1.00 96.75 500 ARG A N 1
ATOM 4010 C CA . ARG A 1 500 ? 20.580 11.120 -18.045 1.00 96.75 500 ARG A CA 1
ATOM 4011 C C . ARG A 1 500 ? 20.570 10.197 -16.838 1.00 96.75 500 ARG A C 1
ATOM 4013 O O . ARG A 1 500 ? 21.078 10.599 -15.803 1.00 96.75 500 ARG A O 1
ATOM 4020 N N . HIS A 1 501 ? 20.078 8.962 -16.970 1.00 95.50 501 HIS A N 1
ATOM 4021 C CA . HIS A 1 501 ? 20.092 7.987 -15.869 1.00 95.50 501 HIS A CA 1
ATOM 4022 C C . HIS A 1 501 ? 21.503 7.756 -15.310 1.00 95.50 501 HIS A C 1
ATOM 4024 O O . HIS A 1 501 ? 21.687 7.823 -14.098 1.00 95.50 501 HIS A O 1
ATOM 4030 N N . ARG A 1 502 ? 22.509 7.574 -16.179 1.00 94.12 502 ARG A N 1
ATOM 4031 C CA . ARG A 1 502 ? 23.915 7.405 -15.762 1.00 94.12 502 ARG A CA 1
ATOM 4032 C C . ARG A 1 502 ? 24.486 8.630 -15.046 1.00 94.12 502 ARG A C 1
ATOM 4034 O O . ARG A 1 502 ? 25.336 8.486 -14.172 1.00 94.12 502 ARG A O 1
ATOM 4041 N N . LYS A 1 503 ? 24.060 9.824 -15.459 1.00 95.19 503 LYS A N 1
ATOM 4042 C CA . LYS A 1 503 ? 24.590 11.112 -14.991 1.00 95.19 503 LYS A CA 1
ATOM 4043 C C . LYS A 1 503 ? 23.864 11.667 -13.769 1.00 95.19 503 LYS A C 1
ATOM 4045 O O . LYS A 1 503 ? 24.393 12.565 -13.128 1.00 95.19 503 LYS A O 1
ATOM 4050 N N . ASP A 1 504 ? 22.651 11.202 -13.488 1.00 97.00 504 ASP A N 1
ATOM 4051 C CA . ASP A 1 504 ? 21.731 11.856 -12.562 1.00 97.00 504 ASP A CA 1
ATOM 4052 C C . ASP A 1 504 ? 22.200 11.764 -11.095 1.00 97.00 504 ASP A C 1
ATOM 4054 O O . ASP A 1 504 ? 22.063 10.707 -10.463 1.00 97.00 504 ASP A O 1
ATOM 4058 N N . PRO A 1 505 ? 22.694 12.873 -10.503 1.00 97.62 505 PRO A N 1
ATOM 4059 C CA . PRO A 1 505 ? 23.189 12.851 -9.136 1.00 97.62 505 PRO A CA 1
ATOM 4060 C C . PRO A 1 505 ? 22.053 12.675 -8.125 1.00 97.62 505 PRO A C 1
ATOM 4062 O O . PRO A 1 505 ? 22.281 12.098 -7.064 1.00 97.62 505 PRO A O 1
ATOM 4065 N N . LEU A 1 506 ? 20.828 13.120 -8.440 1.00 98.31 506 LEU A N 1
ATOM 4066 C CA . LEU A 1 506 ? 19.676 12.939 -7.557 1.00 98.31 506 LEU A CA 1
ATOM 4067 C C . LEU A 1 506 ? 19.279 11.464 -7.505 1.00 98.31 506 LEU A C 1
ATOM 4069 O O . LEU A 1 506 ? 19.077 10.935 -6.417 1.00 98.31 506 LEU A O 1
ATOM 4073 N N . SER A 1 507 ? 19.237 10.778 -8.651 1.00 96.88 507 SER A N 1
ATOM 4074 C CA . SER A 1 507 ? 19.001 9.327 -8.685 1.00 96.88 507 SER A CA 1
ATOM 4075 C C . SER A 1 507 ? 20.076 8.565 -7.898 1.00 96.88 507 SER A C 1
ATOM 4077 O O . SER A 1 507 ? 19.749 7.696 -7.088 1.00 96.88 507 SER A O 1
ATOM 4079 N N . ALA A 1 508 ? 21.354 8.925 -8.055 1.00 96.38 508 ALA A N 1
ATOM 4080 C CA . ALA A 1 508 ? 22.448 8.311 -7.300 1.00 96.38 508 ALA A CA 1
ATOM 4081 C C . ALA A 1 508 ? 22.353 8.573 -5.781 1.00 96.38 508 ALA A C 1
ATOM 4083 O O . ALA A 1 508 ? 22.610 7.671 -4.979 1.00 96.38 508 ALA A O 1
ATOM 4084 N N . ALA A 1 509 ? 21.960 9.786 -5.382 1.00 97.88 509 ALA A N 1
ATOM 4085 C CA . ALA A 1 509 ? 21.748 10.170 -3.988 1.00 97.88 509 ALA A CA 1
ATOM 4086 C C . ALA A 1 509 ? 20.553 9.427 -3.366 1.00 97.88 509 ALA A C 1
ATOM 4088 O O . ALA A 1 509 ? 20.672 8.874 -2.270 1.00 97.88 509 ALA A O 1
ATOM 4089 N N . LEU A 1 510 ? 19.429 9.340 -4.088 1.00 97.88 510 LEU A N 1
ATOM 4090 C CA . LEU A 1 510 ? 18.242 8.587 -3.674 1.00 97.88 510 LEU A CA 1
ATOM 4091 C C . LEU A 1 510 ? 18.579 7.117 -3.437 1.00 97.88 510 LEU A C 1
ATOM 4093 O O . LEU A 1 510 ? 18.255 6.591 -2.376 1.00 97.88 510 LEU A O 1
ATOM 4097 N N . GLN A 1 511 ? 19.290 6.471 -4.372 1.00 96.06 511 GLN A N 1
ATOM 4098 C CA . GLN A 1 511 ? 19.663 5.054 -4.273 1.00 96.06 511 GLN A CA 1
ATOM 4099 C C . GLN A 1 511 ? 20.351 4.713 -2.942 1.00 96.06 511 GLN A C 1
ATOM 4101 O O . GLN A 1 511 ? 20.184 3.609 -2.423 1.00 96.06 511 GLN A O 1
ATOM 4106 N N . ARG A 1 512 ? 21.101 5.665 -2.377 1.00 96.31 512 ARG A N 1
ATOM 4107 C CA . ARG A 1 512 ? 21.889 5.508 -1.148 1.00 96.31 512 ARG A CA 1
ATOM 4108 C C . ARG A 1 512 ? 21.244 6.138 0.085 1.00 96.31 512 ARG A C 1
ATOM 4110 O O . ARG A 1 512 ? 21.891 6.166 1.129 1.00 96.31 512 ARG A O 1
ATOM 4117 N N . PHE A 1 513 ? 20.019 6.653 -0.030 1.00 97.31 513 PHE A N 1
ATOM 4118 C CA . PHE A 1 513 ? 19.376 7.456 1.011 1.00 97.31 513 PHE A CA 1
ATOM 4119 C C . PHE A 1 513 ? 20.300 8.569 1.536 1.00 97.31 513 PHE A C 1
ATOM 4121 O O . PHE A 1 513 ? 20.504 8.715 2.743 1.00 97.31 513 PHE A O 1
ATOM 4128 N N . ASP A 1 514 ? 20.916 9.323 0.621 1.00 97.31 514 ASP A N 1
ATOM 4129 C CA . ASP A 1 514 ? 21.873 10.371 0.972 1.00 97.31 514 ASP A CA 1
ATOM 4130 C C . ASP A 1 514 ? 21.206 11.460 1.824 1.00 97.31 514 ASP A C 1
ATOM 4132 O O . ASP A 1 514 ? 20.332 12.200 1.370 1.00 97.31 514 ASP A O 1
ATOM 4136 N N . ARG A 1 515 ? 21.643 11.566 3.081 1.00 96.94 515 ARG A N 1
ATOM 4137 C CA . ARG A 1 515 ? 21.058 12.470 4.078 1.00 96.94 515 ARG A CA 1
ATOM 4138 C C . ARG A 1 515 ? 21.234 13.948 3.742 1.00 96.94 515 ARG A C 1
ATOM 4140 O O . ARG A 1 515 ? 20.453 14.752 4.239 1.00 96.94 515 ARG A O 1
ATOM 4147 N N . ARG A 1 516 ? 22.175 14.308 2.860 1.00 97.50 516 ARG A N 1
ATOM 4148 C CA . ARG A 1 516 ? 22.316 15.691 2.368 1.00 97.50 516 ARG A CA 1
ATOM 4149 C C . ARG A 1 516 ? 21.046 16.186 1.677 1.00 97.50 516 ARG A C 1
ATOM 4151 O O . ARG A 1 516 ? 20.771 17.378 1.694 1.00 97.50 516 ARG A O 1
ATOM 4158 N N . LEU A 1 517 ? 20.233 15.280 1.122 1.00 98.31 517 LEU A N 1
ATOM 4159 C CA . LEU A 1 517 ? 18.939 15.640 0.538 1.00 98.31 517 LEU A CA 1
ATOM 4160 C C . LEU A 1 517 ? 17.983 16.269 1.562 1.00 98.31 517 LEU A C 1
ATOM 4162 O O . LEU A 1 517 ? 17.171 17.102 1.179 1.00 98.31 517 LEU A O 1
ATOM 4166 N N . LEU A 1 518 ? 18.087 15.909 2.846 1.00 98.19 518 LEU A N 1
ATOM 4167 C CA . LEU A 1 518 ? 17.275 16.496 3.916 1.00 98.19 518 LEU A CA 1
ATOM 4168 C C . LEU A 1 518 ? 17.673 17.955 4.153 1.00 98.19 518 LEU A C 1
ATOM 4170 O O . LEU A 1 518 ? 16.814 18.828 4.214 1.00 98.19 518 LEU A O 1
ATOM 4174 N N . GLU A 1 519 ? 18.981 18.213 4.229 1.00 97.44 519 GLU A N 1
ATOM 4175 C CA . GLU A 1 519 ? 19.542 19.557 4.393 1.00 97.44 519 GLU A CA 1
ATOM 4176 C C . GLU A 1 519 ? 19.151 20.449 3.212 1.00 97.44 519 GLU A C 1
ATOM 4178 O O . GLU A 1 519 ? 18.599 21.526 3.408 1.00 97.44 519 GLU A O 1
ATOM 4183 N N . TYR A 1 520 ? 19.348 19.967 1.982 1.00 98.56 520 TYR A N 1
ATOM 4184 C CA . TYR A 1 520 ? 19.008 20.719 0.775 1.00 98.56 520 TYR A CA 1
ATOM 4185 C C . TYR A 1 520 ? 17.503 20.942 0.619 1.00 98.56 520 TYR A C 1
ATOM 4187 O O . TYR A 1 520 ? 17.092 21.989 0.131 1.00 98.56 520 TYR A O 1
ATOM 4195 N N . TYR A 1 521 ? 16.663 19.993 1.036 1.00 98.62 521 TYR A N 1
ATOM 4196 C CA . TYR A 1 521 ? 15.215 20.192 1.044 1.00 98.62 521 TYR A CA 1
ATOM 4197 C C . TYR A 1 521 ? 14.815 21.299 2.034 1.00 98.62 521 TYR A C 1
ATOM 4199 O O . TYR A 1 521 ? 14.029 22.180 1.688 1.00 98.62 521 TYR A O 1
ATOM 4207 N N . ALA A 1 522 ? 15.413 21.308 3.230 1.00 97.94 522 ALA A N 1
ATOM 4208 C CA . ALA A 1 522 ? 15.151 22.317 4.257 1.00 97.94 522 ALA A CA 1
ATOM 4209 C C . ALA A 1 522 ? 15.593 23.742 3.863 1.00 97.94 522 ALA A C 1
ATOM 4211 O O . ALA A 1 522 ? 15.120 24.712 4.448 1.00 97.94 522 ALA A O 1
ATOM 4212 N N . GLU A 1 523 ? 16.463 23.898 2.858 1.00 98.00 523 GLU A N 1
ATOM 4213 C CA . GLU A 1 523 ? 16.829 25.216 2.316 1.00 98.00 523 GLU A CA 1
ATOM 4214 C C . GLU A 1 523 ? 15.641 25.922 1.624 1.00 98.00 523 GLU A C 1
ATOM 4216 O O . GLU A 1 523 ? 15.635 27.149 1.530 1.00 98.00 523 GLU A O 1
ATOM 4221 N N . ILE A 1 524 ? 14.640 25.173 1.137 1.00 97.69 524 ILE A N 1
ATOM 4222 C CA . ILE A 1 524 ? 13.509 25.708 0.349 1.00 97.69 524 ILE A CA 1
ATOM 4223 C C . ILE A 1 524 ? 12.126 25.414 0.949 1.00 97.69 524 ILE A C 1
ATOM 4225 O O . ILE A 1 524 ? 11.116 25.915 0.446 1.00 97.69 524 ILE A O 1
ATOM 4229 N N . ARG A 1 525 ? 12.057 24.583 1.992 1.00 97.25 525 ARG A N 1
ATOM 4230 C CA . ARG A 1 525 ? 10.818 24.105 2.615 1.00 97.25 525 ARG A CA 1
ATOM 4231 C C . ARG A 1 525 ? 10.977 24.051 4.134 1.00 97.25 525 ARG A C 1
ATOM 4233 O O . ARG A 1 525 ? 12.004 23.612 4.637 1.00 97.25 525 ARG A O 1
ATOM 4240 N N . ASP A 1 526 ? 9.949 24.465 4.864 1.00 96.44 526 ASP A N 1
ATOM 4241 C CA . ASP A 1 526 ? 9.908 24.510 6.332 1.00 96.44 526 ASP A CA 1
ATOM 4242 C C . ASP A 1 526 ? 9.200 23.295 6.963 1.00 96.44 526 ASP A C 1
ATOM 4244 O O . ASP A 1 526 ? 9.097 23.186 8.184 1.00 96.44 526 ASP A O 1
ATOM 4248 N N . ASP A 1 527 ? 8.757 22.340 6.142 1.00 96.94 527 ASP A N 1
ATOM 4249 C CA . ASP A 1 527 ? 7.934 21.195 6.539 1.00 96.94 527 ASP A CA 1
ATOM 4250 C C . ASP A 1 527 ? 8.709 19.874 6.703 1.00 96.94 527 ASP A C 1
ATOM 4252 O O . ASP A 1 527 ? 8.101 18.813 6.850 1.00 96.94 527 ASP A O 1
ATOM 4256 N N . LEU A 1 528 ? 10.048 19.906 6.743 1.00 97.50 528 LEU A N 1
ATOM 4257 C CA . LEU A 1 528 ? 10.869 18.691 6.836 1.00 97.50 528 LEU A CA 1
ATOM 4258 C C . LEU A 1 528 ? 10.536 17.828 8.065 1.00 97.50 528 LEU A C 1
ATOM 4260 O O . LEU A 1 528 ? 10.381 16.614 7.936 1.00 97.50 528 LEU A O 1
ATOM 4264 N N . GLN A 1 529 ? 10.431 18.429 9.255 1.00 96.75 529 GLN A N 1
ATOM 4265 C CA . GLN A 1 529 ? 10.114 17.676 10.473 1.00 96.75 529 GLN A CA 1
ATOM 4266 C C . GLN A 1 529 ? 8.708 17.045 10.402 1.00 96.75 529 GLN A C 1
ATOM 4268 O O . GLN A 1 529 ? 8.610 15.834 10.610 1.00 96.75 529 GLN A O 1
ATOM 4273 N N . PRO A 1 530 ? 7.649 17.782 10.001 1.00 95.75 530 PRO A N 1
ATOM 4274 C CA . PRO A 1 530 ? 6.356 17.177 9.680 1.00 95.75 530 PRO A CA 1
ATOM 4275 C C . PRO A 1 530 ? 6.427 15.989 8.705 1.00 95.75 530 PRO A C 1
ATOM 4277 O O . PRO A 1 530 ? 5.740 14.987 8.913 1.00 95.75 530 PRO A O 1
ATOM 4280 N N . LEU A 1 531 ? 7.260 16.056 7.658 1.00 95.69 531 LEU A N 1
ATOM 4281 C CA . LEU A 1 531 ? 7.440 14.940 6.721 1.00 95.69 531 LEU A CA 1
ATOM 4282 C C . LEU A 1 531 ? 8.126 13.733 7.370 1.00 95.69 531 LEU A C 1
ATOM 4284 O O . LEU A 1 531 ? 7.724 12.598 7.109 1.00 95.69 531 LEU A O 1
ATOM 4288 N N . ILE A 1 532 ? 9.131 13.954 8.221 1.00 96.62 532 ILE A N 1
ATOM 4289 C CA . ILE A 1 532 ? 9.796 12.887 8.984 1.00 96.62 532 ILE A CA 1
ATOM 4290 C C . ILE A 1 532 ? 8.794 12.192 9.911 1.00 96.62 532 ILE A C 1
ATOM 4292 O O . ILE A 1 532 ? 8.748 10.963 9.934 1.00 96.62 532 ILE A O 1
ATOM 4296 N N . ASP A 1 533 ? 7.961 12.959 10.615 1.00 92.56 533 ASP A N 1
ATOM 4297 C CA . ASP A 1 533 ? 6.965 12.428 11.553 1.00 92.56 533 ASP A CA 1
ATOM 4298 C C . ASP A 1 533 ? 5.846 11.655 10.830 1.00 92.56 533 ASP A C 1
ATOM 4300 O O . ASP A 1 533 ? 5.335 10.651 11.336 1.00 92.56 533 ASP A O 1
ATOM 4304 N N . LYS A 1 534 ? 5.485 12.089 9.614 1.00 91.81 534 LYS A N 1
ATOM 4305 C CA . LYS A 1 534 ? 4.497 11.424 8.748 1.00 91.81 534 LYS A CA 1
ATOM 4306 C C . LYS A 1 534 ? 5.046 10.155 8.083 1.00 91.81 534 LYS A C 1
ATOM 4308 O O . LYS A 1 534 ? 4.275 9.239 7.776 1.00 91.81 534 LYS A O 1
ATOM 4313 N N . ALA A 1 535 ? 6.348 10.095 7.811 1.00 95.06 535 ALA A N 1
ATOM 4314 C CA . ALA A 1 535 ? 6.946 9.047 6.995 1.00 95.06 535 ALA A CA 1
ATOM 4315 C C . ALA A 1 535 ? 6.795 7.651 7.617 1.00 95.06 535 ALA A C 1
ATOM 4317 O O . ALA A 1 535 ? 7.121 7.390 8.770 1.00 95.06 535 ALA A O 1
ATOM 4318 N N . THR A 1 536 ? 6.370 6.695 6.794 1.00 94.62 536 THR A N 1
ATOM 4319 C CA . THR A 1 536 ? 6.189 5.292 7.206 1.00 94.62 536 THR A CA 1
ATOM 4320 C C . THR A 1 536 ? 7.460 4.460 7.069 1.00 94.62 536 THR A C 1
ATOM 4322 O O . THR A 1 536 ? 7.454 3.288 7.431 1.00 94.62 536 THR A O 1
ATOM 4325 N N . GLY A 1 537 ? 8.531 5.041 6.534 1.00 95.31 537 GLY A N 1
ATOM 4326 C CA . GLY A 1 537 ? 9.801 4.396 6.217 1.00 95.31 537 GLY A CA 1
ATOM 4327 C C . GLY A 1 537 ? 10.693 5.329 5.390 1.00 95.31 537 GLY A C 1
ATOM 4328 O O . GLY A 1 537 ? 10.231 6.391 4.959 1.00 95.31 537 GLY A O 1
ATOM 4329 N N . PRO A 1 538 ? 11.960 4.956 5.136 1.00 96.12 538 PRO A N 1
ATOM 4330 C CA . PRO A 1 538 ? 12.881 5.789 4.364 1.00 96.12 538 PRO A CA 1
ATOM 4331 C C . PRO A 1 538 ? 12.443 5.959 2.902 1.00 96.12 538 PRO A C 1
ATOM 4333 O O . PRO A 1 538 ? 12.547 7.061 2.371 1.00 96.12 538 PRO A O 1
ATOM 4336 N N . HIS A 1 539 ? 11.885 4.928 2.252 1.00 95.31 539 HIS A N 1
ATOM 4337 C CA . HIS A 1 539 ? 11.347 5.055 0.889 1.00 95.31 539 HIS A CA 1
ATOM 4338 C C . HIS A 1 539 ? 10.224 6.083 0.815 1.00 95.31 539 HIS A C 1
ATOM 4340 O O . HIS A 1 539 ? 10.206 6.904 -0.099 1.00 95.31 539 HIS A O 1
ATOM 4346 N N . HIS A 1 540 ? 9.317 6.082 1.793 1.00 95.50 540 HIS A N 1
ATOM 4347 C CA . HIS A 1 540 ? 8.255 7.075 1.853 1.00 95.50 540 HIS A CA 1
ATOM 4348 C C . HIS A 1 540 ? 8.812 8.491 2.066 1.00 95.50 540 HIS A C 1
ATOM 4350 O O . HIS A 1 540 ? 8.452 9.390 1.311 1.00 95.50 540 HIS A O 1
ATOM 4356 N N . LEU A 1 541 ? 9.739 8.690 3.014 1.00 97.19 541 LEU A N 1
ATOM 4357 C CA . LEU A 1 541 ? 10.338 10.010 3.252 1.00 97.19 541 LEU A CA 1
ATOM 4358 C C . LEU A 1 541 ? 11.009 10.562 1.988 1.00 97.19 541 LEU A C 1
ATOM 4360 O O . LEU A 1 541 ? 10.661 11.643 1.530 1.00 97.19 541 LEU A O 1
ATOM 4364 N N . PHE A 1 542 ? 11.937 9.812 1.393 1.00 97.00 542 PHE A N 1
ATOM 4365 C CA . PHE A 1 542 ? 12.713 10.293 0.244 1.00 97.00 542 PHE A CA 1
ATOM 4366 C C . PHE A 1 542 ? 11.861 10.468 -1.022 1.00 97.00 542 PHE A C 1
ATOM 4368 O O . PHE A 1 542 ? 12.158 11.319 -1.862 1.00 97.00 542 PHE A O 1
ATOM 4375 N N . HIS A 1 543 ? 10.765 9.718 -1.140 1.00 95.00 543 HIS A N 1
ATOM 4376 C CA . HIS A 1 543 ? 9.745 9.986 -2.146 1.00 95.00 543 HIS A CA 1
ATOM 4377 C C . HIS A 1 543 ? 9.068 11.344 -1.896 1.00 95.00 543 HIS A C 1
ATOM 4379 O O . HIS A 1 543 ? 9.043 12.158 -2.815 1.00 95.00 543 HIS A O 1
ATOM 4385 N N . MET A 1 544 ? 8.604 11.628 -0.668 1.00 94.75 544 MET A N 1
ATOM 4386 C CA . MET A 1 544 ? 7.954 12.905 -0.317 1.00 94.75 544 MET A CA 1
ATOM 4387 C C . MET A 1 544 ? 8.851 14.120 -0.593 1.00 94.75 544 MET A C 1
ATOM 4389 O O . MET A 1 544 ? 8.393 15.083 -1.203 1.00 94.75 544 MET A O 1
ATOM 4393 N N . LEU A 1 545 ? 10.148 14.044 -0.261 1.00 96.56 545 LEU A N 1
ATOM 4394 C CA . LEU A 1 545 ? 11.115 15.128 -0.526 1.00 96.56 545 LEU A CA 1
ATOM 4395 C C . LEU A 1 545 ? 11.214 15.511 -2.011 1.00 96.56 545 LEU A C 1
ATOM 4397 O O . LEU A 1 545 ? 11.669 16.602 -2.350 1.00 96.56 545 LEU A O 1
ATOM 4401 N N . THR A 1 546 ? 10.846 14.595 -2.908 1.00 95.31 546 THR A N 1
ATOM 4402 C CA . THR A 1 546 ? 11.018 14.760 -4.353 1.00 95.31 546 THR A CA 1
ATOM 4403 C C . THR A 1 546 ? 9.705 14.897 -5.112 1.00 95.31 546 THR A C 1
ATOM 4405 O O . THR A 1 546 ? 9.747 15.002 -6.336 1.00 95.31 546 THR A O 1
ATOM 4408 N N . GLU A 1 547 ? 8.547 14.921 -4.445 1.00 91.94 547 GLU A N 1
ATOM 4409 C CA . GLU A 1 547 ? 7.236 14.974 -5.115 1.00 91.94 547 GLU A CA 1
ATOM 4410 C C . GLU A 1 547 ? 7.064 16.218 -5.999 1.00 91.94 547 GLU A C 1
ATOM 4412 O O . GLU A 1 547 ? 6.462 16.143 -7.073 1.00 91.94 547 GLU A O 1
ATOM 4417 N N . GLN A 1 548 ? 7.645 17.347 -5.594 1.00 92.69 548 GLN A N 1
ATOM 4418 C CA . GLN A 1 548 ? 7.543 18.625 -6.301 1.00 92.69 548 GLN A CA 1
ATOM 4419 C C . GLN A 1 548 ? 8.741 18.870 -7.223 1.00 92.69 548 GLN A C 1
ATOM 4421 O O . GLN A 1 548 ? 9.887 18.577 -6.872 1.00 92.69 548 GLN A O 1
ATOM 4426 N N . ALA A 1 549 ? 8.483 19.425 -8.408 1.00 94.94 549 ALA A N 1
ATOM 4427 C CA . ALA A 1 549 ? 9.503 19.626 -9.438 1.00 94.94 549 ALA A CA 1
ATOM 4428 C C . ALA A 1 549 ? 10.586 20.623 -9.012 1.00 94.94 549 ALA A C 1
ATOM 4430 O O . ALA A 1 549 ? 11.773 20.399 -9.249 1.00 94.94 549 ALA A O 1
ATOM 4431 N N . GLU A 1 550 ? 10.189 21.682 -8.312 1.00 95.94 550 GLU A N 1
ATOM 4432 C CA . GLU A 1 550 ? 11.078 22.715 -7.785 1.00 95.94 550 GLU A CA 1
ATOM 4433 C C . GLU A 1 550 ? 12.050 22.121 -6.763 1.00 95.94 550 GLU A C 1
ATOM 4435 O O . GLU A 1 550 ? 13.244 22.420 -6.799 1.00 95.94 550 GLU A O 1
ATOM 4440 N N . ALA A 1 551 ? 11.565 21.212 -5.909 1.00 97.19 551 ALA A N 1
ATOM 4441 C CA . ALA A 1 551 ? 12.415 20.489 -4.974 1.00 97.19 551 ALA A CA 1
ATOM 4442 C C . ALA A 1 551 ? 13.413 19.594 -5.716 1.00 97.19 551 ALA A C 1
ATOM 4444 O O . ALA A 1 551 ? 14.611 19.675 -5.459 1.00 97.19 551 ALA A O 1
ATOM 4445 N N . ARG A 1 552 ? 12.974 18.807 -6.709 1.00 97.56 552 ARG A N 1
ATOM 4446 C CA . ARG A 1 552 ? 13.888 17.976 -7.521 1.00 97.56 552 ARG A CA 1
ATOM 4447 C C . ARG A 1 552 ? 14.987 18.802 -8.187 1.00 97.56 552 ARG A C 1
ATOM 4449 O O . ARG A 1 552 ? 16.150 18.390 -8.177 1.00 97.56 552 ARG A O 1
ATOM 4456 N N . LEU A 1 553 ? 14.629 19.943 -8.773 1.00 98.44 553 LEU A N 1
ATOM 4457 C CA . LEU A 1 553 ? 15.570 20.866 -9.403 1.00 98.44 553 LEU A CA 1
ATOM 4458 C C . LEU A 1 553 ? 16.574 21.414 -8.384 1.00 98.44 553 LEU A C 1
ATOM 4460 O O . LEU A 1 553 ? 17.781 21.327 -8.619 1.00 98.44 553 LEU A O 1
ATOM 4464 N N . HIS A 1 554 ? 16.088 21.925 -7.250 1.00 98.62 554 HIS A N 1
ATOM 4465 C CA . HIS A 1 554 ? 16.929 22.466 -6.182 1.00 98.62 554 HIS A CA 1
ATOM 4466 C C . HIS A 1 554 ? 17.914 21.423 -5.653 1.00 98.62 554 HIS A C 1
ATOM 4468 O O . HIS A 1 554 ? 19.123 21.634 -5.704 1.00 98.62 554 HIS A O 1
ATOM 4474 N N . LEU A 1 555 ? 17.418 20.246 -5.263 1.00 98.69 555 LEU A N 1
ATOM 4475 C CA . LEU A 1 555 ? 18.243 19.132 -4.789 1.00 98.69 555 LEU A CA 1
ATOM 4476 C C . LEU A 1 555 ? 19.329 18.753 -5.810 1.00 98.69 555 LEU A C 1
ATOM 4478 O O . LEU A 1 555 ? 20.478 18.516 -5.442 1.00 98.69 555 LEU A O 1
ATOM 4482 N N . THR A 1 556 ? 18.987 18.740 -7.103 1.00 98.69 556 THR A N 1
ATOM 4483 C CA . THR A 1 556 ? 19.947 18.444 -8.180 1.00 98.69 556 THR A CA 1
ATOM 4484 C C . THR A 1 556 ? 21.030 19.521 -8.278 1.00 98.69 556 THR A C 1
ATOM 4486 O O . THR A 1 556 ? 22.208 19.181 -8.353 1.00 98.69 556 THR A O 1
ATOM 4489 N N . ARG A 1 557 ? 20.668 20.810 -8.230 1.00 98.62 557 ARG A N 1
ATOM 4490 C CA . ARG A 1 557 ? 21.630 21.928 -8.249 1.00 98.62 557 ARG A CA 1
ATOM 4491 C C . ARG A 1 557 ? 22.612 21.850 -7.083 1.00 98.62 557 ARG A C 1
ATOM 4493 O O . ARG A 1 557 ? 23.818 21.911 -7.304 1.00 98.62 557 ARG A O 1
ATOM 4500 N N . ARG A 1 558 ? 22.108 21.625 -5.867 1.00 98.56 558 ARG A N 1
ATOM 4501 C CA . ARG A 1 558 ? 22.944 21.523 -4.661 1.00 98.56 558 ARG A CA 1
ATOM 4502 C C . ARG A 1 558 ? 23.910 20.344 -4.726 1.00 98.56 558 ARG A C 1
ATOM 4504 O O . ARG A 1 558 ? 25.082 20.493 -4.391 1.00 98.56 558 ARG A O 1
ATOM 4511 N N . LEU A 1 559 ? 23.466 19.197 -5.245 1.00 98.31 559 LEU A N 1
ATOM 4512 C CA . LEU A 1 559 ? 24.339 18.039 -5.473 1.00 98.31 559 LEU A CA 1
ATOM 4513 C C . LEU A 1 559 ? 25.443 18.297 -6.510 1.00 98.31 559 LEU A C 1
ATOM 4515 O O . LEU A 1 559 ? 26.503 17.678 -6.426 1.00 98.31 559 LEU A O 1
ATOM 4519 N N . LEU A 1 560 ? 25.209 19.200 -7.465 1.00 97.06 560 LEU A N 1
ATOM 4520 C CA . LEU A 1 560 ? 26.194 19.637 -8.458 1.00 97.06 560 LEU A CA 1
ATOM 4521 C C . LEU A 1 560 ? 27.117 20.761 -7.954 1.00 97.06 560 LEU A C 1
ATOM 4523 O O . LEU A 1 560 ? 28.060 21.126 -8.651 1.00 97.06 560 LEU A O 1
ATOM 4527 N N . GLY A 1 561 ? 26.881 21.287 -6.748 1.00 93.50 561 GLY A N 1
ATOM 4528 C CA . GLY A 1 561 ? 27.658 22.383 -6.165 1.00 93.50 561 GLY A CA 1
ATOM 4529 C C . GLY A 1 561 ? 27.226 23.781 -6.619 1.00 93.50 561 GLY A C 1
ATOM 4530 O O . GLY A 1 561 ? 28.023 24.713 -6.504 1.00 93.50 561 GLY A O 1
ATOM 4531 N N . HIS A 1 562 ? 26.002 23.924 -7.138 1.00 81.19 562 HIS A N 1
ATOM 4532 C CA . HIS A 1 562 ? 25.397 25.212 -7.489 1.00 81.19 562 HIS A CA 1
ATOM 4533 C C . HIS A 1 562 ? 24.713 25.903 -6.306 1.00 81.19 562 HIS A C 1
ATOM 4535 O O . HIS A 1 562 ? 24.284 25.213 -5.343 1.00 81.19 562 HIS A O 1
#